Protein AF-A0A1W9L5A9-F1 (afdb_monomer_lite)

Radius of gyration: 25.04 Å; chains: 1; bounding box: 98×47×82 Å

Structure (mmCIF, N/CA/C/O backbone):
data_AF-A0A1W9L5A9-F1
#
_entry.id   AF-A0A1W9L5A9-F1
#
loop_
_atom_site.group_PDB
_atom_site.id
_atom_site.type_symbol
_atom_site.label_atom_id
_atom_site.label_alt_id
_atom_site.label_comp_id
_atom_site.label_asym_id
_atom_site.label_entity_id
_atom_site.label_seq_id
_atom_site.pdbx_PDB_ins_code
_atom_site.Cartn_x
_atom_site.Cartn_y
_atom_site.Cartn_z
_atom_site.occupancy
_atom_site.B_iso_or_equiv
_atom_site.auth_seq_id
_atom_site.auth_comp_id
_atom_site.auth_asym_id
_atom_site.auth_atom_id
_atom_site.pdbx_PDB_model_num
ATOM 1 N N . MET A 1 1 ? 63.340 -9.077 42.206 1.00 27.20 1 MET A N 1
ATOM 2 C CA . MET A 1 1 ? 63.387 -7.601 42.257 1.00 27.20 1 MET A CA 1
ATOM 3 C C . MET A 1 1 ? 64.208 -7.111 41.073 1.00 27.20 1 MET A C 1
ATOM 5 O O . MET A 1 1 ? 65.270 -7.690 40.884 1.00 27.20 1 MET A O 1
ATOM 9 N N . PRO A 1 2 ? 63.825 -6.034 40.372 1.00 35.25 2 PRO A N 1
ATOM 10 C CA . PRO A 1 2 ? 62.463 -5.524 40.163 1.00 35.25 2 PRO A CA 1
ATOM 11 C C . PRO A 1 2 ? 62.191 -5.080 38.691 1.00 35.25 2 PRO A C 1
ATOM 13 O O . PRO A 1 2 ? 63.135 -4.868 37.944 1.00 35.25 2 PRO A O 1
ATOM 16 N N . THR A 1 3 ? 60.892 -4.969 38.345 1.00 29.94 3 THR A N 1
ATOM 17 C CA . THR A 1 3 ? 60.216 -3.897 37.551 1.00 29.94 3 THR A CA 1
ATOM 18 C C . THR A 1 3 ? 60.710 -3.580 36.113 1.00 29.94 3 THR A C 1
ATOM 20 O O . THR A 1 3 ? 61.890 -3.607 35.831 1.00 29.94 3 THR A O 1
ATOM 23 N N . GLU A 1 4 ? 59.895 -3.276 35.098 1.00 28.97 4 GLU A N 1
ATOM 24 C CA . GLU A 1 4 ? 58.746 -2.366 35.048 1.00 28.97 4 GLU A CA 1
ATOM 25 C C . GLU A 1 4 ? 57.774 -2.736 33.915 1.00 28.97 4 GLU A C 1
ATOM 27 O O . GLU A 1 4 ? 58.151 -3.009 32.776 1.00 28.97 4 GLU A O 1
ATOM 32 N N . SER A 1 5 ? 56.491 -2.680 34.257 1.00 31.92 5 SER A N 1
ATOM 33 C CA . SER A 1 5 ? 55.354 -2.549 33.358 1.00 31.92 5 SER A CA 1
ATOM 34 C C . SER A 1 5 ? 55.294 -1.132 32.784 1.00 31.92 5 SER A C 1
ATOM 36 O O . SER A 1 5 ? 55.198 -0.175 33.552 1.00 31.92 5 SER A O 1
ATOM 38 N N . HIS A 1 6 ? 55.234 -0.988 31.460 1.00 31.78 6 HIS A N 1
ATOM 39 C CA . HIS A 1 6 ? 54.774 0.251 30.833 1.00 31.78 6 HIS A CA 1
ATOM 40 C C . HIS A 1 6 ? 53.366 0.066 30.261 1.00 31.78 6 HIS A C 1
ATOM 42 O O . HIS A 1 6 ? 53.167 -0.314 29.111 1.00 31.78 6 HIS A O 1
ATOM 48 N N . GLU A 1 7 ? 52.379 0.364 31.106 1.00 32.78 7 GLU A N 1
ATOM 49 C CA . GLU A 1 7 ? 51.054 0.800 30.680 1.00 32.78 7 GLU A CA 1
ATOM 50 C C . GLU A 1 7 ? 51.185 2.144 29.944 1.00 32.78 7 GLU A C 1
ATOM 52 O O . GLU A 1 7 ? 51.616 3.140 30.529 1.00 32.78 7 GLU A O 1
ATOM 57 N N . SER A 1 8 ? 50.761 2.215 28.679 1.00 30.31 8 SER A N 1
ATOM 58 C CA . SER A 1 8 ? 50.466 3.494 28.025 1.00 30.31 8 SER A CA 1
ATOM 59 C C . SER A 1 8 ? 48.972 3.589 27.718 1.00 30.31 8 SER A C 1
ATOM 61 O O . SER A 1 8 ? 48.497 3.200 26.655 1.00 30.31 8 SER A O 1
ATOM 63 N N . LYS A 1 9 ? 48.246 4.085 28.724 1.00 31.50 9 LYS A N 1
ATOM 64 C CA . LYS A 1 9 ? 47.009 4.882 28.675 1.00 31.50 9 LYS A CA 1
ATOM 65 C C . LYS A 1 9 ? 46.286 4.910 27.317 1.00 31.50 9 LYS A C 1
ATOM 67 O O . LYS A 1 9 ? 46.413 5.870 26.560 1.00 31.50 9 LYS A O 1
ATOM 72 N N . LEU A 1 10 ? 45.429 3.919 27.075 1.00 27.50 10 LEU A N 1
ATOM 73 C CA . LEU A 1 10 ? 44.271 4.115 26.206 1.00 27.50 10 LEU A CA 1
ATOM 74 C C . LEU A 1 10 ? 43.258 4.940 26.996 1.00 27.50 10 LEU A C 1
ATOM 76 O O . LEU A 1 10 ? 42.659 4.476 27.965 1.00 27.50 10 LEU A O 1
ATOM 80 N N . THR A 1 11 ? 43.123 6.198 26.601 1.00 29.02 11 THR A N 1
ATOM 81 C CA . THR A 1 11 ? 42.057 7.099 27.019 1.00 29.02 11 THR A CA 1
ATOM 82 C C . THR A 1 11 ? 40.711 6.430 26.761 1.00 29.02 11 THR A C 1
ATOM 84 O O . THR A 1 11 ? 40.218 6.374 25.636 1.00 29.02 11 THR A O 1
ATOM 87 N N . THR A 1 12 ? 40.099 5.914 27.824 1.00 28.58 12 THR A N 1
ATOM 88 C CA . THR A 1 12 ? 38.690 5.534 27.843 1.00 28.58 12 THR A CA 1
ATOM 89 C C . THR A 1 12 ? 37.859 6.760 27.488 1.00 28.58 12 THR A C 1
ATOM 91 O O . THR A 1 12 ? 37.602 7.614 28.338 1.00 28.58 12 THR A O 1
ATOM 94 N N . TRP A 1 13 ? 37.411 6.837 26.236 1.00 24.89 13 TRP A N 1
ATOM 95 C CA . TRP A 1 13 ? 36.222 7.600 25.879 1.00 24.89 13 TRP A CA 1
ATOM 96 C C . TRP A 1 13 ? 35.030 6.914 26.548 1.00 24.89 13 TRP A C 1
ATOM 98 O O . TRP A 1 13 ? 34.340 6.084 25.958 1.00 24.89 13 TRP A O 1
ATOM 108 N N . GLN A 1 14 ? 34.803 7.230 27.823 1.00 26.27 14 GLN A N 1
ATOM 109 C CA . GLN A 1 14 ? 33.515 6.980 28.447 1.00 26.27 14 GLN A CA 1
ATOM 110 C C . GLN A 1 14 ? 32.510 7.896 27.751 1.00 26.27 14 GLN A C 1
ATOM 112 O O . GLN A 1 14 ? 32.386 9.075 28.081 1.00 26.27 14 GLN A O 1
ATOM 117 N N . ARG A 1 15 ? 31.808 7.356 26.746 1.00 30.72 15 ARG A N 1
ATOM 118 C CA . ARG A 1 15 ? 30.588 7.987 26.245 1.00 30.72 15 ARG A CA 1
ATOM 119 C C . ARG A 1 15 ? 29.656 8.181 27.444 1.00 30.72 15 ARG A C 1
ATOM 121 O O . ARG A 1 15 ? 29.515 7.253 28.247 1.00 30.72 15 ARG A O 1
ATOM 128 N N . PRO A 1 16 ? 29.041 9.362 27.597 1.00 28.75 16 PRO A N 1
ATOM 129 C CA . PRO A 1 16 ? 28.116 9.594 28.690 1.00 28.75 16 PRO A CA 1
ATOM 130 C C . PRO A 1 16 ? 27.033 8.514 28.634 1.00 28.75 16 PRO A C 1
ATOM 132 O O . PRO A 1 16 ? 26.413 8.317 27.588 1.00 28.75 16 PRO A O 1
ATOM 135 N N . LYS A 1 17 ? 26.832 7.794 29.748 1.00 34.62 17 LYS A N 1
ATOM 136 C CA . LYS A 1 17 ? 25.675 6.912 29.944 1.00 34.62 17 LYS A CA 1
ATOM 137 C C . LYS A 1 17 ? 24.424 7.784 29.850 1.00 34.62 17 LYS A C 1
ATOM 139 O O . LYS A 1 17 ? 23.972 8.362 30.836 1.00 34.62 17 LYS A O 1
ATOM 144 N N . LEU A 1 18 ? 23.912 7.941 28.634 1.00 32.97 18 LEU A N 1
ATOM 145 C CA . LEU A 1 18 ? 22.637 8.579 28.369 1.00 32.97 18 LEU A CA 1
ATOM 146 C C . LEU A 1 18 ? 21.560 7.750 29.062 1.00 32.97 18 LEU A C 1
ATOM 148 O O . LEU A 1 18 ? 21.493 6.536 28.867 1.00 32.97 18 LEU A O 1
ATOM 152 N N . LYS A 1 19 ? 20.713 8.442 29.829 1.00 33.56 19 LYS A N 1
ATOM 153 C CA . LYS A 1 19 ? 19.447 8.019 30.459 1.00 33.56 19 LYS A CA 1
ATOM 154 C C . LYS A 1 19 ? 18.397 7.507 29.442 1.00 33.56 19 LYS A C 1
ATOM 156 O O . LYS A 1 19 ? 17.219 7.821 29.541 1.00 33.56 19 LYS A O 1
ATOM 161 N N . SER A 1 20 ? 18.838 6.800 28.407 1.00 39.12 20 SER A N 1
ATOM 162 C CA . SER A 1 20 ? 18.072 6.369 27.234 1.00 39.12 20 SER A CA 1
ATOM 163 C C . SER A 1 20 ? 17.478 4.973 27.404 1.00 39.12 20 SER A C 1
ATOM 165 O O . SER A 1 20 ? 16.448 4.679 26.815 1.00 39.12 20 SER A O 1
ATOM 167 N N . THR A 1 21 ? 18.048 4.138 28.272 1.00 31.83 21 THR A N 1
ATOM 168 C CA . THR A 1 21 ? 17.633 2.739 28.430 1.00 31.83 21 THR A CA 1
ATOM 169 C C . THR A 1 21 ? 16.225 2.555 29.002 1.00 31.83 21 THR A C 1
ATOM 171 O O . THR A 1 21 ? 15.569 1.581 28.648 1.00 31.83 21 THR A O 1
ATOM 174 N N . GLU A 1 22 ? 15.715 3.486 29.814 1.00 34.06 22 GLU A N 1
ATOM 175 C CA . GLU A 1 22 ? 14.324 3.442 30.308 1.00 34.06 22 GLU A CA 1
ATOM 176 C C . GLU A 1 22 ? 13.313 4.023 29.310 1.00 34.06 22 GLU A C 1
ATOM 178 O O . GLU A 1 22 ? 12.140 3.669 29.345 1.00 34.06 22 GLU A O 1
ATOM 183 N N . ARG A 1 23 ? 13.758 4.859 28.362 1.00 35.44 23 ARG A N 1
ATOM 184 C CA . ARG A 1 23 ? 12.886 5.437 27.326 1.00 35.44 23 ARG A CA 1
ATOM 185 C C . ARG A 1 23 ? 12.639 4.491 26.145 1.00 35.44 23 ARG A C 1
ATOM 187 O O . ARG A 1 23 ? 11.791 4.782 25.319 1.00 35.44 23 ARG A O 1
ATOM 194 N N . MET A 1 24 ? 13.378 3.383 26.074 1.00 34.50 24 MET A N 1
ATOM 195 C CA . MET A 1 24 ? 13.412 2.465 24.925 1.00 34.50 24 MET A CA 1
ATOM 196 C C . MET A 1 24 ? 12.698 1.129 25.174 1.00 34.50 24 MET A C 1
ATOM 198 O O . MET A 1 24 ? 12.631 0.285 24.283 1.00 34.50 24 MET A O 1
ATOM 202 N N . GLN A 1 25 ? 12.155 0.900 26.375 1.00 34.59 25 GLN A N 1
ATOM 203 C CA . GLN A 1 25 ? 11.313 -0.276 26.635 1.00 34.59 25 GLN A CA 1
ATOM 204 C C . GLN A 1 25 ? 9.882 -0.112 26.093 1.00 34.59 25 GLN A C 1
ATOM 206 O O . GLN A 1 25 ? 9.230 -1.117 25.826 1.00 34.59 25 GLN A O 1
ATOM 211 N N . SER A 1 26 ? 9.423 1.122 25.845 1.00 36.34 26 SER A N 1
ATOM 212 C CA . SER A 1 26 ? 8.090 1.439 25.302 1.00 36.34 26 SER A CA 1
ATOM 213 C C . SER A 1 26 ? 7.943 1.226 23.790 1.00 36.34 26 SER A C 1
ATOM 215 O O . SER A 1 26 ? 6.908 1.548 23.228 1.00 36.34 26 SER A O 1
ATOM 217 N N . GLU A 1 27 ? 8.965 0.710 23.108 1.00 46.31 27 GLU A N 1
ATOM 218 C CA . GLU A 1 27 ? 9.041 0.723 21.639 1.00 46.31 27 GLU A CA 1
ATOM 219 C C . GLU A 1 27 ? 8.991 -0.679 20.998 1.00 46.31 27 GLU A C 1
ATOM 221 O O . GLU A 1 27 ? 9.118 -0.835 19.786 1.00 46.31 27 GLU A O 1
ATOM 226 N N . ARG A 1 28 ? 8.727 -1.721 21.799 1.00 55.38 28 ARG A N 1
ATOM 227 C CA . ARG A 1 28 ? 8.529 -3.116 21.349 1.00 55.38 28 ARG A CA 1
ATOM 228 C C . ARG A 1 28 ? 7.054 -3.505 21.271 1.00 55.38 28 ARG A C 1
ATOM 230 O O . ARG A 1 28 ? 6.659 -4.575 21.727 1.00 55.38 28 ARG A O 1
ATOM 237 N N . VAL A 1 29 ? 6.233 -2.612 20.744 1.00 73.94 29 VAL A N 1
ATOM 238 C CA . VAL A 1 29 ? 4.787 -2.813 20.694 1.00 73.94 29 VAL A CA 1
ATOM 239 C C . VAL A 1 29 ? 4.437 -3.776 19.558 1.00 73.94 29 VAL A C 1
ATOM 241 O O . VAL A 1 29 ? 4.835 -3.557 18.414 1.00 73.94 29 VAL A O 1
ATOM 244 N N . GLY A 1 30 ? 3.705 -4.849 19.858 1.00 84.94 30 GLY A N 1
ATOM 245 C CA . GLY A 1 30 ? 2.993 -5.603 18.827 1.00 84.94 30 GLY A CA 1
ATOM 246 C C . GLY A 1 30 ? 1.804 -4.778 18.338 1.00 84.94 30 GLY A C 1
ATOM 247 O O . GLY A 1 30 ? 1.084 -4.213 19.162 1.00 84.94 30 GLY A O 1
ATOM 248 N N . LEU A 1 31 ? 1.616 -4.681 17.024 1.00 92.75 31 LEU A N 1
ATOM 249 C CA . LEU A 1 31 ? 0.432 -4.057 16.434 1.00 92.75 31 LEU A CA 1
ATOM 250 C C . LEU A 1 31 ? -0.469 -5.125 15.832 1.00 92.75 31 LEU A C 1
ATOM 252 O O . LEU A 1 31 ? 0.006 -5.962 15.064 1.00 92.75 31 LEU A O 1
ATOM 256 N N . LEU A 1 32 ? -1.751 -5.062 16.171 1.00 94.31 32 LEU A N 1
ATOM 257 C CA . LEU A 1 32 ? -2.809 -5.844 15.554 1.00 94.31 32 LEU A CA 1
ATOM 258 C C . LEU A 1 32 ? -3.298 -5.112 14.305 1.00 94.31 32 LEU A C 1
ATOM 260 O O . LEU A 1 32 ? -3.866 -4.031 14.388 1.00 94.31 32 LEU A O 1
ATOM 264 N N . ASP A 1 33 ? -3.083 -5.694 13.140 1.00 94.56 33 ASP A N 1
ATOM 265 C CA . ASP A 1 33 ? -3.561 -5.151 11.882 1.00 94.56 33 ASP A CA 1
ATOM 266 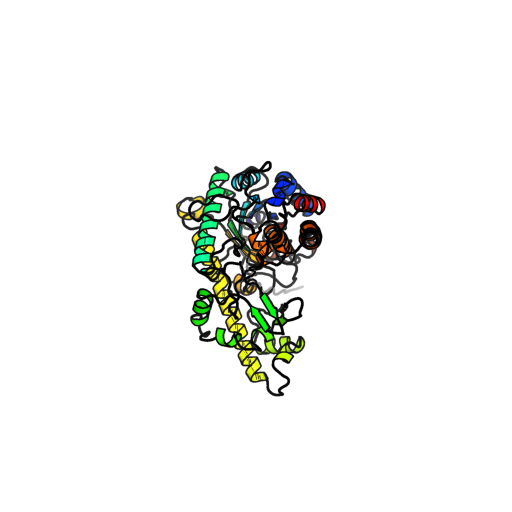C C . ASP A 1 33 ? -4.879 -5.802 11.467 1.00 94.56 33 ASP A C 1
ATOM 268 O O . ASP A 1 33 ? -4.950 -7.025 11.324 1.00 94.56 33 ASP A O 1
ATOM 272 N N . ILE A 1 34 ? -5.908 -4.978 11.267 1.00 93.75 34 ILE A N 1
ATOM 273 C CA . ILE A 1 34 ? -7.193 -5.378 10.705 1.00 93.75 34 ILE A CA 1
ATOM 274 C C . ILE A 1 34 ? -7.189 -4.962 9.228 1.00 93.75 34 ILE A C 1
ATOM 276 O O . ILE A 1 34 ? -7.449 -3.804 8.912 1.00 93.75 34 ILE A O 1
ATOM 280 N N . PRO A 1 35 ? -6.918 -5.875 8.284 1.00 88.88 35 PRO A N 1
ATOM 281 C CA . PRO A 1 35 ? -6.801 -5.509 6.876 1.00 88.88 35 PRO A CA 1
ATOM 282 C C . PRO A 1 35 ? -8.170 -5.214 6.246 1.00 88.88 35 PRO A C 1
ATOM 284 O O . PRO A 1 35 ? -8.256 -4.524 5.234 1.00 88.88 35 PRO A O 1
ATOM 287 N N . HIS A 1 36 ? -9.253 -5.743 6.826 1.00 89.56 36 HIS A N 1
ATOM 288 C CA . HIS A 1 36 ? -10.609 -5.569 6.321 1.00 89.56 36 HIS A CA 1
ATOM 289 C C . HIS A 1 36 ? -11.644 -5.708 7.456 1.00 89.56 36 HIS A C 1
ATOM 291 O O . HIS A 1 36 ? -11.561 -6.659 8.238 1.00 89.56 36 HIS A O 1
ATOM 297 N N . PRO A 1 37 ? -12.672 -4.839 7.532 1.00 87.31 37 PRO A N 1
ATOM 298 C CA . PRO A 1 37 ? -13.646 -4.826 8.629 1.00 87.31 37 PRO A CA 1
ATOM 299 C C . PRO A 1 37 ? -14.555 -6.060 8.661 1.00 87.31 37 PRO A C 1
ATOM 301 O O . PRO A 1 37 ? -15.179 -6.331 9.678 1.00 87.31 37 PRO A O 1
ATOM 304 N N . ALA A 1 38 ? -14.611 -6.855 7.587 1.00 85.81 38 ALA A N 1
ATOM 305 C CA . ALA A 1 38 ? -15.350 -8.123 7.583 1.00 85.81 38 ALA A CA 1
ATOM 306 C C . ALA A 1 38 ? -14.924 -9.078 8.714 1.00 85.81 38 ALA A C 1
ATOM 308 O O . ALA A 1 38 ? -15.742 -9.875 9.159 1.00 85.81 38 ALA A O 1
ATOM 309 N N . VAL A 1 39 ? -13.679 -8.985 9.198 1.00 87.81 39 VAL A N 1
ATOM 310 C CA . VAL A 1 39 ? -13.200 -9.764 10.352 1.00 87.81 39 VAL A CA 1
ATOM 311 C C . VAL A 1 39 ? -14.028 -9.461 11.609 1.00 87.81 39 VAL A C 1
ATOM 313 O O . VAL A 1 39 ? -14.406 -10.377 12.334 1.00 87.81 39 VAL A O 1
ATOM 316 N N . LEU A 1 40 ? -14.405 -8.195 11.805 1.00 86.81 40 LEU A N 1
ATOM 317 C CA . LEU A 1 40 ? -15.168 -7.718 12.963 1.00 86.81 40 LEU A CA 1
ATOM 318 C C . LEU A 1 40 ? -16.651 -8.124 12.935 1.00 86.81 40 LEU A C 1
ATOM 320 O O . LEU A 1 40 ? -17.387 -7.847 13.875 1.00 86.81 40 LEU A O 1
ATOM 324 N N . ARG A 1 41 ? -17.112 -8.792 11.866 1.00 83.31 41 ARG A N 1
ATOM 325 C CA . ARG A 1 41 ? -18.447 -9.415 11.829 1.00 83.31 41 ARG A CA 1
ATOM 326 C C . ARG A 1 41 ? -18.506 -10.734 12.592 1.00 83.31 41 ARG A C 1
ATOM 328 O O . ARG A 1 41 ? -19.597 -11.175 12.938 1.00 83.31 41 ARG A O 1
ATOM 335 N N . TYR A 1 42 ? -17.356 -11.374 12.783 1.00 85.50 42 TYR A N 1
ATOM 336 C CA . TYR A 1 42 ? -17.253 -12.704 13.381 1.00 85.50 42 TYR A CA 1
ATOM 337 C C . TYR A 1 42 ? -16.503 -12.698 14.705 1.00 85.50 42 TYR A C 1
ATOM 339 O O . TYR A 1 42 ? -16.715 -13.608 15.497 1.00 85.50 42 TYR A O 1
ATOM 347 N N . ARG A 1 43 ? -15.640 -11.700 14.926 1.00 88.19 43 ARG A N 1
ATOM 348 C CA . ARG A 1 43 ? -14.828 -11.582 16.136 1.00 88.19 43 ARG A CA 1
ATOM 349 C C . ARG A 1 43 ? -14.889 -10.185 16.732 1.00 88.19 43 ARG A C 1
ATOM 351 O O . ARG A 1 43 ? -14.769 -9.201 15.999 1.00 88.19 43 ARG A O 1
ATOM 358 N N . SER A 1 44 ? -15.013 -10.105 18.053 1.00 89.44 44 SER A N 1
ATOM 359 C CA . SER A 1 44 ? -14.907 -8.840 18.783 1.00 89.44 44 SER A CA 1
ATOM 360 C C . SER A 1 44 ? -13.445 -8.360 18.866 1.00 89.44 44 SER A C 1
ATOM 362 O O . SER A 1 44 ? -12.510 -9.158 18.728 1.00 89.44 44 SER A O 1
ATOM 364 N N . PRO A 1 45 ? -13.195 -7.063 19.120 1.00 91.31 45 PRO A N 1
ATOM 365 C CA . PRO A 1 45 ? -11.873 -6.537 19.443 1.00 91.31 45 PRO A CA 1
ATOM 366 C C . PRO A 1 45 ? -11.161 -7.326 20.547 1.00 91.31 45 PRO A C 1
ATOM 368 O O . PRO A 1 45 ? -9.979 -7.630 20.403 1.00 91.31 45 PRO A O 1
ATOM 371 N N . GLU A 1 46 ? -11.860 -7.704 21.620 1.00 91.81 46 GLU A N 1
ATOM 372 C CA . GLU A 1 46 ? -11.293 -8.487 22.723 1.00 91.81 46 GLU A CA 1
ATOM 373 C C . GLU A 1 46 ? -10.855 -9.881 22.266 1.00 91.81 46 GLU A C 1
ATOM 375 O O . GLU A 1 46 ? -9.768 -10.334 22.632 1.00 91.81 46 GLU A O 1
ATOM 380 N N . GLU A 1 47 ? -11.664 -10.560 21.450 1.00 93.19 47 GLU A N 1
ATOM 381 C CA . GLU A 1 47 ? -11.309 -11.864 20.879 1.00 93.19 47 GLU A CA 1
ATOM 382 C C . GLU A 1 47 ? -10.059 -11.756 20.000 1.00 93.19 47 GLU A C 1
ATOM 384 O O . GLU A 1 47 ? -9.135 -12.556 20.143 1.00 93.19 47 GLU A O 1
ATOM 389 N N . LEU A 1 48 ? -9.972 -10.718 19.163 1.00 93.50 48 LEU A N 1
ATOM 390 C CA . LEU A 1 48 ? -8.816 -10.475 18.295 1.00 93.50 48 LEU A CA 1
ATOM 391 C C . LEU A 1 48 ? -7.541 -10.141 19.083 1.00 93.50 48 LEU A C 1
ATOM 393 O O . LEU A 1 48 ? -6.455 -10.609 18.738 1.00 93.50 48 LEU A O 1
ATOM 397 N N . ILE A 1 49 ? -7.655 -9.353 20.154 1.00 93.06 49 ILE A N 1
ATOM 398 C CA . ILE A 1 49 ? -6.541 -9.028 21.058 1.00 93.06 49 ILE A CA 1
ATOM 399 C C . ILE A 1 49 ? -6.042 -10.292 21.769 1.00 93.06 49 ILE A C 1
ATOM 401 O O . ILE A 1 49 ? -4.829 -10.522 21.851 1.00 93.06 49 ILE A O 1
ATOM 405 N N . ASN A 1 50 ? -6.961 -11.129 22.254 1.00 91.62 50 ASN A N 1
ATOM 406 C CA . ASN A 1 50 ? -6.624 -12.388 22.913 1.00 91.62 50 ASN A CA 1
ATOM 407 C C . ASN A 1 50 ? -5.980 -13.380 21.940 1.00 91.62 50 ASN A C 1
ATOM 409 O O . ASN A 1 50 ? -4.924 -13.923 22.256 1.00 91.62 50 ASN A O 1
ATOM 413 N N . GLU A 1 51 ? -6.525 -13.550 20.735 1.00 90.38 51 GLU A N 1
ATOM 414 C CA . GLU A 1 51 ? -5.942 -14.411 19.700 1.00 90.38 51 GLU A CA 1
ATOM 415 C C . GLU A 1 51 ? -4.541 -13.937 19.290 1.00 90.38 51 GLU A C 1
ATOM 417 O O . GLU A 1 51 ? -3.624 -14.749 19.116 1.00 90.38 51 GLU A O 1
ATOM 422 N N . PHE A 1 52 ? -4.340 -12.620 19.171 1.00 88.31 52 PHE A N 1
ATOM 423 C CA . PHE A 1 52 ? -3.023 -12.048 18.915 1.00 88.31 52 PHE A CA 1
ATOM 424 C C . PHE A 1 52 ? -2.046 -12.428 20.030 1.00 88.31 52 PHE A C 1
ATOM 426 O O . PHE A 1 52 ? -0.937 -12.893 19.757 1.00 88.31 52 PHE A O 1
ATOM 433 N N . LYS A 1 53 ? -2.457 -12.288 21.293 1.00 85.38 53 LYS A N 1
ATOM 434 C CA . LYS A 1 53 ? -1.635 -12.682 22.439 1.00 85.38 53 LYS A CA 1
ATOM 435 C C . LYS A 1 53 ? -1.344 -14.176 22.463 1.00 85.38 53 LYS A C 1
ATOM 437 O O . LYS A 1 53 ? -0.208 -14.552 22.737 1.00 85.38 53 LYS A O 1
ATOM 442 N N . GLU A 1 54 ? -2.325 -15.023 22.191 1.00 85.44 54 GLU A N 1
ATOM 443 C CA . GLU A 1 54 ? -2.137 -16.474 22.130 1.00 85.44 54 GLU A CA 1
ATOM 444 C C . GLU A 1 54 ? -1.172 -16.864 21.010 1.00 85.44 54 GLU A C 1
ATOM 446 O O . GLU A 1 54 ? -0.288 -17.698 21.204 1.00 85.44 54 GLU A O 1
ATOM 451 N N . THR A 1 55 ? -1.298 -16.216 19.852 1.00 80.00 55 THR A N 1
ATOM 452 C CA . THR A 1 55 ? -0.473 -16.496 18.677 1.00 80.00 55 THR A CA 1
ATOM 453 C C . THR A 1 55 ? 0.964 -16.008 18.849 1.00 80.00 55 THR A C 1
ATOM 455 O O . THR A 1 55 ? 1.901 -16.708 18.465 1.00 80.00 55 THR A O 1
ATOM 458 N N . TRP A 1 56 ? 1.156 -14.815 19.412 1.00 77.12 56 TRP A N 1
ATOM 459 C CA . TRP A 1 56 ? 2.457 -14.139 19.433 1.00 77.12 56 TRP A CA 1
ATOM 460 C C . TRP A 1 56 ? 3.108 -14.067 20.819 1.00 77.12 56 TRP A C 1
ATOM 462 O O . TRP A 1 56 ? 4.243 -13.607 20.946 1.00 77.12 56 TRP A O 1
ATOM 472 N N . GLY A 1 57 ? 2.412 -14.502 21.869 1.00 76.06 57 GLY A N 1
ATOM 473 C CA . GLY A 1 57 ? 2.881 -14.473 23.257 1.00 76.06 57 GLY A CA 1
ATOM 474 C C . GLY A 1 57 ? 2.945 -13.076 23.884 1.00 76.06 57 GLY A C 1
ATOM 475 O O . GLY A 1 57 ? 3.443 -12.934 25.001 1.00 76.06 57 GLY A O 1
ATOM 476 N N . VAL A 1 58 ? 2.465 -12.038 23.192 1.00 79.75 58 VAL A N 1
ATOM 477 C CA . VAL A 1 58 ? 2.483 -10.640 23.649 1.00 79.75 58 VAL A CA 1
ATOM 478 C C . VAL A 1 58 ? 1.161 -9.955 23.335 1.00 79.75 58 VAL A C 1
ATOM 480 O O . VAL A 1 58 ? 0.566 -10.208 22.293 1.00 79.75 58 VAL A O 1
ATOM 483 N N . PHE A 1 59 ? 0.712 -9.059 24.212 1.00 84.25 59 PHE A N 1
ATOM 484 C CA . PHE A 1 59 ? -0.454 -8.230 23.919 1.00 84.25 59 PHE A CA 1
ATOM 485 C C . PHE A 1 59 ? -0.130 -7.206 22.822 1.00 84.25 59 PHE A C 1
ATOM 487 O O . PHE A 1 59 ? 0.949 -6.596 22.866 1.00 84.25 59 PHE A O 1
ATOM 494 N N . PRO A 1 60 ? -1.047 -6.977 21.869 1.00 90.56 60 PRO A N 1
ATOM 495 C CA . PRO A 1 60 ? -0.930 -5.833 20.988 1.00 90.56 60 PRO A CA 1
ATOM 496 C C . PRO A 1 60 ? -1.181 -4.561 21.810 1.00 90.56 60 PRO A C 1
ATOM 498 O O . PRO A 1 60 ? -2.188 -4.480 22.504 1.00 90.56 60 PRO A O 1
ATOM 501 N N . GLN A 1 61 ? -0.284 -3.571 21.753 1.00 90.94 61 GLN A N 1
ATOM 502 C CA . GLN A 1 61 ? -0.552 -2.252 22.371 1.00 90.94 61 GLN A CA 1
ATOM 503 C C . GLN A 1 61 ? -1.068 -1.241 21.349 1.00 90.94 61 GLN A C 1
ATOM 505 O O . GLN A 1 61 ? -1.293 -0.077 21.676 1.00 90.94 61 GLN A O 1
ATOM 510 N N . GLY A 1 62 ? -1.265 -1.673 20.106 1.00 94.75 62 GLY A N 1
ATOM 511 C CA . GLY A 1 62 ? -1.900 -0.854 19.099 1.00 94.75 62 GLY A CA 1
ATOM 512 C C . GLY A 1 62 ? -2.639 -1.651 18.047 1.00 94.75 62 GLY A C 1
ATOM 513 O O . GLY A 1 62 ? -2.403 -2.848 17.877 1.00 94.75 62 GLY A O 1
ATOM 514 N N . VAL A 1 63 ? -3.519 -0.955 17.340 1.00 97.00 63 VAL A N 1
ATOM 515 C CA . VAL A 1 63 ? -4.326 -1.486 16.247 1.00 97.00 63 VAL A CA 1
ATOM 516 C C . VAL A 1 63 ? -4.126 -0.653 14.983 1.00 97.00 63 VAL A C 1
ATOM 518 O O . VAL A 1 63 ? -3.916 0.561 15.045 1.00 97.00 63 VAL A O 1
ATOM 521 N N . VAL A 1 64 ? -4.185 -1.308 13.829 1.00 97.31 64 VAL A N 1
ATOM 522 C CA . VAL A 1 64 ? -4.188 -0.681 12.507 1.00 97.31 64 VAL A CA 1
ATOM 523 C C . VAL A 1 64 ? -5.540 -0.958 11.869 1.00 97.31 64 VAL A C 1
ATOM 525 O O . VAL A 1 64 ? -5.937 -2.115 11.750 1.00 97.31 64 VAL A O 1
ATOM 528 N N . LEU A 1 65 ? -6.256 0.097 11.490 1.00 96.25 65 LEU A N 1
ATOM 529 C CA . LEU A 1 65 ? -7.621 0.008 10.975 1.00 96.25 65 LEU A CA 1
ATOM 530 C C . LEU A 1 65 ? -7.682 0.532 9.538 1.00 96.25 65 LEU A C 1
ATOM 532 O O . LEU A 1 65 ? -7.055 1.550 9.242 1.00 96.25 65 LEU A O 1
ATOM 536 N N . PRO A 1 66 ? -8.394 -0.136 8.620 1.00 94.44 66 PRO A N 1
ATOM 537 C CA . PRO A 1 66 ? -8.473 0.296 7.237 1.00 94.44 66 PRO A CA 1
ATOM 538 C C . PRO A 1 66 ? -9.438 1.478 7.134 1.00 94.44 66 PRO A C 1
ATOM 540 O O . PRO A 1 66 ? -10.480 1.498 7.779 1.00 94.44 66 PRO A O 1
ATOM 543 N N . VAL A 1 67 ? -9.090 2.470 6.324 1.00 94.12 67 VAL A N 1
ATOM 544 C CA . VAL A 1 67 ? -9.924 3.653 6.047 1.00 94.12 67 VAL A CA 1
ATOM 545 C C . VAL A 1 67 ? -10.869 3.387 4.876 1.00 94.12 67 VAL A C 1
ATOM 547 O O . VAL A 1 67 ? -12.012 3.844 4.835 1.00 94.12 67 VAL A O 1
ATOM 550 N N . VAL A 1 68 ? -10.372 2.623 3.909 1.00 91.12 68 VAL A N 1
ATOM 551 C CA . VAL A 1 68 ? -11.068 2.250 2.683 1.00 91.12 68 VAL A CA 1
ATOM 552 C C . VAL A 1 68 ? -10.881 0.766 2.443 1.00 91.12 68 VAL A C 1
ATOM 554 O O . VAL A 1 68 ? -9.909 0.165 2.902 1.00 91.12 68 VAL A O 1
ATOM 557 N N . VAL A 1 69 ? -11.795 0.191 1.678 1.00 88.44 69 VAL A N 1
ATOM 558 C CA . VAL A 1 69 ? -11.691 -1.176 1.177 1.00 88.44 69 VAL A CA 1
ATOM 559 C C . VAL A 1 69 ? -11.985 -1.194 -0.319 1.00 88.44 69 VAL A C 1
ATOM 561 O O . VAL A 1 69 ? -12.403 -0.202 -0.912 1.00 88.44 69 VAL A O 1
ATOM 564 N N . THR A 1 70 ? -11.753 -2.338 -0.952 1.00 82.69 70 THR A N 1
ATOM 565 C CA . THR A 1 70 ? -11.760 -2.493 -2.419 1.00 82.69 70 THR A CA 1
ATOM 566 C C . THR A 1 70 ? -13.079 -2.111 -3.114 1.00 82.69 70 THR A C 1
ATOM 568 O O . THR A 1 70 ? -13.097 -1.888 -4.331 1.00 82.69 70 THR A O 1
ATOM 571 N N . ASP A 1 71 ? -14.190 -2.038 -2.377 1.00 81.62 71 ASP A N 1
ATOM 572 C CA . ASP A 1 71 ? -15.517 -1.673 -2.875 1.00 81.62 71 ASP A CA 1
ATOM 573 C C . ASP A 1 71 ? -16.022 -0.290 -2.421 1.00 81.62 71 ASP A C 1
ATOM 575 O O . ASP A 1 71 ? -17.044 0.153 -2.945 1.00 81.62 71 ASP A O 1
ATOM 579 N N . GLY A 1 72 ? -15.320 0.420 -1.529 1.00 89.75 72 GLY A N 1
ATOM 580 C CA . GLY A 1 72 ? -15.701 1.781 -1.141 1.00 89.75 72 GLY A CA 1
ATOM 581 C C . GLY A 1 72 ? -15.124 2.286 0.183 1.00 89.75 72 GLY A C 1
ATOM 582 O O . GLY A 1 72 ? -14.278 1.651 0.815 1.00 89.75 72 GLY A O 1
ATOM 583 N N . LEU A 1 73 ? -15.626 3.448 0.609 1.00 91.19 73 LEU A N 1
ATOM 584 C CA . LEU A 1 73 ? -15.333 4.048 1.915 1.00 91.19 73 LEU A CA 1
ATOM 585 C C . LEU A 1 73 ? -16.066 3.326 3.053 1.00 91.19 73 LEU A C 1
ATOM 587 O O . LEU A 1 73 ? -17.169 2.804 2.860 1.00 91.19 73 LEU A O 1
ATOM 591 N N . LEU A 1 74 ? -15.484 3.360 4.256 1.00 89.75 74 LEU A N 1
ATOM 592 C CA . LEU A 1 74 ? -16.109 2.826 5.475 1.00 89.75 74 LEU A CA 1
ATOM 593 C C . LEU A 1 74 ? -16.974 3.846 6.235 1.00 89.75 74 LEU A C 1
ATOM 595 O O . LEU A 1 74 ? -17.722 3.471 7.135 1.00 89.75 74 LEU A O 1
ATOM 599 N N . PHE A 1 75 ? -16.946 5.109 5.827 1.00 90.56 75 PHE A N 1
ATOM 600 C CA . PHE A 1 75 ? -17.685 6.225 6.420 1.00 90.56 75 PHE A CA 1
ATOM 601 C C . PHE A 1 75 ? -18.370 7.058 5.328 1.00 90.56 75 PHE A C 1
ATOM 603 O O . PHE A 1 75 ? -18.143 6.845 4.132 1.00 90.56 75 PHE A O 1
ATOM 610 N N . ASP A 1 76 ? -19.257 7.961 5.743 1.00 87.12 76 ASP A N 1
ATOM 611 C CA . ASP A 1 76 ? -19.874 8.940 4.849 1.00 87.12 76 ASP A CA 1
ATOM 612 C C . ASP A 1 76 ? -18.896 10.081 4.565 1.00 87.12 76 ASP A C 1
ATOM 614 O O . ASP A 1 76 ? -18.287 10.611 5.485 1.00 87.12 76 ASP A O 1
ATOM 618 N N . PHE A 1 77 ? -18.774 10.475 3.296 1.00 86.94 77 PHE A N 1
ATOM 619 C CA . PHE A 1 77 ? -17.996 11.649 2.904 1.00 86.94 77 PHE A CA 1
ATOM 620 C C . PHE A 1 77 ? -18.818 12.504 1.935 1.00 86.94 77 PHE A C 1
ATOM 622 O O . PHE A 1 77 ? -18.889 12.220 0.730 1.00 86.94 77 PHE A O 1
ATOM 629 N N . GLU A 1 78 ? -19.514 13.503 2.481 1.00 81.88 78 GLU A N 1
ATOM 630 C CA . GLU A 1 78 ? -20.543 14.270 1.767 1.00 81.88 78 GLU A CA 1
ATOM 631 C C . GLU A 1 78 ? -19.977 15.031 0.559 1.00 81.88 78 GLU A C 1
ATOM 633 O O . GLU A 1 78 ? -20.630 15.121 -0.487 1.00 81.88 78 GLU A O 1
ATOM 638 N N . GLU A 1 79 ? -18.744 15.523 0.670 1.00 83.25 79 GLU A N 1
ATOM 639 C CA . GLU A 1 79 ? -18.081 16.359 -0.326 1.00 83.25 79 GLU A CA 1
ATOM 640 C C . GLU A 1 79 ? -17.731 15.596 -1.609 1.00 83.25 79 GLU A C 1
ATOM 642 O O . GLU A 1 79 ? -17.852 16.147 -2.707 1.00 83.25 79 GLU A O 1
ATOM 647 N N . LEU A 1 80 ? -17.308 14.331 -1.494 1.00 80.50 80 LEU A N 1
ATOM 648 C CA . LEU A 1 80 ? -16.761 13.562 -2.621 1.00 80.50 80 LEU A CA 1
ATOM 649 C C . LEU A 1 80 ? -17.732 12.528 -3.207 1.00 80.50 80 LEU A C 1
ATOM 651 O O . LEU A 1 80 ? -17.442 11.976 -4.270 1.00 80.50 80 LEU A O 1
ATOM 655 N N . LYS A 1 81 ? -18.897 12.295 -2.575 1.00 81.44 81 LYS A N 1
ATOM 656 C CA . LYS A 1 81 ? -19.956 11.365 -3.041 1.00 81.44 81 LYS A CA 1
ATOM 657 C C . LYS A 1 81 ? -19.412 10.014 -3.532 1.00 81.44 81 LYS A C 1
ATOM 659 O O . LYS A 1 81 ? -19.888 9.461 -4.528 1.00 81.44 81 LYS A O 1
ATOM 664 N N . LEU A 1 82 ? -18.386 9.499 -2.860 1.00 86.00 82 LEU A N 1
ATOM 665 C CA . LEU A 1 82 ? -17.761 8.233 -3.222 1.00 86.00 82 LEU A CA 1
ATOM 666 C C . LEU A 1 82 ? -18.654 7.049 -2.818 1.00 86.00 82 LEU A C 1
ATOM 668 O O . LEU A 1 82 ? -19.451 7.169 -1.884 1.00 86.00 82 LEU A O 1
ATOM 672 N N . PRO A 1 83 ? -18.534 5.894 -3.498 1.00 86.38 83 PRO A N 1
ATOM 673 C CA . PRO A 1 83 ? -19.235 4.683 -3.099 1.00 86.38 83 PRO A CA 1
ATOM 674 C C . PRO A 1 83 ? -18.920 4.305 -1.651 1.00 86.38 83 PRO A C 1
ATOM 676 O O . PRO A 1 83 ? -17.756 4.253 -1.247 1.00 86.38 83 PRO A O 1
ATOM 679 N N . ARG A 1 84 ? -19.965 3.983 -0.889 1.00 85.62 84 ARG A N 1
ATOM 680 C CA . ARG A 1 84 ? -19.813 3.304 0.396 1.00 85.62 84 ARG A CA 1
ATOM 681 C C . ARG A 1 84 ? -19.610 1.817 0.179 1.00 85.62 84 ARG A C 1
ATOM 683 O O . ARG A 1 84 ? -20.298 1.210 -0.645 1.00 85.62 84 ARG A O 1
ATOM 690 N N . SER A 1 85 ? -18.701 1.243 0.955 1.00 84.88 85 SER A N 1
ATOM 691 C CA . SER A 1 85 ? -18.496 -0.197 0.986 1.00 84.88 85 SER A CA 1
ATOM 692 C C . SER A 1 85 ? -19.771 -0.916 1.432 1.00 84.88 85 SER A C 1
ATOM 694 O O . SER A 1 85 ? -20.510 -0.448 2.299 1.00 84.88 85 SER A O 1
ATOM 696 N N . LEU A 1 86 ? -20.017 -2.114 0.908 1.00 76.12 86 LEU A N 1
ATOM 697 C CA . LEU A 1 86 ? -21.064 -2.994 1.434 1.00 76.12 86 LEU A CA 1
ATOM 698 C C . LEU A 1 86 ? -20.768 -3.437 2.875 1.00 76.12 86 LEU A C 1
ATOM 700 O O . LEU A 1 86 ? -21.679 -3.829 3.605 1.00 76.12 86 LEU A O 1
ATOM 704 N N . PHE A 1 87 ? -19.509 -3.317 3.294 1.00 74.56 87 PHE A N 1
ATOM 705 C CA . PHE A 1 87 ? -19.044 -3.574 4.650 1.00 74.56 87 PHE A CA 1
ATOM 706 C C . PHE A 1 87 ? -19.114 -2.345 5.559 1.00 74.56 87 PHE A C 1
ATOM 708 O O . PHE A 1 87 ? -18.827 -2.473 6.742 1.00 74.56 87 PHE A O 1
ATOM 715 N N . SER A 1 88 ? -19.558 -1.191 5.048 1.00 69.31 88 SER A N 1
ATOM 716 C CA . SER A 1 88 ? -19.876 -0.017 5.870 1.00 69.31 88 SER A CA 1
ATOM 717 C C . SER A 1 88 ? -21.324 -0.015 6.381 1.00 69.31 88 SER A C 1
ATOM 719 O O . SER A 1 88 ? -21.751 0.960 6.997 1.00 69.31 88 SER A O 1
ATOM 721 N N . LYS A 1 89 ? -22.138 -1.017 6.014 1.00 60.53 89 LYS A N 1
ATOM 722 C CA . LYS A 1 89 ? -23.561 -1.081 6.377 1.00 60.53 89 LYS A CA 1
ATOM 723 C C . LYS A 1 89 ? -23.753 -1.610 7.799 1.00 60.53 89 LYS A C 1
ATOM 725 O O . LYS A 1 89 ? -23.033 -2.501 8.235 1.00 60.53 89 LYS A O 1
ATOM 730 N N . LYS A 1 90 ? -24.791 -1.082 8.458 1.00 53.69 90 LYS A N 1
ATOM 731 C CA . LYS A 1 90 ? -25.197 -1.333 9.849 1.00 53.69 90 LYS A CA 1
ATOM 732 C C . LYS A 1 90 ? -25.751 -2.747 10.075 1.00 53.69 90 LYS A C 1
ATOM 734 O O . LYS A 1 90 ? -26.946 -2.914 10.304 1.00 53.69 90 LYS A O 1
ATOM 739 N N . GLU A 1 91 ? -24.905 -3.763 9.992 1.00 53.25 91 GLU A N 1
ATOM 740 C CA . GLU A 1 91 ? -25.259 -5.136 10.362 1.00 53.25 91 GLU A CA 1
ATOM 741 C C . GLU A 1 91 ? -24.192 -5.691 11.312 1.00 53.25 91 GLU A C 1
ATOM 743 O O . GLU A 1 91 ? -23.024 -5.785 10.939 1.00 53.25 91 GLU A O 1
ATOM 748 N N . GLY A 1 92 ? -24.597 -6.042 12.537 1.00 58.38 92 GLY A N 1
ATOM 749 C CA . GLY A 1 92 ? -23.702 -6.500 13.607 1.00 58.38 92 GLY A CA 1
ATOM 750 C C . GLY A 1 92 ? -23.590 -5.517 14.779 1.00 58.38 92 GLY A C 1
ATOM 751 O O . GLY A 1 92 ? -24.376 -4.576 14.890 1.00 58.38 92 GLY A O 1
ATOM 752 N N . GLU A 1 93 ? -22.630 -5.774 15.673 1.00 60.81 93 GLU A N 1
ATOM 753 C CA . GLU A 1 93 ? -22.372 -4.966 16.878 1.00 60.81 93 GLU A CA 1
ATOM 754 C C . GLU A 1 93 ? -21.727 -3.609 16.551 1.00 60.81 93 GLU A C 1
ATOM 756 O O . GLU A 1 93 ? -22.076 -2.598 17.158 1.00 60.81 93 GLU A O 1
ATOM 761 N N . TYR A 1 94 ? -20.864 -3.565 15.532 1.00 66.56 94 TYR A N 1
ATOM 762 C CA . TYR A 1 94 ? -20.192 -2.350 15.066 1.00 66.56 94 TYR A CA 1
ATOM 763 C C . TYR A 1 94 ? -20.887 -1.829 13.803 1.00 66.56 94 TYR A C 1
ATOM 765 O O . TYR A 1 94 ? -20.831 -2.455 12.744 1.00 66.56 94 TYR A O 1
ATOM 773 N N . GLN A 1 95 ? -21.588 -0.698 13.916 1.00 64.19 95 GLN A N 1
ATOM 774 C CA . GLN A 1 95 ? -22.461 -0.145 12.874 1.00 64.19 95 GLN A CA 1
ATOM 775 C C . GLN A 1 95 ? -21.734 0.809 11.913 1.00 64.19 95 GLN A C 1
ATOM 777 O O . GLN A 1 95 ? -22.316 1.197 10.896 1.00 64.19 95 GLN A O 1
ATOM 782 N N . GLY A 1 96 ? -20.484 1.176 12.208 1.00 75.44 96 GLY A N 1
ATOM 783 C CA . GLY A 1 96 ? -19.680 2.095 11.406 1.00 75.44 96 GLY A CA 1
ATOM 784 C C . GLY A 1 96 ? -18.187 2.064 11.732 1.00 75.44 96 GLY A C 1
ATOM 785 O O . GLY A 1 96 ? -17.723 1.369 12.642 1.00 75.44 96 GLY A O 1
ATOM 786 N N . PHE A 1 97 ? -17.424 2.838 10.958 1.00 88.44 97 PHE A N 1
ATOM 787 C CA . PHE A 1 97 ? -15.993 3.043 11.182 1.00 88.44 97 PHE A CA 1
ATOM 788 C C . PHE A 1 97 ? -15.735 3.660 12.567 1.00 88.44 97 PHE A C 1
ATOM 790 O O . PHE A 1 97 ? -14.823 3.230 13.272 1.00 88.44 97 PHE A O 1
ATOM 797 N N . GLU A 1 98 ? -16.598 4.583 12.997 1.00 91.56 98 GLU A N 1
ATOM 798 C CA . GLU A 1 98 ? -16.573 5.229 14.312 1.00 91.56 98 GLU A CA 1
ATOM 799 C C . GLU A 1 98 ? -16.656 4.214 15.452 1.00 91.56 98 GLU A C 1
ATOM 801 O O . GLU A 1 98 ? -15.838 4.249 16.368 1.00 91.56 98 GLU A O 1
ATOM 806 N N . ASP A 1 99 ? -17.600 3.273 15.371 1.00 89.19 99 ASP A N 1
ATOM 807 C CA . ASP A 1 99 ? -17.832 2.281 16.426 1.00 89.19 99 ASP A CA 1
ATOM 808 C C . ASP A 1 99 ? -16.617 1.372 16.607 1.00 89.19 99 ASP A C 1
ATOM 810 O O . ASP A 1 99 ? -16.245 1.034 17.729 1.00 89.19 99 ASP A O 1
ATOM 814 N N . THR A 1 100 ? -15.957 1.022 15.499 1.00 90.00 100 THR A N 1
ATOM 815 C CA . THR A 1 100 ? -14.712 0.246 15.527 1.00 90.00 100 THR A CA 1
ATOM 816 C C . THR A 1 100 ? -13.602 1.031 16.227 1.00 90.00 100 THR A C 1
ATOM 818 O O . THR A 1 100 ? -12.900 0.488 17.083 1.00 90.00 100 THR A O 1
ATOM 821 N N . ILE A 1 101 ? -13.456 2.323 15.906 1.00 95.25 101 ILE A N 1
ATOM 822 C CA . ILE A 1 101 ? -12.482 3.205 16.559 1.00 95.25 101 ILE A CA 1
ATOM 823 C C . ILE A 1 101 ? -12.773 3.315 18.056 1.00 95.25 101 ILE A C 1
ATOM 825 O O . ILE A 1 101 ? -11.852 3.189 18.860 1.00 95.25 101 ILE A O 1
ATOM 829 N N . THR A 1 102 ? -14.031 3.522 18.446 1.00 94.69 102 THR A N 1
ATOM 830 C CA . THR A 1 102 ? -14.434 3.630 19.851 1.00 94.69 102 THR A CA 1
ATOM 831 C C . THR A 1 102 ? -14.204 2.322 20.606 1.00 94.69 102 THR A C 1
ATOM 833 O O . THR A 1 102 ? -13.691 2.359 21.723 1.00 94.69 102 THR A O 1
ATOM 836 N N . ALA A 1 103 ? -14.509 1.168 20.008 1.00 92.62 103 ALA A N 1
ATOM 837 C CA . ALA A 1 103 ? -14.324 -0.130 20.651 1.00 92.62 103 ALA A CA 1
ATOM 838 C C . ALA A 1 103 ? -12.846 -0.402 20.977 1.00 92.62 103 ALA A C 1
ATOM 840 O O . ALA A 1 103 ? -12.501 -0.662 22.130 1.00 92.62 103 ALA A O 1
ATOM 841 N N . PHE A 1 104 ? -11.944 -0.226 20.004 1.00 95.19 104 PHE A N 1
ATOM 842 C CA . PHE A 1 104 ? -10.504 -0.326 20.264 1.00 95.19 104 PHE A CA 1
ATOM 843 C C . PHE A 1 104 ? -9.981 0.826 21.137 1.00 95.19 104 PHE A C 1
ATOM 845 O O . PHE A 1 104 ? -9.087 0.632 21.956 1.00 95.19 104 PHE A O 1
ATOM 852 N N . GLY A 1 105 ? -10.534 2.029 20.994 1.00 95.38 105 GLY A N 1
ATOM 853 C CA . GLY A 1 105 ? -10.146 3.215 21.754 1.00 95.38 105 GLY A CA 1
ATOM 854 C C . GLY A 1 105 ? -10.478 3.133 23.244 1.00 95.38 105 GLY A C 1
ATOM 855 O O . GLY A 1 105 ? -9.732 3.684 24.056 1.00 95.38 105 GLY A O 1
ATOM 856 N N . ASN A 1 106 ? -11.544 2.423 23.611 1.00 94.25 106 ASN A N 1
ATOM 857 C CA . ASN A 1 106 ? -11.956 2.203 24.999 1.00 94.25 106 ASN A CA 1
ATOM 858 C C . ASN A 1 106 ? -11.235 1.027 25.665 1.00 94.25 106 ASN A C 1
ATOM 860 O O . ASN A 1 106 ? -11.228 0.940 26.890 1.00 94.25 106 ASN A O 1
ATOM 864 N N . ASN A 1 107 ? -10.602 0.152 24.885 1.00 93.25 107 ASN A N 1
ATOM 865 C CA . ASN A 1 107 ? -9.792 -0.927 25.426 1.00 93.25 107 ASN A CA 1
ATOM 866 C C . ASN A 1 107 ? -8.526 -0.366 26.120 1.00 93.25 107 ASN A C 1
ATOM 868 O O . ASN A 1 107 ? -7.836 0.517 25.595 1.00 93.25 107 ASN A O 1
ATOM 872 N N . GLU A 1 108 ? -8.233 -0.856 27.329 1.00 90.88 108 GLU A N 1
ATOM 873 C CA . GLU A 1 108 ? -7.110 -0.381 28.150 1.00 90.88 108 GLU A CA 1
ATOM 874 C C . GLU A 1 108 ? -5.749 -0.901 27.666 1.00 90.88 108 GLU A C 1
ATOM 876 O O . GLU A 1 108 ? -4.735 -0.229 27.865 1.00 90.88 108 GLU A O 1
ATOM 881 N N . GLU A 1 109 ? -5.689 -2.057 27.002 1.00 90.06 109 GLU A N 1
ATOM 882 C CA . GLU A 1 109 ? -4.445 -2.578 26.430 1.00 90.06 109 GLU A CA 1
ATOM 883 C C . GLU A 1 109 ? -4.017 -1.809 25.170 1.00 90.06 109 GLU A C 1
ATOM 885 O O . GLU A 1 109 ? -2.820 -1.633 24.924 1.00 90.06 109 GLU A O 1
ATOM 890 N N . ILE A 1 110 ? -4.978 -1.298 24.397 1.00 94.81 110 ILE A N 1
ATOM 891 C CA . ILE A 1 110 ? -4.729 -0.553 23.160 1.00 94.81 110 ILE A CA 1
ATOM 892 C C . ILE A 1 110 ? -4.426 0.917 23.458 1.00 94.81 110 ILE A C 1
ATOM 894 O O . ILE A 1 110 ? -5.279 1.700 23.877 1.00 94.81 110 ILE A O 1
ATOM 898 N N . GLN A 1 111 ? -3.187 1.315 23.187 1.00 94.12 111 GLN A N 1
ATOM 899 C CA . GLN A 1 111 ? -2.651 2.661 23.409 1.00 94.12 111 GLN A CA 1
ATOM 900 C C . GLN A 1 111 ? -2.316 3.394 22.102 1.00 94.12 111 GLN A C 1
ATOM 902 O O . GLN A 1 111 ? -2.115 4.614 22.104 1.00 94.12 111 GLN A O 1
ATOM 907 N N . GLU A 1 112 ? -2.259 2.669 20.983 1.00 95.50 112 GLU A N 1
ATOM 908 C CA . GLU A 1 112 ? -1.931 3.206 19.664 1.00 95.50 112 GLU A CA 1
ATOM 909 C C . GLU A 1 112 ? -2.990 2.819 18.622 1.00 95.50 112 GLU A C 1
ATOM 911 O O . GLU A 1 112 ? -3.270 1.645 18.414 1.00 95.50 112 GLU A O 1
ATOM 916 N N . ILE A 1 113 ? -3.560 3.800 17.928 1.00 97.62 113 ILE A N 1
ATOM 917 C CA . ILE A 1 113 ? -4.433 3.585 16.772 1.00 97.62 113 ILE A CA 1
ATOM 918 C C . ILE A 1 113 ? -3.765 4.186 15.544 1.00 97.62 113 ILE A C 1
ATOM 920 O O . ILE A 1 113 ? -3.430 5.375 15.511 1.00 97.62 113 ILE A O 1
ATOM 924 N N . TYR A 1 114 ? -3.592 3.349 14.531 1.00 98.19 114 TYR A N 1
ATOM 925 C CA . TYR A 1 114 ? -3.115 3.720 13.212 1.00 98.19 114 TYR A CA 1
ATOM 926 C C . TYR A 1 114 ? -4.226 3.522 12.191 1.00 98.19 114 TYR A C 1
ATOM 928 O O . TYR A 1 114 ? -5.004 2.573 12.274 1.00 98.19 114 TYR A O 1
ATOM 936 N N . LEU A 1 115 ? -4.268 4.397 11.196 1.00 98.31 115 LEU A N 1
ATOM 937 C CA . LEU A 1 115 ? -5.168 4.261 10.058 1.00 98.31 115 LEU A CA 1
ATOM 938 C C . LEU A 1 115 ? -4.381 3.766 8.849 1.00 98.31 115 LEU A C 1
ATOM 940 O O . LEU A 1 115 ? -3.292 4.270 8.601 1.00 98.31 115 LEU A O 1
ATOM 944 N N . SER A 1 116 ? -4.900 2.803 8.094 1.00 96.50 116 SER A N 1
ATOM 945 C CA . SER A 1 116 ? -4.268 2.305 6.870 1.00 96.50 116 SER A CA 1
ATOM 946 C C . SER A 1 116 ? -5.118 2.558 5.634 1.00 96.50 116 SER A C 1
ATOM 948 O O . SER A 1 116 ? -6.346 2.516 5.692 1.00 96.50 116 SER A O 1
ATOM 950 N N . VAL A 1 117 ? -4.467 2.825 4.506 1.00 95.06 117 VAL A N 1
ATOM 951 C CA . VAL A 1 117 ? -5.134 3.042 3.221 1.00 95.06 117 VAL A CA 1
ATOM 952 C C . VAL A 1 117 ? -4.420 2.271 2.116 1.00 95.06 117 VAL A C 1
ATOM 954 O O . VAL A 1 117 ? -3.198 2.358 1.983 1.00 95.06 117 VAL A O 1
ATOM 957 N N . ASP A 1 118 ? -5.198 1.539 1.320 1.00 91.81 118 ASP A N 1
ATOM 958 C CA . ASP A 1 118 ? -4.787 1.073 -0.004 1.00 91.81 118 ASP A CA 1
ATOM 959 C C . ASP A 1 118 ? -5.037 2.219 -1.003 1.00 91.81 118 ASP A C 1
ATOM 961 O O . ASP A 1 118 ? -6.191 2.617 -1.220 1.00 91.81 118 ASP A O 1
ATOM 965 N N . PRO A 1 119 ? -3.983 2.794 -1.603 1.00 92.38 119 PRO A N 1
ATOM 966 C CA . PRO A 1 119 ? -4.107 3.956 -2.463 1.00 92.38 119 PRO A CA 1
ATOM 967 C C . PRO A 1 119 ? -4.626 3.626 -3.872 1.00 92.38 119 PRO A C 1
ATOM 969 O O . PRO A 1 119 ? -4.803 4.548 -4.668 1.00 92.38 119 PRO A O 1
ATOM 972 N N . THR A 1 120 ? -4.881 2.356 -4.208 1.00 88.88 120 THR A N 1
ATOM 973 C CA . THR A 1 120 ? -5.353 1.956 -5.545 1.00 88.88 120 THR A CA 1
ATOM 974 C C . THR A 1 120 ? -6.804 2.346 -5.828 1.00 88.88 120 THR A C 1
ATOM 976 O O . THR A 1 120 ? -7.186 2.401 -6.997 1.00 88.88 120 THR A O 1
ATOM 979 N N . LEU A 1 121 ? -7.612 2.627 -4.793 1.00 89.62 121 LEU A N 1
ATOM 980 C CA . LEU A 1 121 ? -9.004 3.117 -4.856 1.00 89.62 121 LEU A CA 1
ATOM 981 C C . LEU A 1 121 ? -9.836 2.550 -6.026 1.00 89.62 121 LEU A C 1
ATOM 983 O O . LEU A 1 121 ? -10.493 3.293 -6.754 1.00 89.62 121 LEU A O 1
ATOM 987 N N . GLN A 1 122 ? -9.841 1.225 -6.201 1.00 84.00 122 GLN A N 1
ATOM 988 C CA . GLN A 1 122 ? -10.444 0.536 -7.361 1.00 84.00 122 GLN A CA 1
ATOM 989 C C . GLN A 1 122 ? -11.953 0.772 -7.566 1.00 84.00 122 GLN A C 1
ATOM 991 O O . GLN A 1 122 ? -12.537 0.324 -8.552 1.00 84.00 122 GLN A O 1
ATOM 996 N N . PHE A 1 123 ? -12.624 1.407 -6.609 1.00 85.31 123 PHE A N 1
ATOM 997 C CA . PHE A 1 123 ? -14.032 1.786 -6.692 1.00 85.31 123 PHE A CA 1
ATOM 998 C C . PHE A 1 123 ? -14.254 3.170 -7.331 1.00 85.31 123 PHE A C 1
ATOM 1000 O O . PHE A 1 123 ? -15.397 3.532 -7.609 1.00 85.31 123 PHE A O 1
ATOM 1007 N N . VAL A 1 124 ? -13.197 3.952 -7.575 1.00 86.56 124 VAL A N 1
ATOM 1008 C CA . VAL A 1 124 ? -13.274 5.255 -8.251 1.00 86.56 124 VAL A CA 1
ATOM 1009 C C . VAL A 1 124 ? -13.362 5.034 -9.762 1.00 86.56 124 VAL A C 1
ATOM 1011 O O . VAL A 1 124 ? -12.458 4.467 -10.362 1.00 86.56 124 VAL A O 1
ATOM 1014 N N . ILE A 1 125 ? -14.436 5.506 -10.401 1.00 78.19 125 ILE A N 1
ATOM 1015 C CA . ILE A 1 125 ? -14.756 5.240 -11.825 1.00 78.19 125 ILE A CA 1
ATOM 1016 C C . ILE A 1 125 ? -14.347 6.421 -12.730 1.00 78.19 125 ILE A C 1
ATOM 1018 O O . ILE A 1 125 ? -14.973 6.707 -13.744 1.00 78.19 125 ILE A O 1
ATOM 1022 N N . THR A 1 126 ? -13.323 7.178 -12.343 1.00 78.19 126 THR A N 1
ATOM 1023 C CA . THR A 1 126 ? -12.896 8.359 -13.104 1.00 78.19 126 THR A CA 1
ATOM 1024 C C . THR A 1 126 ? -11.698 8.010 -13.980 1.00 78.19 126 THR A C 1
ATOM 1026 O O . THR A 1 126 ? -10.567 8.049 -13.499 1.00 78.19 126 THR A O 1
ATOM 1029 N N . ASP A 1 127 ? -11.934 7.763 -15.273 1.00 70.06 127 ASP A N 1
ATOM 1030 C CA . ASP A 1 127 ? -10.907 7.362 -16.259 1.00 70.06 127 ASP A CA 1
ATOM 1031 C C . ASP A 1 127 ? -9.664 8.272 -16.265 1.00 70.06 127 ASP A C 1
ATOM 1033 O O . ASP A 1 127 ? -8.538 7.829 -16.476 1.00 70.06 127 ASP A O 1
ATOM 1037 N N . GLY A 1 128 ? -9.840 9.569 -15.983 1.00 82.75 128 GLY A N 1
ATOM 1038 C CA . GLY A 1 128 ? -8.739 10.537 -15.919 1.00 82.75 128 GLY A CA 1
ATOM 1039 C C . GLY A 1 128 ? -7.762 10.338 -14.751 1.00 82.75 128 GLY A C 1
ATOM 1040 O O . GLY A 1 128 ? -6.690 10.947 -14.748 1.00 82.75 128 GLY A O 1
ATOM 1041 N N . LEU A 1 129 ? -8.118 9.520 -13.757 1.00 89.44 129 LEU A N 1
ATOM 1042 C CA . LEU A 1 129 ? -7.285 9.204 -12.592 1.00 89.44 129 LEU A CA 1
ATOM 1043 C C . LEU A 1 129 ? -6.609 7.842 -12.703 1.00 89.44 129 LEU A C 1
ATOM 1045 O O . LEU A 1 129 ? -5.660 7.580 -11.966 1.00 89.44 129 LEU A O 1
ATOM 1049 N N . HIS A 1 130 ? -7.087 6.987 -13.600 1.00 90.12 130 HIS A N 1
ATOM 1050 C CA . HIS A 1 130 ? -6.674 5.598 -13.687 1.00 90.12 130 HIS A CA 1
ATOM 1051 C C . HIS A 1 130 ? -5.237 5.414 -14.158 1.00 90.12 130 HIS A C 1
ATOM 1053 O O . HIS A 1 130 ? -4.635 6.245 -14.848 1.00 90.12 130 HIS A O 1
ATOM 1059 N N . VAL A 1 131 ? -4.678 4.278 -13.763 1.00 89.38 131 VAL A N 1
ATOM 1060 C CA . VAL A 1 131 ? -3.462 3.743 -14.352 1.00 89.38 131 VAL A CA 1
ATOM 1061 C C . VAL A 1 131 ? -3.745 3.425 -15.815 1.00 89.38 131 VAL A C 1
ATOM 1063 O O . VAL A 1 131 ? -4.699 2.723 -16.140 1.00 89.38 131 VAL A O 1
ATOM 1066 N N . VAL A 1 132 ? -2.887 3.942 -16.689 1.00 88.81 132 VAL A N 1
ATOM 1067 C CA . VAL A 1 132 ? -2.887 3.640 -18.121 1.00 88.81 132 VAL A CA 1
ATOM 1068 C C . VAL A 1 132 ? -1.543 3.027 -18.452 1.00 88.81 132 VAL A C 1
ATOM 1070 O O . VAL A 1 132 ? -0.510 3.573 -18.058 1.00 88.81 132 VAL A O 1
ATOM 1073 N N . ASP A 1 133 ? -1.528 1.889 -19.123 1.00 86.06 133 ASP A N 1
ATOM 1074 C CA . ASP A 1 133 ? -0.292 1.225 -19.493 1.00 86.06 133 ASP A CA 1
ATOM 1075 C C . ASP A 1 133 ? 0.388 1.880 -20.710 1.00 86.06 133 ASP A C 1
ATOM 1077 O O . ASP A 1 133 ? 0.052 2.982 -21.152 1.00 86.06 133 ASP A O 1
ATOM 1081 N N . ILE A 1 134 ? 1.429 1.226 -21.221 1.00 81.12 134 ILE A N 1
ATOM 1082 C CA . ILE A 1 134 ? 2.248 1.764 -22.303 1.00 81.12 134 ILE A CA 1
ATOM 1083 C C . ILE A 1 134 ? 1.578 1.690 -23.685 1.00 81.12 134 ILE A C 1
ATOM 1085 O O . ILE A 1 134 ? 1.964 2.457 -24.576 1.00 81.12 134 ILE A O 1
ATOM 1089 N N . VAL A 1 135 ? 0.604 0.790 -23.862 1.00 79.00 135 VAL A N 1
ATOM 1090 C CA . VAL A 1 135 ? -0.162 0.611 -25.105 1.00 79.00 135 VAL A CA 1
ATOM 1091 C C . VAL A 1 135 ? -1.489 1.375 -25.093 1.00 79.00 135 VAL A C 1
ATOM 1093 O O . VAL A 1 135 ? -2.068 1.584 -26.156 1.00 79.00 135 VAL A O 1
ATOM 1096 N N . GLY A 1 136 ? -1.898 1.892 -23.933 1.00 80.44 136 GLY A N 1
ATOM 1097 C CA . GLY A 1 136 ? -3.089 2.720 -23.754 1.00 80.44 136 GLY A CA 1
ATOM 1098 C C . GLY A 1 136 ? -4.230 2.018 -23.022 1.00 80.44 136 GLY A C 1
ATOM 1099 O O . GLY A 1 136 ? -5.294 2.622 -22.885 1.00 80.44 136 GLY A O 1
ATOM 1100 N N . ASP A 1 137 ? -4.020 0.795 -22.531 1.00 82.62 137 ASP A N 1
ATOM 1101 C CA . ASP A 1 137 ? -5.025 0.059 -21.771 1.00 82.62 137 ASP A CA 1
ATOM 1102 C C . ASP A 1 137 ? -5.125 0.617 -20.349 1.00 82.62 137 ASP A C 1
ATOM 1104 O O . ASP A 1 137 ? -4.128 0.976 -19.715 1.00 82.62 137 ASP A O 1
ATOM 1108 N N . SER A 1 138 ? -6.352 0.718 -19.845 1.00 82.38 138 SER A N 1
ATOM 1109 C CA . SER A 1 138 ? -6.648 1.271 -18.524 1.00 82.38 138 SER A CA 1
ATOM 1110 C C . SER A 1 138 ? -6.899 0.163 -17.502 1.00 82.38 138 SER A C 1
ATOM 1112 O O . SER A 1 138 ? -7.562 -0.835 -17.787 1.00 82.38 138 SER A O 1
ATOM 1114 N N . SER A 1 139 ? -6.382 0.361 -16.290 1.00 83.12 139 SER A N 1
ATOM 1115 C CA . SER A 1 139 ? -6.735 -0.409 -15.096 1.00 83.12 139 S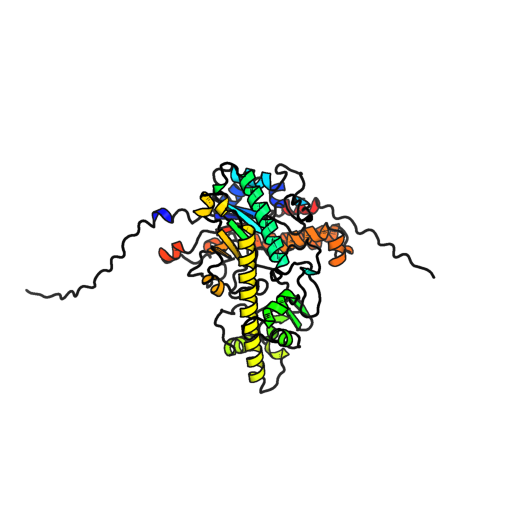ER A CA 1
ATOM 1116 C C . SER A 1 139 ? -7.748 0.367 -14.253 1.00 83.12 139 SER A C 1
ATOM 1118 O O . SER A 1 139 ? -7.727 1.591 -14.230 1.00 83.12 139 SER A O 1
ATOM 1120 N N . GLN A 1 140 ? -8.588 -0.337 -13.490 1.00 81.19 140 GLN A N 1
ATOM 1121 C CA . GLN A 1 140 ? -9.508 0.290 -12.528 1.00 81.19 140 GLN A CA 1
ATOM 1122 C C . GLN A 1 140 ? -8.788 0.930 -11.328 1.00 81.19 140 GLN A C 1
ATOM 1124 O O . GLN A 1 140 ? -9.416 1.634 -10.542 1.00 81.19 140 GLN A O 1
ATOM 1129 N N . GLN A 1 141 ? -7.487 0.681 -11.162 1.00 88.25 141 GLN A N 1
ATOM 1130 C CA . GLN A 1 141 ? -6.685 1.303 -10.113 1.00 88.25 141 GLN A CA 1
ATOM 1131 C C . GLN A 1 141 ? -6.374 2.762 -10.459 1.00 88.25 141 GLN A C 1
ATOM 1133 O O . GLN A 1 141 ? -6.011 3.078 -11.595 1.00 88.25 141 GLN A O 1
ATOM 1138 N N . VAL A 1 142 ? -6.463 3.662 -9.480 1.00 92.00 142 VAL A N 1
ATOM 1139 C CA . VAL A 1 142 ? -6.021 5.051 -9.648 1.00 92.00 142 VAL A CA 1
ATOM 1140 C C . VAL A 1 142 ? -4.496 5.149 -9.606 1.00 92.00 142 VAL A C 1
ATOM 1142 O O . VAL A 1 142 ? -3.812 4.460 -8.858 1.00 92.00 142 VAL A O 1
ATOM 1145 N N . CYS A 1 143 ? -3.938 6.038 -10.420 1.00 93.81 143 CYS A N 1
ATOM 1146 C CA . CYS A 1 143 ? -2.504 6.269 -10.507 1.00 93.81 143 CYS A CA 1
ATOM 1147 C C . CYS A 1 143 ? -2.085 7.248 -9.401 1.00 93.81 143 CYS A C 1
ATOM 1149 O O . CYS A 1 143 ? -2.420 8.433 -9.460 1.00 93.81 143 CYS A O 1
ATOM 1151 N N . VAL A 1 144 ? -1.314 6.788 -8.408 1.00 94.94 144 VAL A N 1
ATOM 1152 C CA . VAL A 1 144 ? -0.851 7.626 -7.275 1.00 94.94 144 VAL A CA 1
ATOM 1153 C C . VAL A 1 144 ? 0.056 8.784 -7.705 1.00 94.94 144 VAL A C 1
ATOM 1155 O O . VAL A 1 144 ? 0.171 9.798 -7.024 1.00 94.94 144 VAL A O 1
ATOM 1158 N N . GLY A 1 145 ? 0.675 8.672 -8.881 1.00 94.00 145 GLY A N 1
ATOM 1159 C CA . GLY A 1 145 ? 1.453 9.742 -9.507 1.00 94.00 145 GLY A CA 1
ATOM 1160 C C . GLY A 1 145 ? 0.604 10.891 -10.067 1.00 94.00 145 GLY A C 1
ATOM 1161 O O . GLY A 1 145 ? 1.167 11.903 -10.476 1.00 94.00 145 GLY A O 1
ATOM 1162 N N . ASN A 1 146 ? -0.726 10.753 -10.111 1.00 95.25 146 ASN A N 1
ATOM 1163 C CA . ASN A 1 146 ? -1.635 11.816 -10.527 1.00 95.25 146 ASN A CA 1
ATOM 1164 C C . ASN A 1 146 ? -1.908 12.773 -9.345 1.00 95.25 146 ASN A C 1
ATOM 1166 O O . ASN A 1 146 ? -2.404 12.321 -8.311 1.00 95.25 146 ASN A O 1
ATOM 1170 N N . PRO A 1 147 ? -1.657 14.091 -9.478 1.00 95.56 147 PRO A N 1
ATOM 1171 C CA . PRO A 1 147 ? -1.903 15.061 -8.407 1.00 95.56 147 PRO A CA 1
ATOM 1172 C C . PRO A 1 147 ? -3.339 15.060 -7.871 1.00 95.56 147 PRO A C 1
ATOM 1174 O O . PRO A 1 147 ? -3.547 15.222 -6.674 1.00 95.56 147 PRO A O 1
ATOM 1177 N N . ARG A 1 148 ? -4.339 14.810 -8.725 1.00 94.69 148 ARG A N 1
ATOM 1178 C CA . ARG A 1 148 ? -5.743 14.728 -8.291 1.00 94.69 148 ARG A CA 1
ATOM 1179 C C . ARG A 1 148 ? -6.016 13.501 -7.433 1.00 94.69 148 ARG A C 1
ATOM 1181 O O . ARG A 1 148 ? -6.796 13.581 -6.493 1.00 94.69 148 ARG A O 1
ATOM 1188 N N . THR A 1 149 ? -5.347 12.389 -7.720 1.00 95.38 149 THR A N 1
ATOM 1189 C CA . THR A 1 149 ? -5.386 11.198 -6.864 1.00 95.38 149 THR A CA 1
ATOM 1190 C C . THR A 1 149 ? -4.743 11.485 -5.507 1.00 95.38 149 THR A C 1
ATOM 1192 O O . THR A 1 149 ? -5.249 11.038 -4.484 1.00 95.38 149 THR A O 1
ATOM 1195 N N . GLN A 1 150 ? -3.655 12.261 -5.478 1.00 97.06 150 GLN A N 1
ATOM 1196 C CA . GLN A 1 150 ? -2.977 12.648 -4.235 1.00 97.06 150 GLN A CA 1
ATOM 1197 C C . GLN A 1 150 ? -3.825 13.592 -3.371 1.00 97.06 150 GLN A C 1
ATOM 1199 O O . GLN A 1 150 ? -3.802 13.488 -2.145 1.00 97.06 150 GLN A O 1
ATOM 1204 N N . GLU A 1 151 ? -4.560 14.516 -3.996 1.00 95.62 151 GLU A N 1
ATOM 1205 C CA . GLU A 1 151 ? -5.575 15.348 -3.333 1.00 95.62 151 GLU A CA 1
ATOM 1206 C C . GLU A 1 151 ? -6.689 14.468 -2.759 1.00 95.62 151 GLU A C 1
ATOM 1208 O O . GLU A 1 151 ? -6.884 14.465 -1.551 1.00 95.62 151 GLU A O 1
ATOM 1213 N N . LEU A 1 152 ? -7.310 13.628 -3.595 1.00 95.19 152 LEU A N 1
ATOM 1214 C CA . LEU A 1 152 ? -8.385 12.712 -3.204 1.00 95.19 152 LEU A CA 1
ATOM 1215 C C . LEU A 1 152 ? -8.009 11.810 -2.019 1.00 95.19 152 LEU A C 1
ATOM 1217 O O . LEU A 1 152 ? -8.753 11.724 -1.047 1.00 95.19 152 LEU A O 1
ATOM 1221 N N . LEU A 1 153 ? -6.855 11.139 -2.082 1.00 96.44 153 LEU A N 1
ATOM 1222 C CA . LEU A 1 153 ? -6.365 10.290 -0.991 1.00 96.44 153 LEU A CA 1
ATOM 1223 C C . LEU A 1 153 ? -6.075 11.097 0.275 1.00 96.44 153 LEU A C 1
ATOM 1225 O O . LEU A 1 153 ? -6.352 10.630 1.376 1.00 96.44 153 LEU A O 1
ATOM 1229 N N . GLY A 1 154 ? -5.522 12.299 0.115 1.00 97.06 154 GLY A N 1
ATOM 1230 C CA . GLY A 1 154 ? -5.294 13.222 1.217 1.00 97.06 154 GLY A CA 1
ATOM 1231 C C . GLY A 1 154 ? -6.589 13.625 1.915 1.00 97.06 154 GLY A C 1
ATOM 1232 O O . GLY A 1 154 ? -6.649 13.570 3.138 1.00 97.06 154 GLY A O 1
ATOM 1233 N N . ASP A 1 155 ? -7.622 13.962 1.147 1.00 96.00 155 ASP A N 1
ATOM 1234 C CA . ASP A 1 155 ? -8.930 14.372 1.660 1.00 96.00 155 ASP A CA 1
ATOM 1235 C C . ASP A 1 155 ? -9.650 13.205 2.358 1.00 96.00 155 ASP A C 1
ATOM 1237 O O . ASP A 1 155 ? -10.145 13.368 3.470 1.00 96.00 155 ASP A O 1
ATOM 1241 N N . ILE A 1 156 ? -9.629 12.000 1.768 1.00 96.44 156 ILE A N 1
ATOM 1242 C CA . ILE A 1 156 ? -10.178 10.778 2.391 1.00 96.44 156 ILE A CA 1
ATOM 1243 C C . ILE A 1 156 ? -9.501 10.503 3.739 1.00 96.44 156 ILE A C 1
ATOM 1245 O O . ILE A 1 156 ? -10.169 10.199 4.727 1.00 96.44 156 ILE A O 1
ATOM 1249 N N . LEU A 1 157 ? -8.170 10.590 3.790 1.00 97.44 157 LEU A N 1
ATOM 1250 C CA . LEU A 1 157 ? -7.423 10.383 5.026 1.00 97.44 157 LEU A CA 1
ATOM 1251 C C . LEU A 1 157 ? -7.697 11.486 6.051 1.00 97.44 157 LEU A C 1
ATOM 1253 O O . LEU A 1 157 ? -7.829 11.174 7.229 1.00 97.44 157 LEU A O 1
ATOM 1257 N N . ALA A 1 158 ? -7.777 12.749 5.630 1.00 96.31 158 ALA A N 1
ATOM 1258 C CA . ALA A 1 158 ? -8.085 13.866 6.520 1.00 96.31 158 ALA A CA 1
ATOM 1259 C C . ALA A 1 158 ? -9.447 13.672 7.202 1.00 96.31 158 ALA A C 1
ATOM 1261 O O . ALA A 1 158 ? -9.543 13.824 8.421 1.00 96.31 158 ALA A O 1
ATOM 1262 N N . GLU A 1 159 ? -10.459 13.256 6.438 1.00 95.94 159 GLU A N 1
ATOM 1263 C CA . GLU A 1 159 ? -11.792 12.964 6.968 1.00 95.94 159 GLU A CA 1
ATOM 1264 C C . GLU A 1 159 ? -11.764 11.781 7.944 1.00 95.94 159 GLU A C 1
ATOM 1266 O O . GLU A 1 159 ? -12.252 11.871 9.068 1.00 95.94 159 GLU A O 1
ATOM 1271 N N . ALA A 1 160 ? -11.080 10.694 7.586 1.00 96.69 160 ALA A N 1
ATOM 1272 C CA . ALA A 1 160 ? -10.940 9.539 8.469 1.00 96.69 160 ALA A CA 1
ATOM 1273 C C . ALA A 1 160 ? -10.217 9.870 9.784 1.00 96.69 160 ALA A C 1
ATOM 1275 O O . ALA A 1 160 ? -10.568 9.346 10.845 1.00 96.69 160 ALA A O 1
ATOM 1276 N N . ILE A 1 161 ? -9.209 10.747 9.730 1.00 97.19 161 ILE A N 1
ATOM 1277 C CA . ILE A 1 161 ? -8.522 11.253 10.919 1.00 97.19 161 ILE A CA 1
ATOM 1278 C C . ILE A 1 161 ? -9.489 12.078 11.760 1.00 97.19 161 ILE A C 1
ATOM 1280 O O . ILE A 1 161 ? -9.559 11.857 12.965 1.00 97.19 161 ILE A O 1
ATOM 1284 N N . TYR A 1 162 ? -10.245 12.996 11.155 1.00 95.44 162 TYR A N 1
ATOM 1285 C CA . TYR A 1 162 ? -11.240 13.791 11.870 1.00 95.44 162 TYR A CA 1
ATOM 1286 C C . TYR A 1 162 ? -12.238 12.896 12.614 1.00 95.44 162 TYR A C 1
ATOM 1288 O O . TYR A 1 162 ? -12.370 13.008 13.835 1.00 95.44 162 TYR A O 1
ATOM 1296 N N . ILE A 1 163 ? -12.841 11.939 11.907 1.00 95.50 163 ILE A N 1
ATOM 1297 C CA . ILE A 1 163 ? -13.769 10.957 12.470 1.00 95.50 163 ILE A CA 1
ATOM 1298 C C . ILE A 1 163 ? -13.120 10.185 13.625 1.00 95.50 163 ILE A C 1
ATOM 1300 O O . ILE A 1 163 ? -13.707 10.051 14.698 1.00 95.50 163 ILE A O 1
ATOM 1304 N N . THR A 1 164 ? -11.875 9.737 13.445 1.00 96.94 164 THR A N 1
ATOM 1305 C CA . THR A 1 164 ? -11.118 9.016 14.478 1.00 96.94 164 THR A CA 1
ATOM 1306 C C . THR A 1 164 ? -10.924 9.856 15.737 1.00 96.94 164 THR A C 1
ATOM 1308 O O . THR A 1 164 ? -11.115 9.367 16.849 1.00 96.94 164 THR A O 1
ATOM 1311 N N . LEU A 1 165 ? -10.554 11.129 15.588 1.00 95.94 165 LEU A N 1
ATOM 1312 C CA . LEU A 1 165 ? -10.349 12.032 16.720 1.00 95.94 165 LEU A CA 1
ATOM 1313 C C . LEU A 1 165 ? -11.658 12.310 17.466 1.00 95.94 165 LEU A C 1
ATOM 1315 O O . LEU A 1 165 ? -11.653 12.343 18.695 1.00 95.94 165 LEU A O 1
ATOM 1319 N N . VAL A 1 166 ? -12.771 12.466 16.742 1.00 95.75 166 VAL A N 1
ATOM 1320 C CA . VAL A 1 166 ? -14.106 12.633 17.333 1.00 95.75 166 VAL A CA 1
ATOM 1321 C C . VAL A 1 166 ? -14.529 11.372 18.089 1.00 95.75 166 VAL A C 1
ATOM 1323 O O . VAL A 1 166 ? -14.915 11.469 19.252 1.00 95.75 166 VAL A O 1
ATOM 1326 N N . ALA A 1 167 ? -14.399 10.196 17.469 1.00 96.25 167 ALA A N 1
ATOM 1327 C CA . ALA A 1 167 ? -14.772 8.909 18.061 1.00 96.25 167 ALA A CA 1
ATOM 1328 C C . ALA A 1 167 ? -13.942 8.556 19.308 1.00 96.25 167 ALA A C 1
ATOM 1330 O O . ALA A 1 167 ? -14.433 7.883 20.216 1.00 96.25 167 ALA A O 1
ATOM 1331 N N . LEU A 1 168 ? -12.691 9.023 19.370 1.00 96.44 168 LEU A N 1
ATOM 1332 C CA . LEU A 1 168 ? -11.821 8.844 20.530 1.00 96.44 168 LEU A CA 1
ATOM 1333 C C . LEU A 1 168 ? -12.108 9.817 21.679 1.00 96.44 168 LEU A C 1
ATOM 1335 O O . LEU A 1 168 ? -11.759 9.502 22.817 1.00 96.44 168 LEU A O 1
ATOM 1339 N N . GLY A 1 169 ? -12.702 10.985 21.418 1.00 94.38 169 GLY A N 1
ATOM 1340 C CA . GLY A 1 169 ? -12.978 11.995 22.443 1.00 94.38 169 GLY A CA 1
ATOM 1341 C C . GLY A 1 169 ? -11.738 12.323 23.285 1.00 94.38 169 GLY A C 1
ATOM 1342 O O . GLY A 1 169 ? -10.692 12.701 22.757 1.00 94.38 169 GLY A O 1
ATOM 1343 N N . ASP A 1 170 ? -11.818 12.121 24.601 1.00 93.12 170 ASP A N 1
ATOM 1344 C CA . ASP A 1 170 ? -10.702 12.367 25.531 1.00 93.12 170 ASP A CA 1
ATOM 1345 C C . ASP A 1 170 ? -9.471 11.477 25.261 1.00 93.12 170 ASP A C 1
ATOM 1347 O O . ASP A 1 170 ? -8.338 11.846 25.584 1.00 93.12 170 ASP A O 1
ATOM 1351 N N . ASN A 1 171 ? -9.663 10.338 24.591 1.00 94.62 171 ASN A N 1
ATOM 1352 C CA . ASN A 1 171 ? -8.600 9.419 24.196 1.00 94.62 171 ASN A CA 1
ATOM 1353 C C . ASN A 1 171 ? -7.946 9.785 22.851 1.00 94.62 171 ASN A C 1
ATOM 1355 O O . ASN A 1 171 ? -7.186 8.980 22.315 1.00 94.62 171 ASN A O 1
ATOM 1359 N N . TYR A 1 172 ? -8.175 10.984 22.294 1.00 94.06 172 TYR A N 1
ATOM 1360 C CA . TYR A 1 172 ? -7.651 11.393 20.975 1.00 94.06 172 TYR A CA 1
ATOM 1361 C C . TYR A 1 172 ? -6.128 11.221 20.815 1.00 94.06 172 TYR A C 1
ATOM 1363 O O . TYR A 1 172 ? -5.622 11.042 19.709 1.00 94.06 172 TYR A O 1
ATOM 1371 N N . THR A 1 173 ? -5.375 11.243 21.920 1.00 94.56 173 THR A N 1
ATOM 1372 C CA . THR A 1 173 ? -3.920 11.015 21.922 1.00 94.56 173 THR A CA 1
ATOM 1373 C C . THR A 1 173 ? -3.513 9.575 21.583 1.00 94.56 173 THR A C 1
ATOM 1375 O O . THR A 1 173 ? -2.329 9.331 21.320 1.00 94.56 173 THR A O 1
ATOM 1378 N N . LYS A 1 174 ? -4.460 8.625 21.566 1.00 96.06 174 LYS A N 1
ATOM 1379 C CA . LYS A 1 174 ? -4.247 7.255 21.080 1.00 96.06 174 LYS A CA 1
ATOM 1380 C C . LYS A 1 174 ? -4.047 7.210 19.565 1.00 96.06 174 LYS A C 1
ATOM 1382 O O . LYS A 1 174 ? -3.359 6.312 19.099 1.00 96.06 174 LYS A O 1
ATOM 1387 N N . PHE A 1 175 ? -4.545 8.179 18.792 1.00 97.25 175 PHE A N 1
ATOM 1388 C CA . PHE A 1 175 ? -4.233 8.262 17.362 1.00 97.25 175 PHE A CA 1
ATOM 1389 C C . PHE A 1 175 ? -2.740 8.565 17.146 1.00 97.25 175 PHE A C 1
ATOM 1391 O O . PHE A 1 175 ? -2.229 9.584 17.619 1.00 97.25 175 PHE A O 1
ATOM 1398 N N . LYS A 1 176 ? -2.027 7.674 16.442 1.00 96.12 176 LYS A N 1
ATOM 1399 C CA . LYS A 1 176 ? -0.563 7.742 16.279 1.00 96.12 176 LYS A CA 1
ATOM 1400 C C . LYS A 1 176 ? -0.079 7.998 14.863 1.00 96.12 176 LYS A C 1
ATOM 1402 O O . LYS A 1 176 ? 1.068 8.421 14.720 1.00 96.12 176 LYS A O 1
ATOM 1407 N N . GLY A 1 177 ? -0.875 7.755 13.827 1.00 97.25 177 GLY A N 1
ATOM 1408 C CA . GLY A 1 177 ? -0.400 7.952 12.460 1.00 97.25 177 GLY A CA 1
ATOM 1409 C C . GLY A 1 177 ? -1.207 7.254 11.382 1.00 97.25 177 GLY A C 1
ATOM 1410 O O . GLY A 1 177 ? -2.237 6.633 11.642 1.00 97.25 177 GLY A O 1
ATOM 1411 N N . VAL A 1 178 ? -0.690 7.365 10.162 1.00 98.44 178 VAL A N 1
ATOM 1412 C CA . VAL A 1 178 ? -1.279 6.792 8.952 1.00 98.44 178 VAL A CA 1
ATOM 1413 C C . VAL A 1 178 ? -0.258 5.907 8.246 1.00 98.44 178 VAL A C 1
ATOM 1415 O O . VAL A 1 178 ? 0.917 6.261 8.138 1.00 98.44 178 VAL A O 1
ATOM 1418 N N . VAL A 1 179 ? -0.739 4.778 7.740 1.00 97.75 179 VAL A N 1
ATOM 1419 C CA . VAL A 1 179 ? -0.011 3.772 6.975 1.00 97.75 179 VAL A CA 1
ATOM 1420 C C . VAL A 1 179 ? -0.537 3.787 5.545 1.00 97.75 179 VAL A C 1
ATOM 1422 O O . VAL A 1 179 ? -1.725 3.570 5.318 1.00 97.75 179 VAL A O 1
ATOM 1425 N N . ILE A 1 180 ? 0.332 4.028 4.570 1.00 97.12 180 ILE A N 1
ATOM 1426 C CA . ILE A 1 180 ? -0.013 3.846 3.158 1.00 97.12 180 I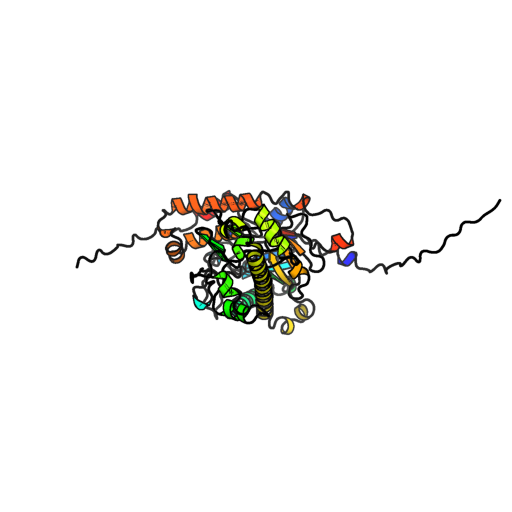LE A CA 1
ATOM 1427 C C . ILE A 1 180 ? 0.532 2.498 2.704 1.00 97.12 180 ILE A C 1
ATOM 1429 O O . ILE A 1 180 ? 1.730 2.231 2.844 1.00 97.12 180 ILE A O 1
ATOM 1433 N N . ASP A 1 181 ? -0.348 1.663 2.158 1.00 93.75 181 ASP A N 1
ATOM 1434 C CA . ASP A 1 181 ? 0.041 0.421 1.507 1.00 93.75 181 ASP A CA 1
ATOM 1435 C C . ASP A 1 181 ? 0.662 0.715 0.139 1.00 93.75 181 ASP A C 1
ATOM 1437 O O . ASP A 1 181 ? 0.007 1.206 -0.776 1.00 93.75 181 ASP A O 1
ATOM 1441 N N . ALA A 1 182 ? 1.962 0.470 0.014 1.00 92.38 182 ALA A N 1
ATOM 1442 C CA . ALA A 1 182 ? 2.728 0.724 -1.197 1.00 92.38 182 ALA A CA 1
ATOM 1443 C C . ALA A 1 182 ? 3.187 -0.573 -1.880 1.00 92.38 182 ALA A C 1
ATOM 1445 O O . ALA A 1 182 ? 4.165 -0.573 -2.635 1.00 92.38 182 ALA A O 1
ATOM 1446 N N . VAL A 1 183 ? 2.509 -1.686 -1.598 1.00 88.38 183 VAL A N 1
ATOM 1447 C CA . VAL A 1 183 ? 2.891 -3.011 -2.089 1.00 88.38 183 VAL A CA 1
ATOM 1448 C C . VAL A 1 183 ? 2.475 -3.205 -3.543 1.00 88.38 183 VAL A C 1
ATOM 1450 O O . VAL A 1 183 ? 3.295 -3.668 -4.333 1.00 88.38 183 VAL A O 1
ATOM 1453 N N . ASP A 1 184 ? 1.262 -2.804 -3.928 1.00 86.94 184 ASP A N 1
ATOM 1454 C CA . ASP A 1 184 ? 0.705 -3.061 -5.265 1.00 86.94 184 ASP A CA 1
ATOM 1455 C C . ASP A 1 184 ? 0.104 -1.804 -5.919 1.00 86.94 184 ASP A C 1
ATOM 1457 O O . ASP A 1 184 ? -1.103 -1.678 -6.089 1.00 86.94 184 ASP A O 1
ATOM 1461 N N . LEU A 1 185 ? 0.958 -0.832 -6.257 1.00 89.38 185 LEU A N 1
ATOM 1462 C CA . LEU A 1 185 ? 0.529 0.456 -6.833 1.00 89.38 185 LEU A CA 1
ATOM 1463 C C . LEU A 1 185 ? 0.365 0.418 -8.352 1.00 89.38 185 LEU A C 1
ATOM 1465 O O . LEU A 1 185 ? -0.430 1.159 -8.930 1.00 89.38 185 LEU A O 1
ATOM 1469 N N . TRP A 1 186 ? 1.215 -0.373 -8.997 1.00 86.44 186 TRP A N 1
ATOM 1470 C CA . TRP A 1 186 ? 1.382 -0.424 -10.435 1.00 86.44 186 TRP A CA 1
ATOM 1471 C C . TRP A 1 186 ? 1.223 -1.874 -10.878 1.00 86.44 186 TRP A C 1
ATOM 1473 O O . TRP A 1 186 ? 2.154 -2.665 -10.677 1.00 86.44 186 TRP A O 1
ATOM 1483 N N . PRO A 1 187 ? 0.086 -2.238 -11.497 1.00 78.69 187 PRO A N 1
ATOM 1484 C CA . PRO A 1 187 ? -0.082 -3.576 -12.019 1.00 78.69 187 PRO A CA 1
ATOM 1485 C C . PRO A 1 187 ? 1.010 -3.879 -13.048 1.00 78.69 187 PRO A C 1
ATOM 1487 O O . PRO A 1 187 ? 1.631 -2.999 -13.651 1.00 78.69 187 PRO A O 1
ATOM 1490 N N . GLN A 1 188 ? 1.286 -5.160 -13.238 1.00 79.69 188 GLN A N 1
ATOM 1491 C CA . GLN A 1 188 ? 2.252 -5.589 -14.235 1.00 79.69 188 GLN A CA 1
ATOM 1492 C C . GLN A 1 188 ? 1.589 -6.569 -15.181 1.00 79.69 188 GLN A C 1
ATOM 1494 O O . GLN A 1 188 ? 0.993 -7.557 -14.754 1.00 79.69 188 GLN A O 1
ATOM 1499 N N . GLY A 1 189 ? 1.689 -6.272 -16.470 1.00 77.44 189 GLY A N 1
ATOM 1500 C CA . GLY A 1 189 ? 1.217 -7.136 -17.538 1.00 77.44 189 GLY A CA 1
ATOM 1501 C C . GLY A 1 189 ? 2.390 -7.661 -18.345 1.00 77.44 189 GLY A C 1
ATOM 1502 O O . GLY A 1 189 ? 3.383 -6.957 -18.549 1.00 77.44 189 GLY A O 1
ATOM 1503 N N . ALA A 1 190 ? 2.277 -8.893 -18.824 1.00 81.81 190 ALA A N 1
ATOM 1504 C CA . ALA A 1 190 ? 3.152 -9.386 -19.869 1.00 81.81 190 ALA A CA 1
ATOM 1505 C C . ALA A 1 190 ? 2.388 -10.258 -20.859 1.00 81.81 190 ALA A C 1
ATOM 1507 O O . ALA A 1 190 ? 1.424 -10.929 -20.493 1.00 81.81 190 ALA A O 1
ATOM 1508 N N . SER A 1 191 ? 2.801 -10.188 -22.120 1.00 81.19 191 SER A N 1
ATOM 1509 C CA . SER A 1 191 ? 2.284 -11.034 -23.191 1.00 81.19 191 SER A CA 1
ATOM 1510 C C . SER A 1 191 ? 3.318 -11.140 -24.303 1.00 81.19 191 SER A C 1
ATOM 1512 O O . SER A 1 191 ? 3.896 -10.129 -24.715 1.00 81.19 191 SER A O 1
ATOM 1514 N N . GLU A 1 192 ? 3.555 -12.355 -24.794 1.00 80.94 192 GLU A N 1
ATOM 1515 C CA . GLU A 1 192 ? 4.485 -12.641 -25.895 1.00 80.94 192 GLU A CA 1
ATOM 1516 C C . GLU A 1 192 ? 5.890 -12.046 -25.658 1.00 80.94 192 GLU A C 1
ATOM 1518 O O . GLU A 1 192 ? 6.530 -11.510 -26.565 1.00 80.94 192 GLU A O 1
ATOM 1523 N N . GLY A 1 193 ? 6.372 -12.082 -24.410 1.00 78.44 193 GLY A N 1
ATOM 1524 C CA . GLY A 1 193 ? 7.675 -11.521 -24.036 1.00 78.44 193 GLY A CA 1
ATOM 1525 C C . GLY A 1 193 ? 7.690 -10.003 -23.831 1.00 78.44 193 GLY A C 1
ATOM 1526 O O . GLY A 1 193 ? 8.700 -9.455 -23.379 1.00 78.44 193 GLY A O 1
ATOM 1527 N N . ARG A 1 194 ? 6.595 -9.297 -24.129 1.00 82.31 194 ARG A N 1
ATOM 1528 C CA . ARG A 1 194 ? 6.467 -7.853 -23.901 1.00 82.31 194 ARG A CA 1
ATOM 1529 C C . ARG A 1 194 ? 6.114 -7.608 -22.447 1.00 82.31 194 ARG A C 1
ATOM 1531 O O . ARG A 1 194 ? 5.128 -8.140 -21.959 1.00 82.31 194 ARG A O 1
ATOM 1538 N N . ILE A 1 195 ? 6.897 -6.765 -21.785 1.00 84.50 195 ILE A N 1
ATOM 1539 C CA . ILE A 1 195 ? 6.632 -6.330 -20.414 1.00 84.50 195 ILE A CA 1
ATOM 1540 C C . ILE A 1 195 ? 5.924 -4.975 -20.448 1.00 84.50 195 ILE A C 1
ATOM 1542 O O . ILE A 1 195 ? 6.394 -4.057 -21.124 1.00 84.50 195 ILE A O 1
ATOM 1546 N N . ALA A 1 196 ? 4.831 -4.851 -19.698 1.00 75.69 196 ALA A N 1
ATOM 1547 C CA . ALA A 1 196 ? 4.078 -3.624 -19.472 1.00 75.69 196 ALA A CA 1
ATOM 1548 C C . ALA A 1 196 ? 4.082 -3.293 -17.969 1.00 75.69 196 ALA A C 1
ATOM 1550 O O . ALA A 1 196 ? 3.323 -3.856 -17.184 1.00 75.69 196 ALA A O 1
ATOM 1551 N N . LEU A 1 197 ? 4.968 -2.379 -17.563 1.00 72.56 197 LEU A N 1
ATOM 1552 C CA . LEU A 1 197 ? 5.070 -1.874 -16.189 1.00 72.56 197 LEU A CA 1
ATOM 1553 C C . LEU A 1 197 ? 4.252 -0.579 -16.087 1.00 72.56 197 LEU A C 1
ATOM 1555 O O . LEU A 1 197 ? 4.574 0.396 -16.767 1.00 72.56 197 LEU A O 1
ATOM 1559 N N . THR A 1 198 ? 3.161 -0.549 -15.322 1.00 74.38 198 THR A N 1
ATOM 1560 C CA . THR A 1 198 ? 2.086 0.413 -15.621 1.00 74.38 198 THR A CA 1
ATOM 1561 C C . THR A 1 198 ? 2.116 1.696 -14.778 1.00 74.38 198 THR A C 1
ATOM 1563 O O . THR A 1 198 ? 1.848 1.679 -13.589 1.00 74.38 198 THR A O 1
ATOM 1566 N N . CYS A 1 199 ? 2.385 2.842 -15.400 1.00 88.12 199 CYS A N 1
ATOM 1567 C CA . CYS A 1 199 ? 1.471 3.998 -15.453 1.00 88.12 199 CYS A CA 1
ATOM 1568 C C . CYS A 1 199 ? 2.153 5.039 -16.346 1.00 88.12 199 CYS A C 1
ATOM 1570 O O . CYS A 1 199 ? 3.165 5.634 -15.965 1.00 88.12 199 CYS A O 1
ATOM 1572 N N . PHE A 1 200 ? 1.595 5.237 -17.534 1.00 87.25 200 PHE A N 1
ATOM 1573 C CA . PHE A 1 200 ? 1.957 6.227 -18.545 1.00 87.25 200 PHE A CA 1
ATOM 1574 C C . PHE A 1 200 ? 0.777 7.159 -18.817 1.00 87.25 200 PHE A C 1
ATOM 1576 O O . PHE A 1 200 ? 0.613 7.666 -19.928 1.00 87.25 200 PHE A O 1
ATOM 1583 N N . CYS A 1 201 ? -0.047 7.410 -17.795 1.00 89.56 201 CYS A N 1
ATOM 1584 C CA . CYS A 1 201 ? -1.024 8.486 -17.851 1.00 89.56 201 CYS A CA 1
ATOM 1585 C C . CYS A 1 201 ? -0.311 9.830 -18.095 1.00 89.56 201 CYS A C 1
ATOM 1587 O O . CYS A 1 201 ? 0.912 9.951 -17.943 1.00 89.56 201 CYS A O 1
ATOM 1589 N N . LYS A 1 202 ? -1.078 10.864 -18.451 1.00 90.44 202 LYS A N 1
ATOM 1590 C CA . LYS A 1 202 ? -0.543 12.200 -18.751 1.00 90.44 202 LYS A CA 1
ATOM 1591 C C . LYS A 1 202 ? 0.415 12.708 -17.664 1.00 90.44 202 LYS A C 1
ATOM 1593 O O . LYS A 1 202 ? 1.537 13.082 -17.989 1.00 90.44 202 LYS A O 1
ATOM 1598 N N . SER A 1 203 ? 0.023 12.615 -16.392 1.00 92.56 203 SER A N 1
ATOM 1599 C CA . SER A 1 203 ? 0.843 13.065 -15.259 1.00 92.56 203 SER A CA 1
ATOM 1600 C C . SER A 1 203 ? 2.155 12.289 -15.120 1.00 92.56 203 SER A C 1
ATOM 1602 O O . SER A 1 203 ? 3.189 12.878 -14.821 1.00 92.56 203 SER A O 1
ATOM 1604 N N . CYS A 1 204 ? 2.148 10.975 -15.371 1.00 91.75 204 CYS A N 1
ATOM 1605 C CA . CYS A 1 204 ? 3.380 10.187 -15.342 1.00 91.75 204 CYS A CA 1
ATOM 1606 C C . CYS A 1 204 ? 4.314 10.547 -16.496 1.00 91.75 204 CYS A C 1
ATOM 1608 O O . CYS A 1 204 ? 5.505 10.726 -16.265 1.00 91.75 204 CYS A O 1
ATOM 1610 N N . ASN A 1 205 ? 3.797 10.705 -17.719 1.00 90.56 205 ASN A N 1
ATOM 1611 C CA . ASN A 1 205 ? 4.628 11.133 -18.848 1.00 90.56 205 ASN A CA 1
ATOM 1612 C C . ASN A 1 205 ? 5.245 12.515 -18.602 1.00 90.56 205 ASN A C 1
ATOM 1614 O O . ASN A 1 205 ? 6.434 12.689 -18.832 1.00 90.56 205 ASN A O 1
ATOM 1618 N N . GLU A 1 206 ? 4.468 13.477 -18.100 1.00 91.75 206 GLU A N 1
ATOM 1619 C CA . GLU A 1 206 ? 4.971 14.817 -17.766 1.00 91.75 206 GLU A CA 1
ATOM 1620 C C . GLU A 1 206 ? 6.080 14.763 -16.705 1.00 91.75 206 GLU A C 1
ATOM 1622 O O . GLU A 1 206 ? 7.117 15.413 -16.858 1.00 91.75 206 GLU A O 1
ATOM 1627 N N . TYR A 1 207 ? 5.909 13.934 -15.670 1.00 92.50 207 TYR A N 1
ATOM 1628 C CA . TYR A 1 207 ? 6.950 13.706 -14.671 1.00 92.50 207 TYR A CA 1
ATOM 1629 C C . TYR A 1 207 ? 8.222 13.129 -15.306 1.00 92.50 207 TYR A C 1
ATOM 1631 O O . TYR A 1 207 ? 9.311 13.672 -15.130 1.00 92.50 207 TYR A O 1
ATOM 1639 N N . PHE A 1 208 ? 8.099 12.060 -16.097 1.00 90.81 208 PHE A N 1
ATOM 1640 C CA . PHE A 1 208 ? 9.257 11.424 -16.724 1.00 90.81 208 PHE A CA 1
ATOM 1641 C C . PHE A 1 208 ? 9.942 12.287 -17.779 1.00 90.81 208 PHE A C 1
ATOM 1643 O O . PHE A 1 208 ? 11.141 12.145 -17.961 1.00 90.81 208 PHE A O 1
ATOM 1650 N N . GLU A 1 209 ? 9.246 13.178 -18.477 1.00 89.06 209 GLU A N 1
ATOM 1651 C CA . GLU A 1 209 ? 9.890 14.073 -19.449 1.00 89.06 209 GLU A CA 1
ATOM 1652 C C . GLU A 1 209 ? 10.657 15.221 -18.770 1.00 89.06 209 GLU A C 1
ATOM 1654 O O . GLU A 1 209 ? 11.561 15.797 -19.373 1.00 89.06 209 GLU A O 1
ATOM 1659 N N . THR A 1 210 ? 10.333 15.543 -17.513 1.00 87.75 210 THR A N 1
ATOM 1660 C CA . THR A 1 210 ? 10.947 16.652 -16.759 1.00 87.75 210 THR A CA 1
ATOM 1661 C C . THR A 1 210 ? 11.964 16.203 -15.703 1.00 87.75 210 THR A C 1
ATOM 1663 O O . THR A 1 210 ? 12.694 17.034 -15.156 1.00 87.75 210 THR A O 1
ATOM 1666 N N . PHE A 1 211 ? 12.062 14.901 -15.420 1.00 86.31 211 PHE A N 1
ATOM 1667 C CA . PHE A 1 211 ? 12.934 14.357 -14.378 1.00 86.31 211 PHE A CA 1
ATOM 1668 C C . PHE A 1 211 ? 14.421 14.289 -14.795 1.00 86.31 211 PHE A C 1
ATOM 1670 O O . PHE A 1 211 ? 14.960 13.268 -15.207 1.00 86.31 211 PHE A O 1
ATOM 1677 N N . GLY A 1 212 ? 15.165 15.384 -14.646 1.00 81.38 212 GLY A N 1
ATOM 1678 C CA . GLY A 1 212 ? 16.612 15.369 -14.898 1.00 81.38 212 GLY A CA 1
ATOM 1679 C C . GLY A 1 212 ? 16.958 15.049 -16.363 1.00 81.38 212 GLY A C 1
ATOM 1680 O O . GLY A 1 212 ? 16.580 15.796 -17.258 1.00 81.38 212 GLY A O 1
ATOM 1681 N N . LYS A 1 213 ? 17.716 13.970 -16.622 1.00 76.44 213 LYS A N 1
ATOM 1682 C CA . LYS A 1 213 ? 18.189 13.580 -17.974 1.00 76.44 213 LYS A CA 1
ATOM 1683 C C . LYS A 1 213 ? 17.267 12.588 -18.703 1.00 76.44 213 LYS A C 1
ATOM 1685 O O . LYS A 1 213 ? 17.709 11.903 -19.621 1.00 76.44 213 LYS A O 1
ATOM 1690 N N . THR A 1 214 ? 16.004 12.479 -18.306 1.00 78.12 214 THR A N 1
ATOM 1691 C CA . THR A 1 214 ? 15.073 11.456 -18.814 1.00 78.12 214 THR A CA 1
ATOM 1692 C C . THR A 1 214 ? 14.229 11.905 -20.010 1.00 78.12 214 THR A C 1
ATOM 1694 O O . THR A 1 214 ? 13.239 11.253 -20.338 1.00 78.12 214 THR A O 1
ATOM 1697 N N . GLN A 1 215 ? 14.603 12.981 -20.706 1.00 81.19 215 GLN A N 1
ATOM 1698 C CA . GLN A 1 215 ? 13.876 13.434 -21.894 1.00 81.19 215 GLN A CA 1
ATOM 1699 C C . GLN A 1 215 ? 13.794 12.317 -22.949 1.00 81.19 215 GLN A C 1
ATOM 1701 O O . GLN A 1 215 ? 14.807 11.754 -23.370 1.00 81.19 215 GLN A O 1
ATOM 1706 N N . GLY A 1 216 ? 12.578 11.975 -23.379 1.00 82.75 216 GLY A N 1
ATOM 1707 C CA . GLY A 1 216 ? 12.325 10.872 -24.305 1.00 82.75 216 GLY A CA 1
ATOM 1708 C C . GLY A 1 216 ? 12.574 9.467 -23.739 1.00 82.75 216 GLY A C 1
ATOM 1709 O O . GLY A 1 216 ? 12.491 8.505 -24.507 1.00 82.75 216 GLY A O 1
ATOM 1710 N N . LEU A 1 217 ? 12.832 9.317 -22.431 1.00 86.56 217 LEU A N 1
ATOM 1711 C CA . LEU A 1 217 ? 13.066 8.027 -21.768 1.00 86.56 217 LEU A CA 1
ATOM 1712 C C . LEU A 1 217 ? 11.933 7.046 -22.064 1.00 86.56 217 LEU A C 1
ATOM 1714 O O . LEU A 1 217 ? 12.173 5.925 -22.498 1.00 86.56 217 LEU A O 1
ATOM 1718 N N . ILE A 1 218 ? 10.687 7.494 -21.917 1.00 87.25 218 ILE A N 1
ATOM 1719 C CA . ILE A 1 218 ? 9.499 6.657 -22.105 1.00 87.25 218 ILE A CA 1
ATOM 1720 C C . ILE A 1 218 ? 9.402 6.095 -23.524 1.00 87.25 218 ILE A C 1
ATOM 1722 O O . ILE A 1 218 ? 8.965 4.960 -23.714 1.00 87.25 218 ILE A O 1
ATOM 1726 N N . LYS A 1 219 ? 9.873 6.834 -24.536 1.00 87.75 219 LYS A N 1
ATOM 1727 C CA . LYS A 1 219 ? 9.875 6.350 -25.925 1.00 87.75 219 LYS A CA 1
ATOM 1728 C C . LYS A 1 219 ? 10.731 5.092 -26.087 1.00 87.75 219 LYS A C 1
ATOM 1730 O O . LYS A 1 219 ? 10.391 4.246 -26.906 1.00 87.75 219 LYS A O 1
ATOM 1735 N N . LYS A 1 220 ? 11.790 4.939 -25.284 1.00 88.62 220 LYS A N 1
ATOM 1736 C CA . LYS A 1 220 ? 12.668 3.757 -25.287 1.00 88.62 220 LYS A CA 1
ATOM 1737 C C . LYS A 1 220 ? 11.986 2.512 -24.713 1.00 88.62 220 LYS A C 1
ATOM 1739 O O . LYS A 1 220 ? 12.373 1.403 -25.055 1.00 88.62 220 LYS A O 1
ATOM 1744 N N . PHE A 1 221 ? 10.952 2.683 -23.888 1.00 89.31 221 PHE A N 1
ATOM 1745 C CA . PHE A 1 221 ? 10.173 1.572 -23.334 1.00 89.31 221 PHE A CA 1
ATOM 1746 C C . PHE A 1 221 ? 9.033 1.114 -24.253 1.00 89.31 221 PHE A C 1
ATOM 1748 O O . PHE A 1 221 ? 8.546 -0.004 -24.112 1.00 89.31 221 PHE A O 1
ATOM 1755 N N . LYS A 1 222 ? 8.637 1.949 -25.227 1.00 85.38 222 LYS A N 1
ATOM 1756 C CA . LYS A 1 222 ? 7.562 1.659 -26.196 1.00 85.38 222 LYS A CA 1
ATOM 1757 C C . LYS A 1 222 ? 7.978 0.712 -27.328 1.00 85.38 222 LYS A C 1
ATOM 1759 O O . LYS A 1 222 ? 7.126 0.278 -28.099 1.00 85.38 222 LYS A O 1
ATOM 1764 N N . THR A 1 223 ? 9.267 0.410 -27.467 1.00 84.06 223 THR A N 1
ATOM 1765 C CA . THR A 1 223 ? 9.792 -0.508 -28.490 1.00 84.06 223 THR A CA 1
ATOM 1766 C C . THR A 1 223 ? 9.886 -1.935 -27.961 1.00 84.06 223 THR A C 1
ATOM 1768 O O . THR A 1 223 ? 9.940 -2.134 -26.758 1.00 84.06 223 THR A O 1
ATOM 1771 N N . PHE A 1 224 ? 9.925 -2.941 -28.835 1.00 86.31 224 PHE A N 1
ATOM 1772 C CA . PHE A 1 224 ? 10.178 -4.325 -28.429 1.00 86.31 224 PHE A CA 1
ATOM 1773 C C . PHE A 1 224 ? 11.439 -4.862 -29.122 1.00 86.31 224 PHE A C 1
ATOM 1775 O O . PHE A 1 224 ? 11.538 -4.719 -30.344 1.00 86.31 224 PHE A O 1
ATOM 1782 N N . PRO A 1 225 ? 12.383 -5.474 -28.384 1.00 88.88 225 PRO A N 1
ATOM 1783 C CA . PRO A 1 225 ? 12.449 -5.540 -26.916 1.00 88.88 225 PRO A CA 1
ATOM 1784 C C . PRO A 1 225 ? 12.657 -4.150 -26.274 1.00 88.88 225 PRO A C 1
ATOM 1786 O O . PRO A 1 225 ? 13.081 -3.207 -26.948 1.00 88.88 225 PRO A O 1
ATOM 1789 N N . ASN A 1 226 ? 12.343 -4.015 -24.982 1.00 89.12 226 ASN A N 1
ATOM 1790 C CA . ASN A 1 226 ? 12.528 -2.776 -24.211 1.00 89.12 226 ASN A CA 1
ATOM 1791 C C . ASN A 1 226 ? 13.515 -2.962 -23.044 1.00 89.12 226 ASN A C 1
ATOM 1793 O O . ASN A 1 226 ? 13.894 -4.089 -22.725 1.00 89.12 226 ASN A O 1
ATOM 1797 N N . PRO A 1 227 ? 13.936 -1.875 -22.368 1.00 93.06 227 PRO A N 1
ATOM 1798 C CA . PRO A 1 227 ? 14.852 -1.982 -21.237 1.00 93.06 227 PRO A CA 1
ATOM 1799 C C . PRO A 1 227 ? 14.363 -2.849 -20.065 1.00 93.06 227 PRO A C 1
ATOM 1801 O O . PRO A 1 227 ? 15.201 -3.410 -19.363 1.00 93.06 227 PRO A O 1
ATOM 1804 N N . TRP A 1 228 ? 13.049 -3.018 -19.842 1.00 92.12 228 TRP A N 1
ATOM 1805 C CA . TRP A 1 228 ? 12.566 -3.911 -18.775 1.00 92.12 228 TRP A CA 1
ATOM 1806 C C . TRP A 1 228 ? 12.942 -5.364 -19.025 1.00 92.12 228 TRP A C 1
ATOM 1808 O O . TRP A 1 228 ? 13.209 -6.083 -18.066 1.00 92.12 228 TRP A O 1
ATOM 1818 N N . ASN A 1 229 ? 13.040 -5.780 -20.290 1.00 92.56 229 ASN A N 1
ATOM 1819 C CA . ASN A 1 229 ? 13.431 -7.138 -20.651 1.00 92.56 229 ASN A CA 1
ATOM 1820 C C . ASN A 1 229 ? 14.842 -7.525 -20.162 1.00 92.56 229 ASN A C 1
ATOM 1822 O O . ASN A 1 229 ? 15.194 -8.698 -20.200 1.00 92.56 229 ASN A O 1
ATOM 1826 N N . LEU A 1 230 ? 15.655 -6.581 -19.667 1.00 93.88 230 LEU A N 1
ATOM 1827 C CA . LEU A 1 230 ? 16.921 -6.904 -19.003 1.00 93.88 230 LEU A CA 1
ATOM 1828 C C . LEU A 1 230 ? 16.727 -7.563 -17.633 1.00 93.88 230 LEU A C 1
ATOM 1830 O O . LEU A 1 230 ? 17.581 -8.337 -17.205 1.00 93.88 230 LEU A O 1
ATOM 1834 N N . VAL A 1 231 ? 15.633 -7.256 -16.938 1.00 93.50 231 VAL A N 1
ATOM 1835 C CA . VAL A 1 231 ? 15.423 -7.634 -15.530 1.00 93.50 231 VAL A CA 1
ATOM 1836 C C . VAL A 1 231 ? 14.051 -8.237 -15.248 1.00 93.50 231 VAL A C 1
ATOM 1838 O O . VAL A 1 231 ? 13.832 -8.732 -14.146 1.00 93.50 231 VAL A O 1
ATOM 1841 N N . LEU A 1 232 ? 13.155 -8.241 -16.234 1.00 92.50 232 LEU A N 1
ATOM 1842 C CA . LEU A 1 232 ? 11.831 -8.848 -16.192 1.00 92.50 232 LEU A CA 1
ATOM 1843 C C . LEU A 1 232 ? 11.658 -9.769 -17.406 1.00 92.50 232 LEU A C 1
ATOM 1845 O O . LEU A 1 232 ? 11.977 -9.385 -18.532 1.00 92.50 232 LEU A O 1
ATOM 1849 N N . GLN A 1 233 ? 11.115 -10.964 -17.186 1.00 90.94 233 GLN A N 1
ATOM 1850 C CA . GLN A 1 233 ? 10.797 -11.913 -18.252 1.00 90.94 233 GLN A CA 1
ATOM 1851 C C . GLN A 1 233 ? 9.361 -12.411 -18.119 1.00 90.94 233 GLN A C 1
ATOM 1853 O O . GLN A 1 233 ? 8.935 -12.799 -17.034 1.00 90.94 233 GLN A O 1
ATOM 1858 N N . ASP A 1 234 ? 8.643 -12.443 -19.236 1.00 89.56 234 ASP A N 1
ATOM 1859 C CA . ASP A 1 234 ? 7.352 -13.114 -19.344 1.00 89.56 234 ASP A CA 1
ATOM 1860 C C . ASP A 1 234 ? 7.538 -14.632 -19.203 1.00 89.56 234 ASP A C 1
ATOM 1862 O O . ASP A 1 234 ? 8.338 -15.241 -19.919 1.00 89.56 234 ASP A O 1
ATOM 1866 N N . ARG A 1 235 ? 6.828 -15.240 -18.255 1.00 84.44 235 ARG A N 1
ATOM 1867 C CA . ARG A 1 235 ? 6.833 -16.687 -18.003 1.00 84.44 235 ARG A CA 1
ATOM 1868 C C . ARG A 1 235 ? 5.577 -17.381 -18.536 1.00 84.44 235 ARG A C 1
ATOM 1870 O O . ARG A 1 235 ? 5.465 -18.595 -18.406 1.00 84.44 235 ARG A O 1
ATOM 1877 N N . GLY A 1 236 ? 4.653 -16.640 -19.150 1.00 80.38 236 GLY A N 1
ATOM 1878 C CA . GLY A 1 236 ? 3.359 -17.128 -19.630 1.00 80.38 236 GLY A CA 1
ATOM 1879 C C . GLY A 1 236 ? 2.288 -17.221 -18.539 1.00 80.38 236 GLY A C 1
ATOM 1880 O O . GLY A 1 236 ? 1.110 -17.035 -18.828 1.00 80.38 236 GLY A O 1
ATOM 1881 N N . ASP A 1 237 ? 2.677 -17.454 -17.284 1.00 74.69 237 ASP A N 1
ATOM 1882 C CA . ASP A 1 237 ? 1.807 -17.434 -16.099 1.00 74.69 237 ASP A CA 1
ATOM 1883 C C . ASP A 1 237 ? 2.043 -16.212 -15.190 1.00 74.69 237 ASP A C 1
ATOM 1885 O O . ASP A 1 237 ? 1.403 -16.065 -14.147 1.00 74.69 237 ASP A O 1
ATOM 1889 N N . GLY A 1 238 ? 2.951 -15.320 -15.589 1.00 79.88 238 GLY A N 1
ATOM 1890 C CA . GLY A 1 238 ? 3.308 -14.119 -14.851 1.00 79.88 238 GLY A CA 1
ATOM 1891 C C . GLY A 1 238 ? 4.647 -13.544 -15.295 1.00 79.88 238 GLY A C 1
ATOM 1892 O O . GLY A 1 238 ? 5.222 -13.936 -16.310 1.00 79.88 238 GLY A O 1
ATOM 1893 N N . ILE A 1 239 ? 5.160 -12.604 -14.506 1.00 86.62 239 ILE A N 1
ATOM 1894 C CA . ILE A 1 239 ? 6.449 -11.960 -14.756 1.00 86.62 239 ILE A CA 1
ATOM 1895 C C . ILE A 1 239 ? 7.464 -12.492 -13.754 1.00 86.62 239 ILE A C 1
ATOM 1897 O O . ILE A 1 239 ? 7.242 -12.461 -12.546 1.00 86.62 239 ILE A O 1
ATOM 1901 N N . GLY A 1 240 ? 8.591 -12.981 -14.264 1.00 86.81 240 GLY A N 1
ATOM 1902 C CA . GLY A 1 240 ? 9.746 -13.378 -13.474 1.00 86.81 240 GLY A CA 1
ATOM 1903 C C . GLY A 1 240 ? 10.743 -12.225 -13.343 1.00 86.81 240 GLY A C 1
ATOM 1904 O O . GLY A 1 240 ? 11.433 -11.938 -14.325 1.00 86.81 240 GLY A O 1
ATOM 1905 N N . PRO A 1 241 ? 10.863 -11.585 -12.167 1.00 89.38 241 PRO A N 1
ATOM 1906 C CA . PRO A 1 241 ? 11.841 -10.528 -11.940 1.00 89.38 241 PRO A CA 1
ATOM 1907 C C . PRO A 1 241 ? 13.226 -11.041 -11.525 1.00 89.38 241 PRO A C 1
ATOM 1909 O O . PRO A 1 241 ? 13.391 -12.137 -10.981 1.00 89.38 241 PRO A O 1
ATOM 1912 N N . ILE A 1 242 ? 14.231 -10.185 -11.711 1.00 89.00 242 ILE A N 1
ATOM 1913 C CA . ILE A 1 242 ? 15.464 -10.192 -10.920 1.00 89.00 242 ILE A CA 1
ATOM 1914 C C . ILE A 1 242 ? 15.182 -9.399 -9.636 1.00 89.00 242 ILE A C 1
ATOM 1916 O O . ILE A 1 242 ? 14.918 -8.198 -9.695 1.00 89.00 242 ILE A O 1
ATOM 1920 N N . ASN A 1 243 ? 15.199 -10.082 -8.488 1.00 76.81 243 ASN A N 1
ATOM 1921 C CA . ASN A 1 243 ? 14.829 -9.497 -7.190 1.00 76.81 243 ASN A CA 1
ATOM 1922 C C . ASN A 1 243 ? 15.966 -8.693 -6.532 1.00 76.81 243 ASN A C 1
ATOM 1924 O O . ASN A 1 243 ? 15.698 -7.730 -5.817 1.00 76.81 243 ASN A O 1
ATOM 1928 N N . ASP A 1 244 ? 17.223 -9.053 -6.805 1.00 77.12 244 ASP A N 1
ATOM 1929 C CA . ASP A 1 244 ? 18.403 -8.457 -6.166 1.00 77.12 244 ASP A CA 1
ATOM 1930 C C . ASP A 1 244 ? 18.938 -7.276 -6.989 1.00 77.12 244 ASP A C 1
ATOM 1932 O O . ASP A 1 244 ? 19.966 -7.365 -7.666 1.00 77.12 244 ASP A O 1
ATOM 1936 N N . LEU A 1 245 ? 18.206 -6.159 -6.967 1.00 86.44 245 LEU A N 1
ATOM 1937 C CA . LEU A 1 245 ? 18.591 -4.912 -7.638 1.00 86.44 245 LEU A CA 1
ATOM 1938 C C . LEU A 1 245 ? 18.802 -3.780 -6.621 1.00 86.44 245 LEU A C 1
ATOM 1940 O O . LEU A 1 245 ? 17.921 -2.928 -6.442 1.00 86.44 245 LEU A O 1
ATOM 1944 N N . PRO A 1 246 ? 19.974 -3.739 -5.957 1.00 86.44 246 PRO A N 1
ATOM 1945 C CA . PRO A 1 246 ? 20.271 -2.705 -4.979 1.00 86.44 246 PRO A CA 1
ATOM 1946 C C . PRO A 1 246 ? 20.388 -1.315 -5.638 1.00 86.44 246 PRO A C 1
ATOM 1948 O O . PRO A 1 246 ? 20.649 -1.205 -6.840 1.00 86.44 246 PRO A O 1
ATOM 1951 N N . PRO A 1 247 ? 20.264 -0.220 -4.863 1.00 85.44 247 PRO A N 1
ATOM 1952 C CA . PRO A 1 247 ? 20.278 1.152 -5.388 1.00 85.44 247 PRO A CA 1
ATOM 1953 C C . PRO A 1 247 ? 21.496 1.550 -6.223 1.00 85.44 247 PRO A C 1
ATOM 1955 O O . PRO A 1 247 ? 21.392 2.473 -7.031 1.00 85.44 247 PRO A O 1
ATOM 1958 N N . ASN A 1 248 ? 22.636 0.901 -5.982 1.00 88.38 248 ASN A N 1
ATOM 1959 C CA . ASN A 1 248 ? 23.936 1.153 -6.598 1.00 88.38 248 ASN A CA 1
ATOM 1960 C C . ASN A 1 248 ? 24.324 0.084 -7.637 1.00 88.38 248 ASN A C 1
ATOM 1962 O O . ASN A 1 248 ? 25.502 -0.039 -7.974 1.00 88.38 248 ASN A O 1
ATOM 1966 N N . VAL A 1 249 ? 23.361 -0.710 -8.120 1.00 92.06 249 VAL A N 1
ATOM 1967 C CA . VAL A 1 249 ? 23.614 -1.699 -9.172 1.00 92.06 249 VAL A CA 1
ATOM 1968 C C . VAL A 1 249 ? 24.120 -1.008 -10.444 1.00 92.06 249 VAL A C 1
ATOM 1970 O O . VAL A 1 249 ? 23.585 0.010 -10.882 1.00 92.06 249 VAL A O 1
ATOM 1973 N N . THR A 1 250 ? 25.194 -1.544 -11.024 1.00 94.62 250 THR A N 1
ATOM 1974 C CA . THR A 1 250 ? 25.818 -0.997 -12.234 1.00 94.62 250 THR A CA 1
ATOM 1975 C C . THR A 1 250 ? 25.180 -1.573 -13.496 1.00 94.62 250 THR A C 1
ATOM 1977 O O . THR A 1 250 ? 24.546 -2.630 -13.472 1.00 94.62 250 THR A O 1
ATOM 1980 N N . THR A 1 251 ? 25.394 -0.905 -14.630 1.00 95.69 251 THR A N 1
ATOM 1981 C CA . THR A 1 251 ? 24.946 -1.385 -15.947 1.00 95.69 251 THR A CA 1
ATOM 1982 C C . THR A 1 251 ? 25.537 -2.754 -16.283 1.00 95.69 251 THR A C 1
ATOM 1984 O O . THR A 1 251 ? 24.811 -3.655 -16.696 1.00 95.69 251 THR A O 1
ATOM 1987 N N . ASP A 1 252 ? 26.834 -2.946 -16.029 1.00 94.12 252 ASP A N 1
ATOM 1988 C CA . ASP A 1 252 ? 27.517 -4.226 -16.241 1.00 94.12 252 ASP A CA 1
ATOM 1989 C C . ASP A 1 252 ? 26.933 -5.344 -15.358 1.00 94.12 252 ASP A C 1
ATOM 1991 O O . ASP A 1 252 ? 26.754 -6.467 -15.835 1.00 94.12 252 ASP A O 1
ATOM 1995 N N . ASN A 1 253 ? 26.557 -5.041 -14.108 1.00 94.25 253 ASN A N 1
ATOM 1996 C CA . ASN A 1 253 ? 25.912 -6.013 -13.221 1.00 94.25 253 ASN A CA 1
ATOM 1997 C C . ASN A 1 253 ? 24.519 -6.408 -13.723 1.00 94.25 253 ASN A C 1
ATOM 1999 O O . ASN A 1 253 ? 24.213 -7.597 -13.750 1.00 94.25 253 ASN A O 1
ATOM 2003 N N . ILE A 1 254 ? 23.695 -5.447 -14.162 1.00 95.06 254 ILE A N 1
ATOM 2004 C CA . ILE A 1 254 ? 22.377 -5.735 -14.755 1.00 95.06 254 ILE A CA 1
ATOM 2005 C C . ILE A 1 254 ? 22.530 -6.690 -15.939 1.00 95.06 254 ILE A C 1
ATOM 2007 O O . ILE A 1 254 ? 21.850 -7.713 -16.001 1.00 95.06 254 ILE A O 1
ATOM 2011 N N . ILE A 1 255 ? 23.455 -6.393 -16.853 1.00 94.12 255 ILE A N 1
ATOM 2012 C CA . ILE A 1 255 ? 23.703 -7.223 -18.037 1.00 94.12 255 ILE A CA 1
ATOM 2013 C C . ILE A 1 255 ? 24.205 -8.613 -17.629 1.00 94.12 255 ILE A C 1
ATOM 2015 O O . ILE A 1 255 ? 23.759 -9.617 -18.183 1.00 94.12 255 ILE A O 1
ATOM 2019 N N . GLY A 1 256 ? 25.109 -8.691 -16.650 1.00 92.38 256 GLY A N 1
ATOM 2020 C CA . GLY A 1 256 ? 25.619 -9.953 -16.115 1.00 92.38 256 GLY A CA 1
ATOM 2021 C C . GLY A 1 256 ? 24.519 -10.832 -15.517 1.00 92.38 256 GLY A C 1
ATOM 2022 O O . GLY A 1 256 ? 24.416 -12.006 -15.871 1.00 92.38 256 GLY A O 1
ATOM 2023 N N . LEU A 1 257 ? 23.658 -10.263 -14.669 1.00 93.31 257 LEU A N 1
ATOM 2024 C CA . LEU A 1 257 ? 22.519 -10.969 -14.072 1.00 93.31 257 LEU A CA 1
ATOM 2025 C C . LEU A 1 257 ? 21.502 -11.396 -15.139 1.00 93.31 257 LEU A C 1
ATOM 2027 O O . LEU A 1 257 ? 21.037 -12.536 -15.134 1.00 93.31 257 LEU A O 1
ATOM 2031 N N . SER A 1 258 ? 21.215 -10.513 -16.099 1.00 93.06 258 SER A N 1
ATOM 2032 C CA . SER A 1 258 ? 20.347 -10.793 -17.246 1.00 93.06 258 SER A CA 1
ATOM 2033 C C . SER A 1 258 ? 20.856 -11.985 -18.066 1.00 93.06 258 SER A C 1
ATOM 2035 O O . SER A 1 258 ? 20.090 -12.891 -18.397 1.00 93.06 258 SER A O 1
ATOM 2037 N N . ARG A 1 259 ? 22.173 -12.044 -18.320 1.00 91.88 259 ARG A N 1
ATOM 2038 C CA . ARG A 1 259 ? 22.849 -13.169 -18.990 1.00 91.88 259 ARG A CA 1
ATOM 2039 C C . ARG A 1 259 ? 22.721 -14.470 -18.216 1.00 91.88 259 ARG A C 1
ATOM 2041 O O . ARG A 1 259 ? 22.362 -15.485 -18.799 1.00 91.88 259 ARG A O 1
ATOM 2048 N N . GLN A 1 260 ? 22.968 -14.439 -16.909 1.00 91.00 260 GLN A N 1
ATOM 2049 C CA . GLN A 1 260 ? 22.841 -15.625 -16.056 1.00 91.00 260 GLN A CA 1
ATOM 2050 C C . GLN A 1 260 ? 21.410 -16.173 -16.017 1.00 91.00 260 GLN A C 1
ATOM 2052 O O . GLN A 1 260 ? 21.216 -17.380 -15.903 1.00 91.00 260 GLN A O 1
ATOM 2057 N N . LYS A 1 261 ? 20.407 -15.294 -16.117 1.00 90.81 261 LYS A N 1
ATOM 2058 C CA . LYS A 1 261 ? 18.987 -15.668 -16.144 1.00 90.81 261 LYS A CA 1
ATOM 2059 C C . LYS A 1 261 ? 18.456 -16.014 -17.540 1.00 90.81 261 LYS A C 1
ATOM 2061 O O . LYS A 1 261 ? 17.307 -16.438 -17.634 1.00 90.81 261 LYS A O 1
ATOM 2066 N N . GLY A 1 262 ? 19.253 -15.832 -18.597 1.00 89.94 262 GLY A N 1
ATOM 2067 C CA . GLY A 1 262 ? 18.833 -16.041 -19.988 1.00 89.94 262 GLY A CA 1
ATOM 2068 C C . GLY A 1 262 ? 17.886 -14.962 -20.528 1.00 89.94 262 GLY A C 1
ATOM 2069 O O . GLY A 1 262 ? 17.275 -15.141 -21.574 1.00 89.94 262 GLY A O 1
ATOM 2070 N N . PHE A 1 263 ? 17.742 -13.823 -19.845 1.00 91.31 263 PHE A N 1
ATOM 2071 C CA . PHE A 1 263 ? 16.807 -12.765 -20.258 1.00 91.31 263 PHE A CA 1
ATOM 2072 C C . PHE A 1 263 ? 17.285 -12.046 -21.524 1.00 91.31 263 PHE A C 1
ATOM 2074 O O . PHE A 1 263 ? 16.475 -11.517 -22.282 1.00 91.31 263 PHE A O 1
ATOM 2081 N N . ILE A 1 264 ? 18.595 -12.076 -21.796 1.00 89.44 264 ILE A N 1
ATOM 2082 C CA . ILE A 1 264 ? 19.174 -11.402 -22.960 1.00 89.44 264 ILE A CA 1
ATOM 2083 C C . ILE A 1 264 ? 18.799 -12.034 -24.310 1.00 89.44 264 ILE A C 1
ATOM 2085 O O . ILE A 1 264 ? 18.972 -11.394 -25.343 1.00 89.44 264 ILE A O 1
ATOM 2089 N N . GLU A 1 265 ? 18.286 -13.269 -24.329 1.00 88.12 265 GLU A N 1
ATOM 2090 C CA . GLU A 1 265 ? 17.995 -14.006 -25.569 1.00 88.12 265 GLU A CA 1
ATOM 2091 C C . GLU A 1 265 ? 17.002 -13.255 -26.472 1.00 88.12 265 GLU A C 1
ATOM 2093 O O . GLU A 1 265 ? 17.116 -13.286 -27.697 1.00 88.12 265 GLU A O 1
ATOM 2098 N N . ILE A 1 266 ? 16.089 -12.488 -25.866 1.00 87.44 266 ILE A N 1
ATOM 2099 C CA . ILE A 1 266 ? 15.089 -11.666 -26.560 1.00 87.44 266 ILE A CA 1
ATOM 2100 C C . ILE A 1 266 ? 15.695 -10.495 -27.351 1.00 87.44 266 ILE A C 1
ATOM 2102 O O . ILE A 1 266 ? 15.053 -9.958 -28.253 1.00 87.44 266 ILE A O 1
ATOM 2106 N N . PHE A 1 267 ? 16.931 -10.093 -27.040 1.00 87.38 267 PHE A N 1
ATOM 2107 C CA . PHE A 1 267 ? 17.644 -9.033 -27.758 1.00 87.38 267 PHE A CA 1
ATOM 2108 C C . PHE A 1 267 ? 18.413 -9.550 -28.985 1.00 87.38 267 PHE A C 1
ATOM 2110 O O . PHE A 1 267 ? 18.903 -8.731 -29.764 1.00 87.38 267 PHE A O 1
ATOM 2117 N N . GLY A 1 268 ? 18.443 -10.872 -29.200 1.00 79.06 268 GLY A N 1
ATOM 2118 C CA . GLY A 1 268 ? 19.067 -11.538 -30.345 1.00 79.06 268 GLY A CA 1
ATOM 2119 C C . GLY A 1 268 ? 20.493 -12.037 -30.077 1.00 79.06 268 GLY A C 1
ATOM 2120 O O . GLY A 1 268 ? 21.220 -11.501 -29.250 1.00 79.06 268 GLY A O 1
ATOM 2121 N N . ALA A 1 269 ? 20.913 -13.071 -30.815 1.00 55.97 269 ALA A N 1
ATOM 2122 C CA . ALA A 1 269 ? 22.226 -13.721 -30.698 1.00 55.97 269 ALA A CA 1
ATOM 2123 C C . ALA A 1 269 ? 23.349 -13.004 -31.483 1.00 55.97 269 ALA A C 1
ATOM 2125 O O . ALA A 1 269 ? 24.246 -13.647 -32.038 1.00 55.97 269 ALA A O 1
ATOM 2126 N N . GLU A 1 270 ? 23.298 -11.676 -31.598 1.00 57.84 270 GLU A N 1
ATOM 2127 C CA . GLU A 1 270 ? 24.353 -10.941 -32.294 1.00 57.84 270 GLU A CA 1
ATOM 2128 C C . GLU A 1 270 ? 25.611 -10.868 -31.422 1.00 57.84 270 GLU A C 1
ATOM 2130 O O . GLU A 1 270 ? 25.578 -10.425 -30.277 1.00 57.84 270 GLU A O 1
ATOM 2135 N N . LYS A 1 271 ? 26.761 -11.265 -31.983 1.00 54.47 271 LYS A N 1
ATOM 2136 C CA . LYS A 1 271 ? 28.068 -11.338 -31.295 1.00 54.47 271 LYS A CA 1
ATOM 2137 C C . LYS A 1 271 ? 28.578 -10.008 -30.693 1.00 54.47 271 LYS A C 1
ATOM 2139 O O . LYS A 1 271 ? 29.654 -10.013 -30.107 1.00 54.47 271 LYS A O 1
ATOM 2144 N N . ASN A 1 272 ? 27.852 -8.893 -30.839 1.00 64.44 272 ASN A N 1
ATOM 2145 C CA . ASN A 1 272 ? 28.251 -7.542 -30.423 1.00 64.44 272 ASN A CA 1
ATOM 2146 C C . ASN A 1 272 ? 27.093 -6.708 -29.821 1.00 64.44 272 ASN A C 1
ATOM 2148 O O . ASN A 1 272 ? 27.053 -5.488 -29.967 1.00 64.44 272 ASN A O 1
ATOM 2152 N N . ASP A 1 273 ? 26.160 -7.346 -29.114 1.00 80.69 273 ASP A N 1
ATOM 2153 C CA . ASP A 1 273 ? 25.014 -6.693 -28.453 1.00 80.69 273 ASP A CA 1
ATOM 2154 C C . ASP A 1 273 ? 25.378 -5.729 -27.299 1.00 80.69 273 ASP A C 1
ATOM 2156 O O . ASP A 1 273 ? 24.560 -4.902 -26.886 1.00 80.69 273 ASP A O 1
ATOM 2160 N N . LEU A 1 274 ? 26.612 -5.798 -26.789 1.00 86.56 274 LEU A N 1
ATOM 2161 C CA . LEU A 1 274 ? 27.019 -5.141 -25.546 1.00 86.56 274 LEU A CA 1
ATOM 2162 C C . LEU A 1 274 ? 26.771 -3.618 -25.506 1.00 86.56 274 LEU A C 1
ATOM 2164 O O . LEU A 1 274 ? 26.252 -3.161 -24.487 1.00 86.56 274 LEU A O 1
ATOM 2168 N N . PRO A 1 275 ? 27.080 -2.810 -26.543 1.00 91.00 275 PRO A N 1
ATOM 2169 C CA . PRO A 1 275 ? 26.797 -1.373 -26.507 1.00 91.00 275 PRO A CA 1
ATOM 2170 C C . PRO A 1 275 ? 25.302 -1.067 -26.355 1.00 91.00 275 PRO A C 1
ATOM 2172 O O . PRO A 1 275 ? 24.928 -0.201 -25.568 1.00 91.00 275 PRO A O 1
ATOM 2175 N N . LYS A 1 276 ? 24.442 -1.823 -27.048 1.00 90.19 276 LYS A N 1
ATOM 2176 C CA . LYS A 1 276 ? 22.983 -1.668 -26.979 1.00 90.19 276 LYS A CA 1
ATOM 2177 C C . LYS A 1 276 ? 22.440 -2.103 -25.618 1.00 90.19 276 LYS A C 1
ATOM 2179 O O . LYS A 1 276 ? 21.601 -1.417 -25.042 1.00 90.19 276 LYS A O 1
ATOM 2184 N N . LEU A 1 277 ? 22.942 -3.215 -25.078 1.00 93.19 277 LEU A N 1
ATOM 2185 C CA . LEU A 1 277 ? 22.570 -3.673 -23.738 1.00 93.19 277 LEU A CA 1
ATOM 2186 C C . LEU A 1 277 ? 22.983 -2.664 -22.657 1.00 93.19 277 LEU A C 1
ATOM 2188 O O . LEU A 1 277 ? 22.224 -2.451 -21.714 1.00 93.19 277 LEU A O 1
ATOM 2192 N N . LYS A 1 278 ? 24.143 -2.009 -22.807 1.00 94.75 278 LYS A N 1
ATOM 2193 C CA . LYS A 1 278 ? 24.572 -0.917 -21.917 1.00 94.75 278 LYS A CA 1
ATOM 2194 C C . LYS A 1 278 ? 23.628 0.275 -21.992 1.00 94.75 278 LYS A C 1
ATOM 2196 O O . LYS A 1 278 ? 23.165 0.716 -20.946 1.00 94.75 278 LYS A O 1
ATOM 2201 N N . GLU A 1 279 ? 23.271 0.723 -23.196 1.00 93.00 279 GLU A N 1
ATOM 2202 C CA . GLU A 1 279 ? 22.292 1.804 -23.388 1.00 93.00 279 GLU A CA 1
ATOM 2203 C C . GLU A 1 279 ? 20.945 1.465 -22.715 1.00 93.00 279 GLU A C 1
ATOM 2205 O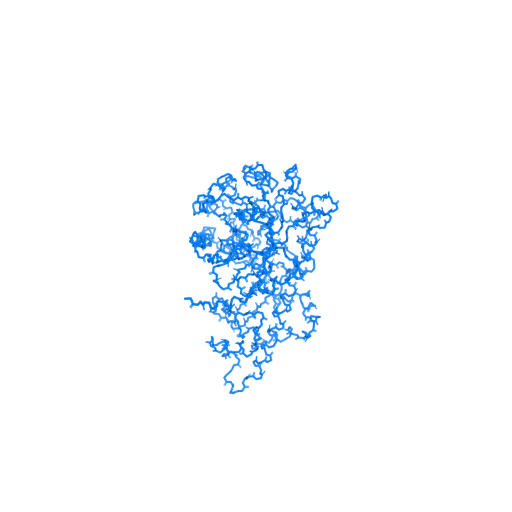 O . GLU A 1 279 ? 20.366 2.281 -22.000 1.00 93.00 279 GLU A O 1
ATOM 2210 N N . TYR A 1 280 ? 20.453 0.233 -22.875 1.00 94.00 280 TYR A N 1
ATOM 2211 C CA . TYR A 1 280 ? 19.208 -0.199 -22.233 1.00 94.00 280 TYR A CA 1
ATOM 2212 C C . TYR A 1 280 ? 19.331 -0.273 -20.710 1.00 94.00 280 TYR A C 1
ATOM 2214 O O . TYR A 1 280 ? 18.414 0.151 -20.009 1.00 94.00 280 TYR A O 1
ATOM 2222 N N . ALA A 1 281 ? 20.456 -0.755 -20.181 1.00 95.62 281 ALA A N 1
ATOM 2223 C CA . ALA A 1 281 ? 20.687 -0.793 -18.741 1.00 95.62 281 ALA A CA 1
ATOM 2224 C C . ALA A 1 281 ? 20.725 0.622 -18.136 1.00 95.62 281 ALA A C 1
ATOM 2226 O O . ALA A 1 281 ? 20.178 0.838 -17.056 1.00 95.62 281 ALA A O 1
ATOM 2227 N N . GLU A 1 282 ? 21.299 1.601 -18.842 1.00 94.50 282 GLU A N 1
ATOM 2228 C CA . GLU A 1 282 ? 21.279 3.011 -18.433 1.00 94.50 282 GLU A CA 1
ATOM 2229 C C . GLU A 1 282 ? 19.849 3.563 -18.377 1.00 94.50 282 GLU A C 1
ATOM 2231 O O . GLU A 1 282 ? 19.456 4.160 -17.372 1.00 94.50 282 GLU A O 1
ATOM 2236 N N . TYR A 1 283 ? 19.033 3.316 -19.409 1.00 93.62 283 TYR A N 1
ATOM 2237 C CA . TYR A 1 283 ? 17.626 3.733 -19.404 1.00 93.62 283 TYR A CA 1
ATOM 2238 C C . TYR A 1 283 ? 16.810 3.061 -18.304 1.00 93.62 283 TYR A C 1
ATOM 2240 O O . TYR A 1 283 ? 15.976 3.710 -17.674 1.00 93.62 283 TYR A O 1
ATOM 2248 N N . LEU A 1 284 ? 17.051 1.778 -18.046 1.00 93.94 284 LEU A N 1
ATOM 2249 C CA . LEU A 1 284 ? 16.396 1.054 -16.966 1.00 93.94 284 LEU A CA 1
ATOM 2250 C C . LEU A 1 284 ? 16.714 1.674 -15.598 1.00 93.94 284 LEU A C 1
ATOM 2252 O O . LEU A 1 284 ? 15.797 1.922 -14.818 1.00 93.94 284 LEU A O 1
ATOM 2256 N N . LEU A 1 285 ? 17.987 1.967 -15.322 1.00 93.75 285 LEU A N 1
ATOM 2257 C CA . LEU A 1 285 ? 18.411 2.597 -14.069 1.00 93.75 285 LEU A CA 1
ATOM 2258 C C . LEU A 1 285 ? 17.797 3.988 -13.886 1.00 93.75 285 LEU A C 1
ATOM 2260 O O . LEU A 1 285 ? 17.279 4.293 -12.811 1.00 93.75 285 LEU A O 1
ATOM 2264 N N . LEU A 1 286 ? 17.793 4.799 -14.948 1.00 92.94 286 LEU A N 1
ATOM 2265 C CA . LEU A 1 286 ? 17.146 6.112 -14.947 1.00 92.94 286 LEU A CA 1
ATOM 2266 C C . LEU A 1 286 ? 15.637 6.006 -14.690 1.00 92.94 286 LEU A C 1
ATOM 2268 O O . LEU A 1 286 ? 15.089 6.801 -13.929 1.00 92.94 286 LEU A O 1
ATOM 2272 N N . TYR A 1 287 ? 14.963 5.017 -15.285 1.00 92.62 287 TYR A N 1
ATOM 2273 C CA . TYR A 1 287 ? 13.539 4.771 -15.048 1.00 92.62 287 TYR A CA 1
ATOM 2274 C C . TYR A 1 287 ? 13.257 4.373 -13.597 1.00 92.62 287 TYR A C 1
ATOM 2276 O O . TYR A 1 287 ? 12.340 4.924 -12.990 1.00 92.62 287 TYR A O 1
ATOM 2284 N N . ILE A 1 288 ? 14.041 3.449 -13.032 1.00 93.00 288 ILE A N 1
ATOM 2285 C CA . ILE A 1 288 ? 13.894 3.006 -11.637 1.00 93.00 288 ILE A CA 1
ATOM 2286 C C . ILE A 1 288 ? 14.059 4.194 -10.685 1.00 93.00 288 ILE A C 1
ATOM 2288 O O . ILE A 1 288 ? 13.243 4.382 -9.782 1.00 93.00 288 ILE A O 1
ATOM 2292 N N . GLU A 1 289 ? 15.071 5.034 -10.910 1.00 93.19 289 GLU A N 1
ATOM 2293 C CA . GLU A 1 289 ? 15.292 6.237 -10.110 1.00 93.19 289 GLU A CA 1
ATOM 2294 C C . GLU A 1 289 ? 14.131 7.231 -10.215 1.00 93.19 289 GLU A C 1
ATOM 2296 O O . GLU A 1 289 ? 13.627 7.694 -9.188 1.00 93.19 289 GLU A O 1
ATOM 2301 N N . ALA A 1 290 ? 13.686 7.527 -11.438 1.00 93.50 290 ALA A N 1
ATOM 2302 C CA . ALA A 1 290 ? 12.579 8.442 -11.676 1.00 93.50 290 ALA A CA 1
ATOM 2303 C C . ALA A 1 290 ? 11.281 7.928 -11.036 1.00 93.50 290 ALA A C 1
ATOM 2305 O O . ALA A 1 290 ? 10.610 8.668 -10.318 1.00 93.50 290 ALA A O 1
ATOM 2306 N N . ARG A 1 291 ? 10.942 6.646 -11.222 1.00 93.62 291 ARG A N 1
ATOM 2307 C CA . ARG A 1 291 ? 9.733 6.043 -10.642 1.00 93.62 291 ARG A CA 1
ATOM 2308 C C . ARG A 1 291 ? 9.775 6.037 -9.113 1.00 93.62 291 ARG A C 1
ATOM 2310 O O . ARG A 1 291 ? 8.766 6.360 -8.483 1.00 93.62 291 ARG A O 1
ATOM 2317 N N . HIS A 1 292 ? 10.932 5.736 -8.525 1.00 94.56 292 HIS A N 1
ATOM 2318 C CA . HIS A 1 292 ? 11.128 5.811 -7.079 1.00 94.56 292 HIS A CA 1
ATOM 2319 C C . HIS A 1 292 ? 10.857 7.217 -6.551 1.00 94.56 292 HIS A C 1
ATOM 2321 O O . HIS A 1 292 ? 10.060 7.378 -5.627 1.00 94.56 292 HIS A O 1
ATOM 2327 N N . LYS A 1 293 ? 11.460 8.240 -7.167 1.00 95.19 293 LYS A N 1
ATOM 2328 C CA . LYS A 1 293 ? 11.263 9.629 -6.742 1.00 95.19 293 LYS A CA 1
ATOM 2329 C C . LYS A 1 293 ? 9.839 10.115 -6.959 1.00 95.19 293 LYS A C 1
ATOM 2331 O O . LYS A 1 293 ? 9.319 10.833 -6.110 1.00 95.19 293 LYS A O 1
ATOM 2336 N N . GLN A 1 294 ? 9.185 9.698 -8.038 1.00 95.12 294 GLN A N 1
ATOM 2337 C CA . GLN A 1 294 ? 7.785 10.031 -8.272 1.00 95.12 294 GLN A CA 1
ATOM 2338 C C . GLN A 1 294 ? 6.892 9.489 -7.156 1.00 95.12 294 GLN A C 1
ATOM 2340 O O . GLN A 1 294 ? 6.071 10.222 -6.611 1.00 95.12 294 GLN A O 1
ATOM 2345 N N . THR A 1 295 ? 7.068 8.211 -6.822 1.00 95.62 295 THR A N 1
ATOM 2346 C CA . THR A 1 295 ? 6.243 7.517 -5.830 1.00 95.62 295 THR A CA 1
ATOM 2347 C C . THR A 1 295 ? 6.491 8.076 -4.429 1.00 95.62 295 THR A C 1
ATOM 2349 O O . THR A 1 295 ? 5.549 8.387 -3.706 1.00 95.62 295 THR A O 1
ATOM 2352 N N . GLU A 1 296 ? 7.758 8.301 -4.073 1.00 96.38 296 GLU A N 1
ATOM 2353 C CA . GLU A 1 296 ? 8.147 8.945 -2.815 1.00 96.38 296 GLU A CA 1
ATOM 2354 C C . GLU A 1 296 ? 7.499 10.334 -2.655 1.00 96.38 296 GLU A C 1
ATOM 2356 O O . GLU A 1 296 ? 6.916 10.635 -1.610 1.00 96.38 296 GLU A O 1
ATOM 2361 N N . LEU A 1 297 ? 7.561 11.178 -3.692 1.00 96.19 297 LEU A N 1
ATOM 2362 C CA . LEU A 1 297 ? 6.968 12.518 -3.666 1.00 96.19 297 LEU A CA 1
ATOM 2363 C C . LEU A 1 297 ? 5.436 12.483 -3.634 1.00 96.19 297 LEU A C 1
ATOM 2365 O O . LEU A 1 297 ? 4.832 13.305 -2.947 1.00 96.19 297 LEU A O 1
ATOM 2369 N N . ALA A 1 298 ? 4.812 11.530 -4.330 1.00 97.25 298 ALA A N 1
ATOM 2370 C CA . ALA A 1 298 ? 3.366 11.342 -4.292 1.00 97.25 298 ALA A CA 1
ATOM 2371 C C . ALA A 1 298 ? 2.880 11.038 -2.869 1.00 97.25 298 ALA A C 1
ATOM 2373 O O . ALA A 1 298 ? 1.956 11.687 -2.380 1.00 97.25 298 ALA A O 1
ATOM 2374 N N . PHE A 1 299 ? 3.539 10.115 -2.162 1.00 97.81 299 PHE A N 1
ATOM 2375 C CA . PHE A 1 299 ? 3.175 9.796 -0.780 1.00 97.81 299 PHE A CA 1
ATOM 2376 C C . PHE A 1 299 ? 3.464 10.930 0.189 1.00 97.81 299 PHE A C 1
ATOM 2378 O O . PHE A 1 299 ? 2.641 11.207 1.060 1.00 97.81 299 PHE A O 1
ATOM 2385 N N . LYS A 1 300 ? 4.579 11.647 0.007 1.00 97.38 300 LYS A N 1
ATOM 2386 C CA . LYS A 1 300 ? 4.833 12.881 0.753 1.00 97.38 300 LYS A CA 1
ATOM 2387 C C . LYS A 1 300 ? 3.649 13.850 0.620 1.00 97.38 300 LYS A C 1
ATOM 2389 O O . LYS A 1 300 ? 3.173 14.347 1.638 1.00 97.38 300 LYS A O 1
ATOM 2394 N N . GLN A 1 301 ? 3.162 14.081 -0.601 1.00 97.94 301 GLN A N 1
ATOM 2395 C CA . GLN A 1 301 ? 2.040 14.984 -0.857 1.00 97.94 301 GLN A CA 1
ATOM 2396 C C . GLN A 1 301 ? 0.735 14.486 -0.223 1.00 97.94 301 GLN A C 1
ATOM 2398 O O . GLN A 1 301 ? 0.010 15.280 0.372 1.00 97.94 301 GLN A O 1
ATOM 2403 N N . ILE A 1 302 ? 0.453 13.181 -0.297 1.00 98.31 302 ILE A N 1
ATOM 2404 C CA . ILE A 1 302 ? -0.725 12.574 0.342 1.00 98.31 302 ILE A CA 1
ATOM 2405 C C . ILE A 1 302 ? -0.693 12.801 1.858 1.00 98.31 302 ILE A C 1
ATOM 2407 O O . ILE A 1 302 ? -1.678 13.276 2.417 1.00 98.31 302 ILE A O 1
ATOM 2411 N N . PHE A 1 303 ? 0.443 12.556 2.524 1.00 97.94 303 PHE A N 1
ATOM 2412 C CA . PHE A 1 303 ? 0.584 12.831 3.959 1.00 97.94 303 PHE A CA 1
ATOM 2413 C C . PHE A 1 303 ? 0.457 14.322 4.297 1.00 97.94 303 PHE A C 1
ATOM 2415 O O . PHE A 1 303 ? -0.138 14.678 5.312 1.00 97.94 303 PHE A O 1
ATOM 2422 N N . GLU A 1 304 ? 1.021 15.210 3.475 1.00 96.19 304 GLU A N 1
ATOM 2423 C CA . GLU A 1 304 ? 0.895 16.661 3.667 1.00 96.19 304 GLU A CA 1
ATOM 2424 C C . GLU A 1 304 ? -0.552 17.142 3.519 1.00 96.19 304 GLU A C 1
ATOM 2426 O O . GLU A 1 304 ? -0.979 18.029 4.259 1.00 96.19 304 GLU A O 1
ATOM 2431 N N . ASN A 1 305 ? -1.316 16.540 2.607 1.00 96.62 305 ASN A N 1
ATOM 2432 C CA . ASN A 1 305 ? -2.742 16.802 2.451 1.00 96.62 305 ASN A CA 1
ATOM 2433 C C . ASN A 1 305 ? -3.536 16.264 3.649 1.00 96.62 305 ASN A C 1
ATOM 2435 O O . ASN A 1 305 ? -4.266 17.031 4.269 1.00 96.62 305 ASN A O 1
ATOM 2439 N N . ALA A 1 306 ? -3.316 15.001 4.026 1.00 96.75 306 ALA A N 1
ATOM 2440 C CA . ALA A 1 306 ? -4.018 14.333 5.122 1.00 96.75 306 ALA A CA 1
ATOM 2441 C C . ALA A 1 306 ? -3.823 15.017 6.483 1.00 96.75 306 ALA A C 1
ATOM 2443 O O . ALA A 1 306 ? -4.738 15.071 7.298 1.00 96.75 306 ALA A O 1
ATOM 2444 N N . PHE A 1 307 ? -2.624 15.544 6.752 1.00 95.88 307 PHE A N 1
ATOM 2445 C CA . PHE A 1 307 ? -2.286 16.149 8.046 1.00 95.88 307 PHE A CA 1
ATOM 2446 C C . PHE A 1 307 ? -2.434 17.670 8.089 1.00 95.88 307 PHE A C 1
ATOM 2448 O O . PHE A 1 307 ? -2.032 18.313 9.068 1.00 95.88 307 PHE A O 1
ATOM 2455 N N . ARG A 1 308 ? -2.984 18.267 7.032 1.00 92.56 308 ARG A N 1
ATOM 2456 C CA . ARG A 1 308 ? -3.173 19.711 6.935 1.00 92.56 308 ARG A CA 1
ATOM 2457 C C . ARG A 1 308 ? -4.102 20.195 8.051 1.00 92.56 308 ARG A C 1
ATOM 2459 O O . ARG A 1 308 ? -5.191 19.668 8.229 1.00 92.56 308 ARG A O 1
ATOM 2466 N N . GLY A 1 309 ? -3.681 21.204 8.812 1.00 85.88 309 GLY A N 1
ATOM 2467 C CA . GLY A 1 309 ? -4.491 21.770 9.896 1.00 85.88 309 GLY A CA 1
ATOM 2468 C C . GLY A 1 309 ? -4.380 21.044 11.244 1.00 85.88 309 GLY A C 1
ATOM 2469 O O . GLY A 1 309 ? -4.733 21.630 12.266 1.00 85.88 309 GLY A O 1
ATOM 2470 N N . LEU A 1 310 ? -3.852 19.812 11.305 1.00 88.38 310 LEU A N 1
ATOM 2471 C CA . LEU A 1 310 ? -3.796 19.042 12.562 1.00 88.38 310 LEU A CA 1
ATOM 2472 C C . LEU A 1 310 ? -2.906 19.694 13.627 1.00 88.38 310 LEU A C 1
ATOM 2474 O O . LEU A 1 310 ? -3.203 19.637 14.823 1.00 88.38 310 LEU A O 1
ATOM 2478 N N . LYS A 1 311 ? -1.801 20.322 13.209 1.00 82.12 311 LYS A N 1
ATOM 2479 C CA . LYS A 1 311 ? -0.868 20.992 14.132 1.00 82.12 311 LYS A CA 1
ATOM 2480 C C . LYS A 1 311 ? -1.459 22.276 14.702 1.00 82.12 311 LYS A C 1
ATOM 2482 O O . LYS A 1 311 ? -1.134 22.650 15.828 1.00 82.12 311 LYS A O 1
ATOM 2487 N N . GLU A 1 312 ? -2.286 22.954 13.918 1.00 84.25 312 GLU A N 1
ATOM 2488 C CA . GLU A 1 312 ? -2.988 24.173 14.294 1.00 84.25 312 GLU A CA 1
ATOM 2489 C C . GLU A 1 312 ? -4.164 23.868 15.232 1.00 84.25 312 GLU A C 1
ATOM 2491 O O . GLU A 1 312 ? -4.414 24.630 16.162 1.00 84.25 312 GLU A O 1
ATOM 2496 N N . GLN A 1 313 ? -4.839 22.735 15.023 1.00 78.19 313 GLN A N 1
ATOM 2497 C CA . GLN A 1 313 ? -6.016 22.316 15.789 1.00 78.19 313 GLN A CA 1
ATOM 2498 C C . GLN A 1 313 ? -5.685 21.730 17.170 1.00 78.19 313 GLN A C 1
ATOM 2500 O O . GLN A 1 313 ? -6.519 21.799 18.070 1.00 78.19 313 GLN A O 1
ATOM 2505 N N . SER A 1 314 ? -4.486 21.163 17.376 1.00 82.00 314 SER A N 1
ATOM 2506 C CA . SER A 1 314 ? -4.130 20.514 18.646 1.00 82.00 314 SER A CA 1
ATOM 2507 C C . SER A 1 314 ? -2.680 20.767 19.085 1.00 82.00 314 SER A C 1
ATOM 2509 O O . SER A 1 314 ? -1.736 20.354 18.399 1.00 82.00 314 SER A O 1
ATOM 2511 N N . PRO A 1 315 ? -2.452 21.330 20.293 1.00 86.56 315 PRO A N 1
ATOM 2512 C CA . PRO A 1 315 ? -1.115 21.436 20.883 1.00 86.56 315 PRO A CA 1
ATOM 2513 C C . PRO A 1 315 ? -0.400 20.085 21.015 1.00 86.56 315 PRO A C 1
ATOM 2515 O O . PRO A 1 315 ? 0.831 20.032 20.960 1.00 86.56 315 PRO A O 1
ATOM 2518 N N . HIS A 1 316 ? -1.160 18.992 21.168 1.00 89.31 316 HIS A N 1
ATOM 2519 C CA . HIS A 1 316 ? -0.605 17.644 21.216 1.00 89.31 316 HIS A CA 1
ATOM 2520 C C . HIS A 1 316 ? 0.071 17.286 19.892 1.00 89.31 316 HIS A C 1
ATOM 2522 O O . HIS A 1 316 ? 1.252 16.954 19.908 1.00 89.31 316 HIS A O 1
ATOM 2528 N N . PHE A 1 317 ? -0.621 17.428 18.756 1.00 91.75 317 PHE A N 1
ATOM 2529 C CA . PHE A 1 317 ? -0.075 17.079 17.438 1.00 91.75 317 PHE A CA 1
ATOM 2530 C C . PHE A 1 317 ? 1.004 18.047 16.949 1.00 91.75 317 PHE A C 1
ATOM 2532 O O . PHE A 1 317 ? 1.845 17.689 16.125 1.00 91.75 317 PHE A O 1
ATOM 2539 N N . LYS A 1 318 ? 1.065 19.258 17.511 1.00 90.38 318 LYS A N 1
ATOM 2540 C CA . LYS A 1 318 ? 2.222 20.141 17.327 1.00 90.38 318 LYS A CA 1
ATOM 2541 C C . LYS A 1 318 ? 3.497 19.572 17.963 1.00 90.38 318 LYS A C 1
ATOM 2543 O O . LYS A 1 318 ? 4.574 19.722 17.389 1.00 90.38 318 LYS A O 1
ATOM 2548 N N . LYS A 1 319 ? 3.387 18.948 19.143 1.00 90.62 319 LYS A N 1
ATOM 2549 C CA . LYS A 1 319 ? 4.520 18.361 19.883 1.00 90.62 319 LYS A CA 1
ATOM 2550 C C . LYS A 1 319 ? 4.830 16.927 19.446 1.00 90.62 319 LYS A C 1
ATOM 2552 O O . LYS A 1 319 ? 5.996 16.561 19.368 1.00 90.62 319 LYS A O 1
ATOM 2557 N N . ASN A 1 320 ? 3.791 16.146 19.176 1.00 90.31 320 ASN A N 1
ATOM 2558 C CA . ASN A 1 320 ? 3.837 14.742 18.790 1.00 90.31 320 ASN A CA 1
ATOM 2559 C C . ASN A 1 320 ? 3.066 14.588 17.469 1.00 90.31 320 ASN A C 1
ATOM 2561 O O . ASN A 1 320 ? 1.892 14.218 17.493 1.00 90.31 320 ASN A O 1
ATOM 2565 N N . PRO A 1 321 ? 3.665 14.961 16.326 1.00 93.12 321 PRO A N 1
ATOM 2566 C CA . PRO A 1 321 ? 2.990 14.827 15.042 1.00 93.12 321 PRO A CA 1
ATOM 2567 C C . PRO A 1 321 ? 2.642 13.356 14.762 1.00 93.12 321 PRO A C 1
ATOM 2569 O O . PRO A 1 321 ? 3.430 12.478 15.130 1.00 93.12 321 PRO A O 1
ATOM 2572 N N . PRO A 1 322 ? 1.501 13.076 14.105 1.00 95.31 322 PRO A N 1
ATOM 2573 C CA . PRO A 1 322 ? 1.181 11.726 13.662 1.00 95.31 322 PRO A CA 1
ATOM 2574 C C . PRO A 1 322 ? 2.272 11.184 12.731 1.00 95.31 322 PRO A C 1
ATOM 2576 O O . PRO A 1 322 ? 2.788 11.916 11.881 1.00 95.31 322 PRO A O 1
ATOM 2579 N N . LYS A 1 323 ? 2.609 9.903 12.890 1.00 95.81 323 LYS A N 1
ATOM 2580 C CA . LYS A 1 323 ? 3.616 9.209 12.085 1.00 95.81 323 LYS A CA 1
ATOM 2581 C C . LYS A 1 323 ? 3.140 9.003 10.646 1.00 95.81 323 LYS A C 1
ATOM 2583 O O . LYS A 1 323 ? 1.979 8.656 10.410 1.00 95.81 323 LYS A O 1
ATOM 2588 N N . LYS A 1 324 ? 4.068 9.150 9.703 1.00 97.56 324 LYS A N 1
ATOM 2589 C CA . LYS A 1 324 ? 3.930 8.819 8.278 1.00 97.56 324 LYS A CA 1
ATOM 2590 C C . LYS A 1 324 ? 4.585 7.473 8.009 1.00 97.56 324 LYS A C 1
ATOM 2592 O O . LYS A 1 324 ? 5.810 7.369 8.090 1.00 97.56 324 LYS A O 1
ATOM 2597 N N . ILE A 1 325 ? 3.786 6.460 7.704 1.00 97.06 325 ILE A N 1
ATOM 2598 C CA . ILE A 1 325 ? 4.249 5.074 7.640 1.00 97.06 325 ILE A CA 1
ATOM 2599 C C . ILE A 1 325 ? 4.011 4.503 6.242 1.00 97.06 325 ILE A C 1
ATOM 2601 O O . ILE A 1 325 ? 2.934 4.680 5.676 1.00 97.06 325 ILE A O 1
ATOM 2605 N N . LEU A 1 326 ? 4.999 3.798 5.688 1.00 95.50 326 LEU A N 1
ATOM 2606 C CA . LEU A 1 326 ? 4.835 3.032 4.446 1.00 95.50 326 LEU A CA 1
ATOM 2607 C C . LEU A 1 326 ? 4.871 1.533 4.718 1.00 95.50 326 LEU A C 1
ATOM 2609 O O . LEU A 1 326 ? 5.791 1.064 5.383 1.00 95.50 326 LEU A O 1
ATOM 2613 N N . LEU A 1 327 ? 3.930 0.785 4.146 1.00 93.69 327 LEU A N 1
ATOM 2614 C CA . LEU A 1 327 ? 3.976 -0.674 4.081 1.00 93.69 327 LEU A CA 1
ATOM 2615 C C . LEU A 1 327 ? 4.516 -1.120 2.713 1.00 93.69 327 LEU A C 1
ATOM 2617 O O . LEU A 1 327 ? 4.059 -0.646 1.677 1.00 93.69 327 LEU A O 1
ATOM 2621 N N . LEU A 1 328 ? 5.506 -2.015 2.707 1.00 89.94 328 LEU A N 1
ATOM 2622 C CA . LEU A 1 328 ? 6.221 -2.482 1.514 1.00 89.94 328 LEU A CA 1
ATOM 2623 C C . LEU A 1 328 ? 6.378 -4.004 1.513 1.00 89.94 328 LEU A C 1
ATOM 2625 O O . LEU A 1 328 ? 6.394 -4.629 2.571 1.00 89.94 328 LEU A O 1
ATOM 2629 N N . GLU A 1 329 ? 6.580 -4.610 0.338 1.00 82.44 329 GLU A N 1
ATOM 2630 C CA . GLU A 1 329 ? 6.738 -6.069 0.183 1.00 82.44 329 GLU A CA 1
ATOM 2631 C C . GLU A 1 329 ? 7.938 -6.631 0.967 1.00 82.44 329 GLU A C 1
ATOM 2633 O O . GLU A 1 329 ? 7.869 -7.735 1.505 1.00 82.44 329 GLU A O 1
ATOM 2638 N N . GLY A 1 330 ? 9.025 -5.858 1.064 1.00 76.88 330 GLY A N 1
ATOM 2639 C CA . GLY A 1 330 ? 10.297 -6.326 1.613 1.00 76.88 330 GLY A CA 1
ATOM 2640 C C . GLY A 1 330 ? 11.176 -6.965 0.538 1.00 76.88 330 GLY A C 1
ATOM 2641 O O . GLY A 1 330 ? 11.504 -8.146 0.602 1.00 76.88 330 GLY A O 1
ATOM 2642 N N . THR A 1 331 ? 11.562 -6.178 -0.462 1.00 81.06 331 THR A N 1
ATOM 2643 C CA . THR A 1 331 ? 12.588 -6.506 -1.464 1.00 81.06 331 THR A CA 1
ATOM 2644 C C . THR A 1 331 ? 13.459 -5.267 -1.701 1.00 81.06 331 THR A C 1
ATOM 2646 O O . THR A 1 331 ? 13.059 -4.151 -1.357 1.00 81.06 331 THR A O 1
ATOM 2649 N N . ASP A 1 332 ? 14.659 -5.429 -2.279 1.00 85.44 332 ASP A N 1
ATOM 2650 C CA . ASP A 1 332 ? 15.542 -4.288 -2.589 1.00 85.44 332 ASP A CA 1
ATOM 2651 C C . ASP A 1 332 ? 14.861 -3.294 -3.554 1.00 85.44 332 ASP A C 1
ATOM 2653 O O . ASP A 1 332 ? 14.995 -2.077 -3.388 1.00 85.44 332 ASP A O 1
ATOM 2657 N N . LEU A 1 333 ? 14.088 -3.814 -4.515 1.00 87.94 333 LEU A N 1
ATOM 2658 C CA . LEU A 1 333 ? 13.221 -3.065 -5.422 1.00 87.94 333 LEU A CA 1
ATOM 2659 C C . LEU A 1 333 ? 11.815 -3.682 -5.428 1.00 87.94 333 LEU A C 1
ATOM 2661 O O . LEU A 1 333 ? 11.612 -4.774 -5.958 1.00 87.94 333 LEU A O 1
ATOM 2665 N N . SER A 1 334 ? 10.838 -2.941 -4.902 1.00 87.56 334 SER A N 1
ATOM 2666 C CA . SER A 1 334 ? 9.419 -3.245 -5.078 1.00 87.56 334 SER A CA 1
ATOM 2667 C C . SER A 1 334 ? 9.015 -2.870 -6.498 1.00 87.56 334 SER A C 1
ATOM 2669 O O . SER A 1 334 ? 8.942 -1.692 -6.853 1.00 87.56 334 SER A O 1
ATOM 2671 N N . TRP A 1 335 ? 8.798 -3.880 -7.330 1.00 85.25 335 TRP A N 1
ATOM 2672 C CA . TRP A 1 335 ? 8.511 -3.719 -8.751 1.00 85.25 335 TRP A CA 1
ATOM 2673 C C . TRP A 1 335 ? 7.110 -3.156 -9.021 1.00 85.25 335 TRP A C 1
ATOM 2675 O O . TRP A 1 335 ? 6.939 -2.336 -9.924 1.00 85.25 335 TRP A O 1
ATOM 2685 N N . THR A 1 336 ? 6.131 -3.558 -8.217 1.00 85.56 336 THR A N 1
ATOM 2686 C CA . THR A 1 336 ? 4.739 -3.083 -8.237 1.00 85.56 336 THR A CA 1
ATOM 2687 C C . THR A 1 336 ? 4.560 -1.796 -7.433 1.00 85.56 336 THR A C 1
ATOM 2689 O O . THR A 1 336 ? 3.733 -0.964 -7.783 1.00 85.56 336 THR A O 1
ATOM 2692 N N . GLY A 1 337 ? 5.373 -1.561 -6.400 1.00 87.88 337 GLY A N 1
ATOM 2693 C CA . GLY A 1 337 ? 5.395 -0.291 -5.664 1.00 87.88 337 GLY A CA 1
ATOM 2694 C C . GLY A 1 337 ? 6.263 0.787 -6.318 1.00 87.88 337 GLY A C 1
ATOM 2695 O O . GLY A 1 337 ? 6.118 1.969 -6.034 1.00 87.88 337 GLY A O 1
ATOM 2696 N N . GLY A 1 338 ? 7.191 0.412 -7.201 1.00 90.31 338 GLY A N 1
ATOM 2697 C CA . GLY A 1 338 ? 8.140 1.339 -7.816 1.00 90.31 338 GLY A CA 1
ATOM 2698 C C . GLY A 1 338 ? 9.117 1.977 -6.822 1.00 90.31 338 GLY A C 1
ATOM 2699 O O . GLY A 1 338 ? 9.565 3.095 -7.058 1.00 90.31 338 GLY A O 1
ATOM 2700 N N . LEU A 1 339 ? 9.436 1.309 -5.708 1.00 91.94 339 LEU A N 1
ATOM 2701 C CA . LEU A 1 339 ? 10.236 1.857 -4.607 1.00 91.94 339 LEU A CA 1
ATOM 2702 C C . LEU A 1 339 ? 11.447 0.979 -4.282 1.00 91.94 339 LEU A C 1
ATOM 2704 O O . LEU A 1 339 ? 11.333 -0.240 -4.217 1.00 91.94 339 LEU A O 1
ATOM 2708 N N . GLN A 1 340 ? 12.599 1.605 -4.015 1.00 91.31 340 GLN A N 1
ATOM 2709 C CA . GLN A 1 340 ? 13.786 0.916 -3.506 1.00 91.31 340 GLN A CA 1
ATOM 2710 C C . GLN A 1 340 ? 13.928 1.112 -1.998 1.00 91.31 340 GLN A C 1
ATOM 2712 O O . GLN A 1 340 ? 14.095 2.243 -1.533 1.00 91.31 340 GLN A O 1
ATOM 2717 N N . LEU A 1 341 ? 13.920 0.011 -1.247 1.00 87.88 341 LEU A N 1
ATOM 2718 C CA . LEU A 1 341 ? 13.885 0.015 0.219 1.00 87.88 341 LEU A CA 1
ATOM 2719 C C . LEU A 1 341 ? 15.066 0.794 0.828 1.00 87.88 341 LEU A C 1
ATOM 2721 O O . LEU A 1 341 ? 14.873 1.720 1.609 1.00 87.88 341 LEU A O 1
ATOM 2725 N N . LYS A 1 342 ? 16.294 0.513 0.382 1.00 87.56 342 LYS A N 1
ATOM 2726 C CA . LYS A 1 342 ? 17.515 1.198 0.855 1.00 87.56 342 LYS A CA 1
ATOM 2727 C C . LYS A 1 342 ? 17.580 2.689 0.488 1.00 87.56 342 LYS A C 1
ATOM 2729 O O . LYS A 1 342 ? 18.274 3.459 1.147 1.00 87.56 342 LYS A O 1
ATOM 2734 N N . ARG A 1 343 ? 16.876 3.129 -0.565 1.00 91.62 343 ARG A N 1
ATOM 2735 C CA . ARG A 1 343 ? 16.773 4.568 -0.879 1.00 91.62 343 ARG A CA 1
ATOM 2736 C C . ARG A 1 343 ? 15.798 5.271 0.061 1.00 91.62 343 ARG A C 1
ATOM 2738 O O . ARG A 1 343 ? 16.065 6.407 0.443 1.00 91.62 343 ARG A O 1
ATOM 2745 N N . LEU A 1 344 ? 14.722 4.588 0.459 1.00 91.81 344 LEU A N 1
ATOM 2746 C CA . LEU A 1 344 ? 13.776 5.098 1.451 1.00 91.81 344 LEU A CA 1
ATOM 2747 C C . LEU A 1 344 ? 14.403 5.260 2.833 1.00 91.81 344 LEU A C 1
ATOM 2749 O O . LEU A 1 344 ? 14.009 6.172 3.543 1.00 91.81 344 LEU A O 1
ATOM 2753 N N . ASP A 1 345 ? 15.404 4.449 3.179 1.00 88.75 345 ASP A N 1
ATOM 2754 C CA . ASP A 1 345 ? 16.124 4.565 4.453 1.00 88.75 345 ASP A CA 1
ATOM 2755 C C . ASP A 1 345 ? 16.717 5.965 4.683 1.00 88.75 345 ASP A C 1
ATOM 2757 O O . ASP A 1 345 ? 16.759 6.467 5.799 1.00 88.75 345 ASP A O 1
ATOM 2761 N N . ASN A 1 346 ? 17.133 6.624 3.599 1.00 85.75 346 ASN A N 1
ATOM 2762 C CA . ASN A 1 346 ? 17.683 7.979 3.622 1.00 85.75 346 ASN A CA 1
ATOM 2763 C C . ASN A 1 346 ? 16.614 9.061 3.371 1.00 85.75 346 ASN A C 1
ATOM 2765 O O . ASN A 1 346 ? 16.937 10.250 3.266 1.00 85.75 346 ASN A O 1
ATOM 2769 N N . SER A 1 347 ? 15.349 8.669 3.203 1.00 87.75 347 SER A N 1
ATOM 2770 C CA . SER A 1 347 ? 14.250 9.604 3.001 1.00 87.75 347 SER A CA 1
ATOM 2771 C C . SER A 1 347 ? 13.919 10.320 4.303 1.00 87.75 347 SER A C 1
ATOM 2773 O O . SER A 1 347 ? 13.893 9.734 5.377 1.00 87.75 347 SER A O 1
ATOM 2775 N N . LYS A 1 348 ? 13.602 11.612 4.202 1.00 89.25 348 LYS A N 1
ATOM 2776 C CA . LYS A 1 348 ? 13.076 12.408 5.326 1.00 89.25 348 LYS A CA 1
ATOM 2777 C C . LYS A 1 348 ? 11.553 12.538 5.278 1.00 89.25 348 LYS A C 1
ATOM 2779 O O . LYS A 1 348 ? 10.988 13.398 5.951 1.00 89.25 348 LYS A O 1
ATOM 2784 N N . HIS A 1 349 ? 10.893 11.790 4.394 1.00 93.06 349 HIS A N 1
ATOM 2785 C CA . HIS A 1 349 ? 9.458 11.927 4.147 1.00 93.06 349 HIS A CA 1
ATOM 2786 C C . HIS A 1 349 ? 8.605 10.980 4.987 1.00 93.06 349 HIS A C 1
ATOM 2788 O O . HIS A 1 349 ? 7.424 11.274 5.177 1.00 93.06 349 HIS A O 1
ATOM 2794 N N . PHE A 1 350 ? 9.202 9.917 5.525 1.00 94.31 350 PHE A N 1
ATOM 2795 C CA . PHE A 1 350 ? 8.524 8.876 6.291 1.00 94.31 350 PHE A CA 1
ATOM 2796 C C . PHE A 1 350 ? 9.188 8.729 7.658 1.00 94.31 350 PHE A C 1
ATOM 2798 O O . PHE A 1 350 ? 10.404 8.860 7.774 1.00 94.31 350 PHE A O 1
ATOM 2805 N N . ASP A 1 351 ? 8.378 8.486 8.683 1.00 93.56 351 ASP A N 1
ATOM 2806 C CA . ASP A 1 351 ? 8.846 8.329 10.062 1.00 93.56 351 ASP A CA 1
ATOM 2807 C C . ASP A 1 351 ? 9.107 6.853 10.403 1.00 93.56 351 ASP A C 1
ATOM 2809 O O . ASP A 1 351 ? 9.834 6.554 11.349 1.00 93.56 351 ASP A O 1
ATOM 2813 N N . GLU A 1 352 ? 8.489 5.929 9.659 1.00 92.19 352 GLU A N 1
ATOM 2814 C CA . GLU A 1 352 ? 8.577 4.490 9.897 1.00 92.19 352 GLU A CA 1
ATOM 2815 C C . GLU A 1 352 ? 8.273 3.697 8.612 1.00 92.19 352 GLU A C 1
ATOM 2817 O O . GLU A 1 352 ? 7.462 4.125 7.786 1.00 92.19 352 GLU A O 1
ATOM 2822 N N . ILE A 1 353 ? 8.894 2.528 8.438 1.00 91.44 353 ILE A N 1
ATOM 2823 C CA . ILE A 1 353 ? 8.626 1.626 7.303 1.00 91.44 353 ILE A CA 1
ATOM 2824 C C . ILE A 1 353 ? 8.272 0.233 7.816 1.00 91.44 353 ILE A C 1
ATOM 2826 O O . ILE A 1 353 ? 8.945 -0.328 8.676 1.00 91.44 353 ILE A O 1
ATOM 2830 N N . TRP A 1 354 ? 7.214 -0.358 7.284 1.00 90.56 354 TRP A N 1
ATOM 2831 C CA . TRP A 1 354 ? 6.791 -1.715 7.594 1.00 90.56 354 TRP A CA 1
ATOM 2832 C C . TRP A 1 354 ? 7.044 -2.603 6.389 1.00 90.56 354 TRP A C 1
ATOM 2834 O O . TRP A 1 354 ? 6.678 -2.262 5.268 1.00 90.56 354 TRP A O 1
ATOM 2844 N N . PHE A 1 355 ? 7.684 -3.746 6.600 1.00 86.19 355 PHE A N 1
ATOM 2845 C CA . PHE A 1 355 ? 7.910 -4.704 5.524 1.00 86.19 355 PHE A CA 1
ATOM 2846 C C . PHE A 1 355 ? 8.086 -6.114 6.062 1.00 86.19 355 PHE A C 1
ATOM 2848 O O . PHE A 1 355 ? 8.468 -6.321 7.218 1.00 86.19 355 PHE A O 1
ATOM 2855 N N . ASN A 1 356 ? 7.813 -7.101 5.215 1.00 79.62 356 ASN A N 1
ATOM 2856 C CA . ASN A 1 356 ? 8.072 -8.487 5.555 1.00 79.62 356 ASN A CA 1
ATOM 2857 C C . ASN A 1 356 ? 9.591 -8.743 5.591 1.00 79.62 356 ASN A C 1
ATOM 2859 O O . ASN A 1 356 ? 10.267 -8.749 4.564 1.00 79.62 356 ASN A O 1
ATOM 2863 N N . SER A 1 357 ? 10.138 -8.966 6.786 1.00 65.50 357 SER A N 1
ATOM 2864 C CA . SER A 1 357 ? 11.579 -9.121 7.026 1.00 65.50 357 SER A CA 1
ATOM 2865 C C . SER A 1 357 ? 12.087 -10.559 6.870 1.00 65.50 357 SER A C 1
ATOM 2867 O O . SER A 1 357 ? 13.169 -10.889 7.351 1.00 65.50 357 SER A O 1
ATOM 2869 N N . THR A 1 358 ? 11.343 -11.431 6.180 1.00 61.34 358 THR A N 1
ATOM 2870 C CA . THR A 1 358 ? 11.778 -12.817 5.928 1.00 61.34 358 THR A CA 1
ATOM 2871 C C . THR A 1 358 ? 13.036 -12.927 5.059 1.00 61.34 358 THR A C 1
ATOM 2873 O O . THR A 1 358 ? 13.614 -14.010 4.998 1.00 61.34 358 THR A O 1
ATOM 2876 N N . SER A 1 359 ? 13.479 -11.852 4.396 1.00 58.75 359 SER A N 1
ATOM 2877 C CA . SER A 1 359 ? 14.780 -11.835 3.713 1.00 58.75 359 SER A CA 1
ATOM 2878 C C . SER A 1 359 ? 15.879 -11.404 4.698 1.00 58.75 359 SER A C 1
ATOM 2880 O O . SER A 1 359 ? 15.838 -10.270 5.181 1.00 58.75 359 SER A O 1
ATOM 2882 N N . PRO A 1 360 ? 16.866 -12.270 4.994 1.00 53.03 360 PRO A N 1
ATOM 2883 C CA . PRO A 1 360 ? 17.815 -12.083 6.098 1.00 53.03 360 PRO A CA 1
ATOM 2884 C C . PRO A 1 360 ? 18.750 -10.873 5.949 1.00 53.03 360 PRO A C 1
ATOM 2886 O O . PRO A 1 360 ? 19.282 -10.402 6.953 1.00 53.03 360 PRO A O 1
ATOM 2889 N N . ASP A 1 361 ? 18.916 -10.347 4.733 1.00 59.03 361 ASP A N 1
ATOM 2890 C CA . ASP A 1 361 ? 19.864 -9.267 4.422 1.00 59.03 361 ASP A CA 1
ATOM 2891 C C . ASP A 1 361 ? 19.217 -7.872 4.339 1.00 59.03 361 ASP A C 1
ATOM 2893 O O . ASP A 1 361 ? 19.881 -6.892 3.994 1.00 59.03 361 ASP A O 1
ATOM 2897 N N . MET A 1 362 ? 17.918 -7.751 4.635 1.00 65.88 362 MET A N 1
ATOM 2898 C CA . MET A 1 362 ? 17.225 -6.461 4.597 1.00 65.88 362 MET A CA 1
ATOM 2899 C C . MET A 1 362 ? 17.166 -5.821 5.978 1.00 65.88 362 MET A C 1
ATOM 2901 O O . MET A 1 362 ? 16.404 -6.235 6.853 1.00 65.88 362 MET A O 1
ATOM 2905 N N . PHE A 1 363 ? 17.945 -4.758 6.137 1.00 73.12 363 PHE A N 1
ATOM 2906 C CA . PHE A 1 363 ? 17.971 -3.926 7.328 1.00 73.12 363 PHE A CA 1
ATOM 2907 C C . PHE A 1 363 ? 18.003 -2.448 6.930 1.00 73.12 363 PHE A C 1
ATOM 2909 O O . PHE A 1 363 ? 18.617 -2.100 5.921 1.00 73.12 363 PHE A O 1
ATOM 2916 N N . LEU A 1 364 ? 17.326 -1.606 7.713 1.00 78.25 364 LEU A N 1
ATOM 2917 C CA . LEU A 1 364 ? 17.355 -0.150 7.580 1.00 78.25 364 LEU A CA 1
ATOM 2918 C C . LEU A 1 364 ? 18.232 0.435 8.687 1.00 78.25 364 LEU A C 1
ATOM 2920 O O . LEU A 1 364 ? 18.076 0.083 9.855 1.00 78.25 364 LEU A O 1
ATOM 2924 N N . GLU A 1 365 ? 19.162 1.309 8.322 1.00 81.19 365 GLU A N 1
ATOM 2925 C CA . GLU A 1 365 ? 20.130 1.899 9.242 1.00 81.19 365 GLU A CA 1
ATOM 2926 C C . GLU A 1 365 ? 19.591 3.163 9.923 1.00 81.19 365 GLU A C 1
ATOM 2928 O O . GLU A 1 365 ? 19.917 3.419 11.087 1.00 81.19 365 GLU A O 1
ATOM 2933 N N . GLN A 1 366 ? 18.786 3.957 9.210 1.00 83.81 366 GLN A N 1
ATOM 2934 C CA . GLN A 1 366 ? 18.391 5.308 9.623 1.00 83.81 366 GLN A CA 1
ATOM 2935 C C . GLN A 1 366 ? 16.898 5.428 9.925 1.00 83.81 366 GLN A C 1
ATOM 2937 O O . GLN A 1 366 ? 16.520 6.106 10.882 1.00 83.81 366 GLN A O 1
ATOM 2942 N N . THR A 1 367 ? 16.053 4.787 9.122 1.00 85.81 367 THR A N 1
ATOM 2943 C CA . THR A 1 367 ? 14.600 4.855 9.259 1.00 85.81 367 THR A CA 1
ATOM 2944 C C . THR A 1 367 ? 14.104 3.721 10.155 1.00 85.81 367 THR A C 1
ATOM 2946 O O . THR A 1 367 ? 14.371 2.551 9.865 1.00 85.81 367 THR A O 1
ATOM 2949 N N . PRO A 1 368 ? 13.358 4.024 11.234 1.00 86.56 368 PRO A N 1
ATOM 2950 C CA . PRO A 1 368 ? 12.763 2.991 12.067 1.00 86.56 368 PRO A CA 1
ATOM 2951 C C . PRO A 1 368 ? 11.861 2.060 11.256 1.00 86.56 368 PRO A C 1
ATOM 2953 O O . PRO A 1 368 ? 11.143 2.498 10.355 1.00 86.56 368 PRO A O 1
ATOM 2956 N N . PHE A 1 369 ? 11.865 0.771 11.590 1.00 86.00 369 PHE A N 1
ATOM 2957 C CA . PHE A 1 369 ? 11.031 -0.192 10.884 1.00 86.00 369 PHE A CA 1
ATOM 2958 C C . PHE A 1 369 ? 10.380 -1.228 11.788 1.00 86.00 369 PHE A C 1
ATOM 2960 O O . PHE A 1 369 ? 10.885 -1.565 12.866 1.00 86.00 369 PHE A O 1
ATOM 2967 N N . ARG A 1 370 ? 9.261 -1.772 11.296 1.00 85.62 370 ARG A N 1
ATOM 2968 C CA . ARG A 1 370 ? 8.597 -2.943 11.876 1.00 85.62 370 ARG A CA 1
ATOM 2969 C C . ARG A 1 370 ? 8.608 -4.095 10.904 1.00 85.62 370 ARG A C 1
ATOM 2971 O O . ARG A 1 370 ? 8.470 -3.933 9.693 1.00 85.62 370 ARG A O 1
ATOM 2978 N N . SER A 1 371 ? 8.739 -5.284 11.473 1.00 83.75 371 SER A N 1
ATOM 2979 C CA . SER A 1 371 ? 8.562 -6.506 10.706 1.00 83.75 371 SER A CA 1
ATOM 2980 C C . SER A 1 371 ? 7.062 -6.775 10.549 1.00 83.75 371 SER A C 1
ATOM 2982 O O . SER A 1 371 ? 6.358 -6.978 11.538 1.00 83.75 371 SER A O 1
ATOM 2984 N N . TYR A 1 372 ? 6.577 -6.741 9.313 1.00 86.56 372 TYR A N 1
ATOM 2985 C CA . TYR A 1 372 ? 5.189 -7.029 8.972 1.00 86.56 372 TYR A CA 1
ATOM 2986 C C . TYR A 1 372 ? 5.014 -8.544 8.811 1.00 86.56 372 TYR A C 1
ATOM 2988 O O . TYR A 1 372 ? 5.608 -9.152 7.922 1.00 86.56 372 TYR A O 1
ATOM 2996 N N . MET A 1 373 ? 4.255 -9.174 9.709 1.00 83.00 373 MET A N 1
ATOM 2997 C CA . MET A 1 373 ? 4.131 -10.632 9.844 1.00 83.00 373 MET A CA 1
ATOM 2998 C C . MET A 1 373 ? 3.091 -11.216 8.878 1.00 83.00 373 MET A C 1
ATOM 3000 O O . MET A 1 373 ? 2.243 -12.018 9.269 1.00 83.00 373 MET A O 1
ATOM 3004 N N . TRP A 1 374 ? 3.163 -10.816 7.609 1.00 81.62 374 TRP A N 1
ATOM 3005 C CA . TRP A 1 374 ? 2.410 -11.430 6.522 1.00 81.62 374 TRP 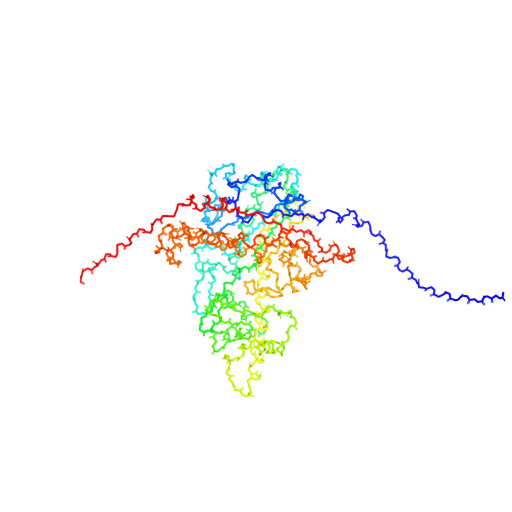A CA 1
ATOM 3006 C C . TRP A 1 374 ? 3.271 -11.530 5.274 1.00 81.62 374 TRP A C 1
ATOM 3008 O O . TRP A 1 374 ? 3.801 -10.529 4.779 1.00 81.62 374 TRP A O 1
ATOM 3018 N N . ARG A 1 375 ? 3.403 -12.742 4.734 1.00 72.31 375 ARG A N 1
ATOM 3019 C CA . ARG A 1 375 ? 4.192 -12.970 3.525 1.00 72.31 375 ARG A CA 1
ATOM 3020 C C . ARG A 1 375 ? 3.665 -12.119 2.364 1.00 72.31 375 ARG A C 1
ATOM 3022 O O . ARG A 1 375 ? 2.485 -12.192 2.034 1.00 72.31 375 ARG A O 1
ATOM 3029 N N . ARG A 1 376 ? 4.566 -11.367 1.717 1.00 70.19 376 ARG A N 1
ATOM 3030 C CA . ARG A 1 376 ? 4.260 -10.417 0.626 1.00 70.19 376 ARG A CA 1
ATOM 3031 C C . ARG A 1 376 ? 3.267 -9.313 1.015 1.00 70.19 376 ARG A C 1
ATOM 3033 O O . ARG A 1 376 ? 2.470 -8.901 0.181 1.00 70.19 376 ARG A O 1
ATOM 3040 N N . SER A 1 377 ? 3.303 -8.869 2.273 1.00 64.44 377 SER A N 1
ATOM 3041 C CA . SER A 1 377 ? 2.720 -7.595 2.714 1.00 64.44 377 SER A CA 1
ATOM 3042 C C . SER A 1 377 ? 1.310 -7.333 2.169 1.00 64.44 377 SER A C 1
ATOM 3044 O O . SER A 1 377 ? 1.112 -6.423 1.391 1.00 64.44 377 SER A O 1
ATOM 3046 N N . ARG A 1 378 ? 0.342 -8.173 2.553 1.00 82.31 378 ARG A N 1
ATOM 3047 C CA . ARG A 1 378 ? -1.096 -8.107 2.196 1.00 82.31 378 ARG A CA 1
ATOM 3048 C C . ARG A 1 378 ? -1.550 -8.568 0.811 1.00 82.31 378 ARG A C 1
ATOM 3050 O O . ARG A 1 378 ? -2.727 -8.898 0.701 1.00 82.31 378 ARG A O 1
ATOM 3057 N N . TYR A 1 379 ? -0.671 -8.794 -0.170 1.00 81.75 379 TYR A N 1
ATOM 3058 C CA . TYR A 1 379 ? -1.086 -9.165 -1.541 1.00 81.75 379 TYR A CA 1
ATOM 3059 C C . TYR A 1 379 ? -2.194 -10.240 -1.628 1.00 81.75 379 TYR A C 1
ATOM 3061 O O . TYR A 1 379 ? -3.160 -10.108 -2.378 1.00 81.75 379 TYR A O 1
ATOM 3069 N N . SER A 1 380 ? -2.076 -11.334 -0.864 1.00 85.31 380 SER A N 1
ATOM 3070 C CA . SER A 1 380 ? -3.067 -12.421 -0.888 1.00 85.31 380 SER A CA 1
ATOM 3071 C C . SER A 1 380 ? -4.392 -12.075 -0.199 1.00 85.31 380 SER A C 1
ATOM 3073 O O . SER A 1 380 ? -5.429 -12.599 -0.608 1.00 85.31 380 SER A O 1
ATOM 3075 N N . ILE A 1 381 ? -4.367 -11.194 0.804 1.00 87.88 381 ILE A N 1
ATOM 3076 C CA . ILE A 1 381 ? -5.563 -10.672 1.475 1.00 87.88 381 ILE A CA 1
ATOM 3077 C C . ILE A 1 381 ? -6.315 -9.750 0.521 1.00 87.88 381 ILE A C 1
ATOM 3079 O O . ILE A 1 381 ? -7.512 -9.942 0.293 1.00 87.88 381 ILE A O 1
ATOM 3083 N N . ASP A 1 382 ? -5.600 -8.805 -0.087 1.00 86.88 382 ASP A N 1
ATOM 3084 C CA . ASP A 1 382 ? -6.198 -7.827 -0.990 1.00 86.88 382 ASP A CA 1
ATOM 3085 C C . ASP A 1 382 ? -6.783 -8.532 -2.209 1.00 86.88 382 ASP A C 1
ATOM 3087 O O . ASP A 1 382 ? -7.943 -8.316 -2.546 1.00 86.88 382 ASP A O 1
ATOM 3091 N N . ALA A 1 383 ? -6.058 -9.487 -2.800 1.00 86.62 383 ALA A N 1
ATOM 3092 C CA . ALA A 1 383 ? -6.566 -10.289 -3.911 1.00 86.62 383 ALA A CA 1
ATOM 3093 C C . ALA A 1 383 ? -7.847 -11.074 -3.558 1.00 86.62 383 ALA A C 1
ATOM 3095 O O . ALA A 1 383 ? -8.722 -11.251 -4.415 1.00 86.62 383 ALA A O 1
ATOM 3096 N N . PHE A 1 384 ? -7.981 -11.558 -2.316 1.00 91.00 384 PHE A N 1
ATOM 3097 C CA . PHE A 1 384 ? -9.206 -12.214 -1.856 1.00 91.00 384 PHE A CA 1
ATOM 3098 C C . PHE A 1 384 ? -10.372 -11.223 -1.787 1.00 91.00 384 PHE A C 1
ATOM 3100 O O . PHE A 1 384 ? -11.394 -11.452 -2.438 1.00 91.00 384 PHE A O 1
ATOM 3107 N N . PHE A 1 385 ? -10.221 -10.098 -1.084 1.00 89.31 385 PHE A N 1
ATOM 3108 C CA . PHE A 1 385 ? -11.306 -9.119 -0.958 1.00 89.31 385 PHE A CA 1
ATOM 3109 C C . PHE A 1 385 ? -11.628 -8.403 -2.277 1.00 89.31 385 PHE A C 1
ATOM 3111 O O . PHE A 1 385 ? -12.796 -8.138 -2.552 1.00 89.31 385 PHE A O 1
ATOM 3118 N N . GLN A 1 386 ? -10.649 -8.199 -3.160 1.00 86.69 386 GLN A N 1
ATOM 3119 C CA . GLN A 1 386 ? -10.879 -7.740 -4.534 1.00 86.69 386 GLN A CA 1
ATOM 3120 C C . GLN A 1 386 ? -11.733 -8.739 -5.326 1.00 86.69 386 GLN A C 1
ATOM 3122 O O . GLN A 1 386 ? -12.631 -8.336 -6.072 1.00 86.69 386 GLN A O 1
ATOM 3127 N N . SER A 1 387 ? -11.494 -10.045 -5.154 1.00 88.69 387 SER A N 1
ATOM 3128 C CA . SER A 1 387 ? -12.310 -11.090 -5.786 1.00 88.69 387 SER A CA 1
ATOM 3129 C C . SER A 1 387 ? -13.740 -11.079 -5.239 1.00 88.69 387 SER A C 1
ATOM 3131 O O . SER A 1 387 ? -14.685 -11.195 -6.016 1.00 88.69 387 SER A O 1
ATOM 3133 N N . VAL A 1 388 ? -13.910 -10.864 -3.930 1.00 88.69 388 VAL A N 1
ATOM 3134 C CA . VAL A 1 388 ? -15.222 -10.703 -3.280 1.00 88.69 388 VAL A CA 1
ATOM 3135 C C . VAL A 1 388 ? -15.961 -9.488 -3.841 1.00 88.69 388 VAL A C 1
ATOM 3137 O O . VAL A 1 388 ? -17.082 -9.625 -4.329 1.00 88.69 388 VAL A O 1
ATOM 3140 N N . ALA A 1 389 ? -15.320 -8.317 -3.860 1.00 84.62 389 ALA A N 1
ATOM 3141 C CA . ALA A 1 389 ? -15.887 -7.091 -4.419 1.00 84.62 389 ALA A CA 1
ATOM 3142 C C . ALA A 1 389 ? -16.264 -7.255 -5.900 1.00 84.62 389 ALA A C 1
ATOM 3144 O O . ALA A 1 389 ? -17.307 -6.771 -6.347 1.00 84.62 389 ALA A O 1
ATOM 3145 N N . SER A 1 390 ? -15.435 -7.970 -6.664 1.00 84.31 390 SER A N 1
ATOM 3146 C CA . SER A 1 390 ? -15.710 -8.283 -8.066 1.00 84.31 390 SER A CA 1
ATOM 3147 C C . SER A 1 390 ? -16.880 -9.246 -8.228 1.00 84.31 390 SER A C 1
ATOM 3149 O O . SER A 1 390 ? -17.655 -9.084 -9.161 1.00 84.31 390 SER A O 1
ATOM 3151 N N . ALA A 1 391 ? -17.041 -10.215 -7.325 1.00 86.12 391 ALA A N 1
ATOM 3152 C CA . ALA A 1 391 ? -18.122 -11.197 -7.353 1.00 86.12 391 ALA A CA 1
ATOM 3153 C C . ALA A 1 391 ? -19.495 -10.601 -7.007 1.00 86.12 391 ALA A C 1
ATOM 3155 O O . ALA A 1 391 ? -20.500 -11.049 -7.552 1.00 86.12 391 ALA A O 1
ATOM 3156 N N . ILE A 1 392 ? -19.556 -9.600 -6.128 1.00 84.38 392 ILE A N 1
ATOM 3157 C CA . ILE A 1 392 ? -20.825 -9.004 -5.672 1.00 84.38 392 ILE A CA 1
ATOM 3158 C C . ILE A 1 392 ? -21.254 -7.777 -6.491 1.00 84.38 392 ILE A C 1
ATOM 3160 O O . ILE A 1 392 ? -22.431 -7.420 -6.494 1.00 84.38 392 ILE A O 1
ATOM 3164 N N . SER A 1 393 ? -20.332 -7.140 -7.223 1.00 78.50 393 SER A N 1
ATOM 3165 C CA . SER A 1 393 ? -20.621 -5.967 -8.058 1.00 78.50 393 SER A CA 1
ATOM 3166 C C . SER A 1 393 ? -20.972 -6.359 -9.500 1.00 78.50 393 SER A C 1
ATOM 3168 O O . SER A 1 393 ? -20.091 -6.819 -10.229 1.00 78.50 393 SER A O 1
ATOM 3170 N N . PRO A 1 394 ? -22.209 -6.117 -9.987 1.00 74.81 394 PRO A N 1
ATOM 3171 C CA . PRO A 1 394 ? -22.589 -6.434 -11.368 1.00 74.81 394 PRO A CA 1
ATOM 3172 C C . PRO A 1 394 ? -21.665 -5.796 -12.413 1.00 74.81 394 PRO A C 1
ATOM 3174 O O . PRO A 1 394 ? -21.309 -6.435 -13.402 1.00 74.81 394 PRO A O 1
ATOM 3177 N N . THR A 1 395 ? -21.228 -4.558 -12.165 1.00 72.31 395 THR A N 1
ATOM 3178 C CA . THR A 1 395 ? -20.311 -3.825 -13.044 1.00 72.31 395 THR A CA 1
ATOM 3179 C C . THR A 1 395 ? -18.942 -4.498 -13.108 1.00 72.31 395 THR A C 1
ATOM 3181 O O . THR A 1 395 ? -18.447 -4.765 -14.201 1.00 72.31 395 THR A O 1
ATOM 3184 N N . LYS A 1 396 ? -18.345 -4.842 -11.955 1.00 72.56 396 LYS A N 1
ATOM 3185 C CA . LYS A 1 396 ? -17.027 -5.501 -11.921 1.00 72.56 396 LYS A CA 1
ATOM 3186 C C . LYS A 1 396 ? -17.079 -6.919 -12.498 1.00 72.56 396 LYS A C 1
ATOM 3188 O O . LYS A 1 396 ? -16.138 -7.345 -13.166 1.00 72.56 396 LYS A O 1
ATOM 3193 N N . ARG A 1 397 ? -18.187 -7.650 -12.325 1.00 75.62 397 ARG A N 1
ATOM 3194 C CA . ARG A 1 397 ? -18.378 -8.967 -12.965 1.00 75.62 397 ARG A CA 1
ATOM 3195 C C . ARG A 1 397 ? -18.334 -8.877 -14.487 1.00 75.62 397 ARG A C 1
ATOM 3197 O O . ARG A 1 397 ? -17.756 -9.755 -15.130 1.00 75.62 397 ARG A O 1
ATOM 3204 N N . ALA A 1 398 ? -18.944 -7.839 -15.060 1.00 71.56 398 ALA A N 1
ATOM 3205 C CA . ALA A 1 398 ? -18.973 -7.640 -16.506 1.00 71.56 398 ALA A CA 1
ATOM 3206 C C . ALA A 1 398 ? -17.567 -7.396 -17.076 1.00 71.56 398 ALA A C 1
ATOM 3208 O O . ALA A 1 398 ? -17.232 -7.948 -18.121 1.00 71.56 398 ALA A O 1
ATOM 3209 N N . THR A 1 399 ? -16.727 -6.634 -16.370 1.00 66.62 399 THR A N 1
ATOM 3210 C CA . THR A 1 399 ? -15.371 -6.290 -16.830 1.00 66.62 399 THR A CA 1
ATOM 3211 C C . THR A 1 399 ? -14.340 -7.394 -16.588 1.00 66.62 399 THR A C 1
ATOM 3213 O O . THR A 1 399 ? -13.366 -7.486 -17.322 1.00 66.62 399 THR A O 1
ATOM 3216 N N . THR A 1 400 ? -14.546 -8.254 -15.588 1.00 67.88 400 THR A N 1
ATOM 3217 C CA . THR A 1 400 ? -13.615 -9.345 -15.226 1.00 67.88 400 THR A CA 1
ATOM 3218 C C . THR A 1 400 ? -13.916 -10.675 -15.925 1.00 67.88 400 THR A C 1
ATOM 3220 O O . THR A 1 400 ? -13.213 -11.659 -15.713 1.00 67.88 400 THR A O 1
ATOM 3223 N N . GLY A 1 401 ? -14.990 -10.758 -16.718 1.00 68.75 401 GLY A N 1
ATOM 3224 C CA . GLY A 1 401 ? -15.441 -12.008 -17.347 1.0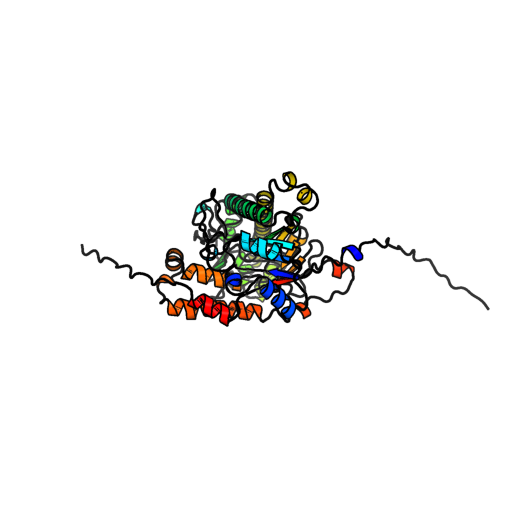0 68.75 401 GLY A CA 1
ATOM 3225 C C . GLY A 1 401 ? -16.088 -13.014 -16.380 1.00 68.75 401 GLY A C 1
ATOM 3226 O O . GLY A 1 401 ? -16.686 -13.995 -16.832 1.00 68.75 401 GLY A O 1
ATOM 3227 N N . ILE A 1 402 ? -16.061 -12.736 -15.069 1.00 79.81 402 ILE A N 1
ATOM 3228 C CA . ILE A 1 402 ? -16.704 -13.525 -14.001 1.00 79.81 402 ILE A CA 1
ATOM 3229 C C . ILE A 1 402 ? -18.238 -13.497 -14.135 1.00 79.81 402 ILE A C 1
ATOM 3231 O O . ILE A 1 402 ? -18.940 -14.372 -13.626 1.00 79.81 402 ILE A O 1
ATOM 3235 N N . ALA A 1 403 ? -18.794 -12.532 -14.877 1.00 76.62 403 ALA A N 1
ATOM 3236 C CA . ALA A 1 403 ? -20.216 -12.508 -15.220 1.00 76.62 403 ALA A CA 1
ATOM 3237 C C . ALA A 1 403 ? -20.706 -13.810 -15.878 1.00 76.62 403 ALA A C 1
ATOM 3239 O O . ALA A 1 403 ? -21.880 -14.144 -15.753 1.00 76.62 403 ALA A O 1
ATOM 3240 N N . ASN A 1 404 ? -19.845 -14.572 -16.550 1.00 80.62 404 ASN A N 1
ATOM 3241 C CA . ASN A 1 404 ? -20.265 -15.806 -17.219 1.00 80.62 404 ASN A CA 1
ATOM 3242 C C . ASN A 1 404 ? -20.263 -17.038 -16.302 1.00 80.62 404 ASN A C 1
ATOM 3244 O O . ASN A 1 404 ? -20.657 -18.118 -16.736 1.00 80.62 404 ASN A O 1
ATOM 3248 N N . TRP A 1 405 ? -19.797 -16.905 -15.059 1.00 85.94 405 TRP A N 1
ATOM 3249 C CA . TRP A 1 405 ? -19.669 -18.029 -14.137 1.00 85.94 405 TRP A CA 1
ATOM 3250 C C . TRP A 1 405 ? -20.942 -18.177 -13.287 1.00 85.94 405 TRP A C 1
ATOM 3252 O O . TRP A 1 405 ? -21.475 -17.162 -12.819 1.00 85.94 405 TRP A O 1
ATOM 3262 N N . PRO A 1 406 ? -21.432 -19.414 -13.057 1.00 87.69 406 PRO A N 1
ATOM 3263 C CA . PRO A 1 406 ? -22.483 -19.680 -12.076 1.00 87.69 406 PRO A CA 1
ATOM 3264 C C . PRO A 1 406 ? -22.079 -19.205 -10.675 1.00 87.69 406 PRO A C 1
ATOM 3266 O O . PRO A 1 406 ? -20.903 -19.287 -10.317 1.00 87.69 406 PRO A O 1
ATOM 3269 N N . ALA A 1 407 ? -23.044 -18.759 -9.865 1.00 86.50 407 ALA A N 1
ATOM 3270 C CA . ALA A 1 407 ? -22.780 -18.243 -8.516 1.00 86.50 407 ALA A CA 1
ATOM 3271 C C . ALA A 1 407 ? -22.008 -19.247 -7.640 1.00 86.50 407 ALA A C 1
ATOM 3273 O O . ALA A 1 407 ? -21.019 -18.873 -7.011 1.00 86.50 407 ALA A O 1
ATOM 3274 N N . GLU A 1 408 ? -22.387 -20.527 -7.683 1.00 87.94 408 GLU A N 1
ATOM 3275 C CA . GLU A 1 408 ? -21.683 -21.603 -6.973 1.00 87.94 408 GLU A CA 1
ATOM 3276 C C . GLU A 1 408 ? -20.220 -21.731 -7.408 1.00 87.94 408 GLU A C 1
ATOM 3278 O O . GLU A 1 408 ? -19.330 -21.783 -6.569 1.00 87.94 408 GLU A O 1
ATOM 3283 N N . MET A 1 409 ? -19.945 -21.677 -8.716 1.00 89.31 409 MET A N 1
ATOM 3284 C CA . MET A 1 409 ? -18.575 -21.736 -9.239 1.00 89.31 409 MET A CA 1
ATOM 3285 C C . MET A 1 409 ? -17.748 -20.519 -8.805 1.00 89.31 409 MET A C 1
ATOM 3287 O O . MET A 1 409 ? -16.557 -20.645 -8.536 1.00 89.31 409 MET A O 1
ATOM 3291 N N . ILE A 1 410 ? -18.362 -19.337 -8.699 1.00 89.88 410 ILE A N 1
ATOM 3292 C CA . ILE A 1 410 ? -17.693 -18.146 -8.161 1.00 89.88 410 ILE A CA 1
ATOM 3293 C C . ILE A 1 410 ? -17.326 -18.372 -6.690 1.00 89.88 410 ILE A C 1
ATOM 3295 O O . ILE A 1 410 ? -16.187 -18.118 -6.297 1.00 89.88 410 ILE A O 1
ATOM 3299 N N . LYS A 1 411 ? -18.261 -18.880 -5.879 1.00 90.94 411 LYS A N 1
ATOM 3300 C CA . LYS A 1 411 ? -18.019 -19.152 -4.457 1.00 90.94 411 LYS A CA 1
ATOM 3301 C C . LYS A 1 411 ? -16.927 -20.208 -4.253 1.00 90.94 411 LYS A C 1
ATOM 3303 O O . LYS A 1 411 ? -15.996 -19.967 -3.485 1.00 90.94 411 LYS A O 1
ATOM 3308 N N . THR A 1 412 ? -16.976 -21.331 -4.970 1.00 87.75 412 THR A N 1
ATOM 3309 C CA . THR A 1 412 ? -16.039 -22.448 -4.768 1.00 87.75 412 THR A CA 1
ATOM 3310 C C . THR A 1 412 ? -14.703 -22.271 -5.495 1.00 87.75 412 THR A C 1
ATOM 3312 O O . THR A 1 412 ? -13.646 -22.341 -4.870 1.00 87.75 412 THR A O 1
ATOM 3315 N N . GLU A 1 413 ? -14.704 -22.019 -6.804 1.00 87.31 413 GLU A N 1
ATOM 3316 C CA . GLU A 1 413 ? -13.475 -22.047 -7.614 1.00 87.31 413 GLU A CA 1
ATOM 3317 C C . GLU A 1 413 ? -12.660 -20.757 -7.504 1.00 87.31 413 GLU A C 1
ATOM 3319 O O . GLU A 1 413 ? -11.428 -20.784 -7.600 1.00 87.31 413 GLU A O 1
ATOM 3324 N N . LEU A 1 414 ? -13.330 -19.620 -7.289 1.00 88.81 414 LEU A N 1
ATOM 3325 C CA . LEU A 1 414 ? -12.667 -18.327 -7.144 1.00 88.81 414 LEU A CA 1
ATOM 3326 C C . LEU A 1 414 ? -12.487 -17.950 -5.673 1.00 88.81 414 LEU A C 1
ATOM 3328 O O . LEU A 1 414 ? -11.351 -17.834 -5.211 1.00 88.81 414 LEU A O 1
ATOM 3332 N N . LEU A 1 415 ? -13.582 -17.740 -4.937 1.00 92.50 415 LEU A N 1
ATOM 3333 C CA . LEU A 1 415 ? -13.512 -17.125 -3.608 1.00 92.50 415 LEU A CA 1
ATOM 3334 C C . LEU A 1 415 ? -12.875 -18.056 -2.576 1.00 92.50 415 LEU A C 1
ATOM 3336 O O . LEU A 1 415 ? -11.918 -17.653 -1.917 1.00 92.50 415 LEU A O 1
ATOM 3340 N N . LEU A 1 416 ? -13.325 -19.311 -2.481 1.00 92.44 416 LEU A N 1
ATOM 3341 C CA . LEU A 1 416 ? -12.758 -20.272 -1.532 1.00 92.44 416 LEU A CA 1
ATOM 3342 C C . LEU A 1 416 ? -11.285 -20.569 -1.847 1.00 92.44 416 LEU A C 1
ATOM 3344 O O . LEU A 1 416 ? -10.453 -20.609 -0.943 1.00 92.44 416 LEU A O 1
ATOM 3348 N N . ARG A 1 417 ? -10.915 -20.701 -3.125 1.00 89.81 417 ARG A N 1
ATOM 3349 C CA . ARG A 1 417 ? -9.510 -20.896 -3.519 1.00 89.81 417 ARG A CA 1
ATOM 3350 C C . ARG A 1 417 ? -8.621 -19.709 -3.131 1.00 89.81 417 ARG A C 1
ATOM 3352 O O . ARG A 1 417 ? -7.497 -19.907 -2.660 1.00 89.81 417 ARG A O 1
ATOM 3359 N N . ARG A 1 418 ? -9.106 -18.477 -3.313 1.00 90.75 418 ARG A N 1
ATOM 3360 C CA . ARG A 1 418 ? -8.390 -17.256 -2.903 1.00 90.75 418 ARG A CA 1
ATOM 3361 C C . ARG A 1 418 ? -8.287 -17.153 -1.382 1.00 90.75 418 ARG A C 1
ATOM 3363 O O . ARG A 1 418 ? -7.195 -16.875 -0.893 1.00 90.75 418 ARG A O 1
ATOM 3370 N N . LEU A 1 419 ? -9.354 -17.481 -0.652 1.00 91.62 419 LEU A N 1
ATOM 3371 C CA . LEU A 1 419 ? -9.347 -17.567 0.810 1.00 91.62 419 LEU A CA 1
ATOM 3372 C C . LEU A 1 419 ? -8.279 -18.553 1.299 1.00 91.62 419 LEU A C 1
ATOM 3374 O O . LEU A 1 419 ? -7.437 -18.192 2.112 1.00 91.62 419 LEU A O 1
ATOM 3378 N N . LEU A 1 420 ? -8.256 -19.775 0.757 1.00 89.81 420 LEU A N 1
ATOM 3379 C CA . LEU A 1 420 ? -7.263 -20.790 1.126 1.00 89.81 420 LEU A CA 1
ATOM 3380 C C . LEU A 1 420 ? -5.829 -20.350 0.795 1.00 89.81 420 LEU A C 1
ATOM 3382 O O . LEU A 1 420 ? -4.900 -20.680 1.526 1.00 89.81 420 LEU A O 1
ATOM 3386 N N . THR A 1 421 ? -5.639 -19.571 -0.273 1.00 87.75 421 THR A N 1
ATOM 3387 C CA . THR A 1 421 ? -4.333 -18.980 -0.609 1.00 87.75 421 THR A CA 1
ATOM 3388 C C . THR A 1 421 ? -3.912 -17.923 0.419 1.00 87.75 421 THR A C 1
ATOM 3390 O O . THR A 1 421 ? -2.746 -17.883 0.824 1.00 87.75 421 THR A O 1
ATOM 3393 N N . ALA A 1 422 ? -4.846 -17.080 0.866 1.00 87.56 422 ALA A N 1
ATOM 3394 C CA . ALA A 1 422 ? -4.608 -16.092 1.915 1.00 87.56 422 ALA A CA 1
ATOM 3395 C C . ALA A 1 422 ? -4.299 -16.769 3.262 1.00 87.56 422 ALA A C 1
ATOM 3397 O O . ALA A 1 422 ? -3.269 -16.471 3.860 1.00 87.56 422 ALA A O 1
ATOM 3398 N N . ILE A 1 423 ? -5.092 -17.762 3.674 1.00 86.81 423 ILE A N 1
ATOM 3399 C CA . ILE A 1 423 ? -4.858 -18.548 4.900 1.00 86.81 423 ILE A CA 1
ATOM 3400 C C . ILE A 1 423 ? -3.516 -19.288 4.833 1.00 86.81 423 ILE A C 1
ATOM 3402 O O . ILE A 1 423 ? -2.711 -19.184 5.752 1.00 86.81 423 ILE A O 1
ATOM 3406 N N . GLY A 1 424 ? -3.199 -19.946 3.714 1.00 81.94 424 GLY A N 1
ATOM 3407 C CA . GLY A 1 424 ? -1.896 -20.597 3.543 1.00 81.94 424 GLY A CA 1
ATOM 3408 C C . GLY A 1 424 ? -0.717 -19.612 3.583 1.00 81.94 424 GLY A C 1
ATOM 3409 O O . GLY A 1 424 ? 0.398 -19.981 3.956 1.00 81.94 424 GLY A O 1
ATOM 3410 N N . SER A 1 425 ? -0.944 -18.338 3.242 1.00 77.75 425 SER A N 1
ATOM 3411 C CA . SER A 1 425 ? 0.047 -17.270 3.440 1.00 77.75 425 SER A CA 1
ATOM 3412 C C . SER A 1 425 ? 0.177 -16.872 4.916 1.00 77.75 425 SER A C 1
ATOM 3414 O O . SER A 1 425 ? 1.272 -16.495 5.335 1.00 77.75 425 SER A O 1
ATOM 3416 N N . ALA A 1 426 ? -0.905 -16.976 5.695 1.00 74.06 426 ALA A N 1
ATOM 3417 C CA . ALA A 1 426 ? -0.967 -16.696 7.129 1.00 74.06 426 ALA A CA 1
ATOM 3418 C C . ALA A 1 426 ? -0.242 -17.761 7.972 1.00 74.06 426 ALA A C 1
ATOM 3420 O O . ALA A 1 426 ? 0.578 -17.421 8.827 1.00 74.06 426 ALA A O 1
ATOM 3421 N N . ASP A 1 427 ? -0.488 -19.046 7.689 1.00 70.88 427 ASP A N 1
ATOM 3422 C CA . ASP A 1 427 ? 0.009 -20.188 8.478 1.00 70.88 427 ASP A CA 1
ATOM 3423 C C . ASP A 1 427 ? 1.544 -20.257 8.550 1.00 70.88 427 ASP A C 1
ATOM 3425 O O . ASP A 1 427 ? 2.123 -20.728 9.529 1.00 70.88 427 ASP A O 1
ATOM 3429 N N . ASN A 1 428 ? 2.229 -19.716 7.541 1.00 64.56 428 ASN A N 1
ATOM 3430 C CA . ASN A 1 428 ? 3.688 -19.656 7.503 1.00 64.56 428 ASN A CA 1
ATOM 3431 C C . ASN A 1 428 ? 4.293 -18.623 8.482 1.00 64.56 428 ASN A C 1
ATOM 3433 O O . ASN A 1 428 ? 5.491 -18.685 8.755 1.00 64.56 428 ASN A O 1
ATOM 3437 N N . ASN A 1 429 ? 3.502 -17.691 9.032 1.00 61.88 429 ASN A N 1
ATOM 3438 C CA . ASN A 1 429 ? 4.020 -16.531 9.772 1.00 61.88 429 ASN A CA 1
ATOM 3439 C C . ASN A 1 429 ? 4.274 -16.798 11.264 1.00 61.88 429 ASN A C 1
ATOM 3441 O O . ASN A 1 429 ? 5.095 -16.106 11.865 1.00 61.88 429 ASN A O 1
ATOM 3445 N N . ARG A 1 430 ? 3.654 -17.827 11.864 1.00 58.44 430 ARG A N 1
ATOM 3446 C CA . ARG A 1 430 ? 3.864 -18.176 13.288 1.00 58.44 430 ARG A CA 1
ATOM 3447 C C . ARG A 1 430 ? 5.321 -18.546 13.602 1.00 58.44 430 ARG A C 1
ATOM 3449 O O . ARG A 1 430 ? 5.811 -18.257 14.688 1.00 58.44 430 ARG A O 1
ATOM 3456 N N . ASN A 1 431 ? 6.047 -19.096 12.627 1.00 58.97 431 ASN A N 1
ATOM 3457 C CA . ASN A 1 431 ? 7.474 -19.412 12.757 1.00 58.97 431 ASN A CA 1
ATOM 3458 C C . ASN A 1 431 ? 8.395 -18.214 12.452 1.00 58.97 431 ASN A C 1
ATOM 3460 O O . ASN A 1 431 ? 9.587 -18.263 12.759 1.00 58.97 431 ASN A O 1
ATOM 3464 N N . SER A 1 432 ? 7.870 -17.126 11.873 1.00 58.53 432 SER A N 1
ATOM 3465 C CA . SER A 1 432 ? 8.683 -16.001 11.397 1.00 58.53 432 SER A CA 1
ATOM 3466 C C . SER A 1 432 ? 9.279 -15.162 12.526 1.00 58.53 432 SER A C 1
ATOM 3468 O O . SER A 1 432 ? 10.357 -14.606 12.330 1.00 58.53 432 SER A O 1
ATOM 3470 N N . LEU A 1 433 ? 8.673 -15.135 13.726 1.00 59.41 433 LEU A N 1
ATOM 3471 C CA . LEU A 1 433 ? 9.276 -14.485 14.903 1.00 59.41 433 LEU A CA 1
ATOM 3472 C C . LEU A 1 433 ? 10.659 -15.062 15.245 1.00 59.41 433 LEU A C 1
ATOM 3474 O O . LEU A 1 433 ? 11.541 -14.316 15.662 1.00 59.41 433 LEU A O 1
ATOM 3478 N N . ALA A 1 434 ? 10.864 -16.369 15.051 1.00 57.81 434 ALA A N 1
ATOM 3479 C CA . ALA A 1 434 ? 12.137 -17.036 15.334 1.00 57.81 434 ALA A CA 1
ATOM 3480 C C . ALA A 1 434 ? 13.204 -16.783 14.253 1.00 57.81 434 ALA A C 1
ATOM 3482 O O . ALA A 1 434 ? 14.397 -16.880 14.531 1.00 57.81 434 ALA A O 1
ATOM 3483 N N . VAL A 1 435 ? 12.775 -16.459 13.028 1.00 54.97 435 VAL A N 1
ATOM 3484 C CA . VAL A 1 435 ? 13.646 -16.187 11.867 1.00 54.97 435 VAL A CA 1
ATOM 3485 C C . VAL A 1 435 ? 14.053 -14.711 11.800 1.00 54.97 435 VAL A C 1
ATOM 3487 O O . VAL A 1 435 ? 14.965 -14.340 11.063 1.00 54.97 435 VAL A O 1
ATOM 3490 N N . LEU A 1 436 ? 13.418 -13.860 12.607 1.00 57.81 436 LEU A N 1
ATOM 3491 C CA . LEU A 1 436 ? 13.811 -12.471 12.766 1.00 57.81 436 LEU A CA 1
ATOM 3492 C C . LEU A 1 436 ? 15.311 -12.378 13.122 1.00 57.81 436 LEU A C 1
ATOM 3494 O O . LEU A 1 436 ? 15.729 -13.018 14.088 1.00 57.81 436 LEU A O 1
ATOM 3498 N N . PRO A 1 437 ? 16.118 -11.554 12.415 1.00 53.31 437 PRO A N 1
ATOM 3499 C CA . PRO A 1 437 ? 17.563 -11.492 12.621 1.00 53.31 437 PRO A CA 1
ATOM 3500 C C . PRO A 1 437 ? 17.950 -11.363 14.103 1.00 53.31 437 PRO A C 1
ATOM 3502 O O . PRO A 1 437 ? 17.352 -10.543 14.817 1.00 53.31 437 PRO A O 1
ATOM 3505 N N . PRO A 1 438 ? 18.926 -12.154 14.592 1.00 47.94 438 PRO A N 1
ATOM 3506 C CA . PRO A 1 438 ? 19.337 -12.105 15.984 1.00 47.94 438 PRO A CA 1
ATOM 3507 C C . PRO A 1 438 ? 19.895 -10.721 16.316 1.00 47.94 438 PRO A C 1
ATOM 3509 O O . PRO A 1 438 ? 20.741 -10.178 15.613 1.00 47.94 438 PRO A O 1
ATOM 3512 N N . LEU A 1 439 ? 19.409 -10.168 17.421 1.00 49.56 439 LEU A N 1
ATOM 3513 C CA . LEU A 1 439 ? 19.764 -8.854 17.938 1.00 49.56 439 LEU A CA 1
ATOM 3514 C C . LEU A 1 439 ? 21.153 -8.905 18.603 1.00 49.56 439 LEU A C 1
ATOM 3516 O O . LEU A 1 439 ? 21.238 -9.202 19.801 1.00 49.56 439 LEU A O 1
ATOM 3520 N N . LYS A 1 440 ? 22.237 -8.676 17.849 1.00 45.94 440 LYS A N 1
ATOM 3521 C CA . LYS A 1 440 ? 23.609 -8.883 18.349 1.00 45.94 440 LYS A CA 1
ATOM 3522 C C . LYS A 1 440 ? 24.069 -7.755 19.278 1.00 45.94 440 LYS A C 1
ATOM 3524 O O . LYS A 1 440 ? 24.790 -8.042 20.233 1.00 45.94 440 LYS A O 1
ATOM 3529 N N . THR A 1 441 ? 23.609 -6.514 19.093 1.00 51.00 441 THR A N 1
ATOM 3530 C CA . THR A 1 441 ? 24.002 -5.366 19.940 1.00 51.00 441 THR A CA 1
ATOM 3531 C C . THR A 1 441 ? 22.816 -4.595 20.536 1.00 51.00 441 THR A C 1
ATOM 3533 O O . THR A 1 441 ? 21.678 -4.710 20.090 1.00 51.00 441 THR A O 1
ATOM 3536 N N . ALA A 1 442 ? 23.050 -3.824 21.607 1.00 49.22 442 ALA A N 1
ATOM 3537 C CA . ALA A 1 442 ? 22.013 -2.990 22.230 1.00 49.22 442 ALA A CA 1
ATOM 3538 C C . ALA A 1 442 ? 21.564 -1.821 21.327 1.00 49.22 442 ALA A C 1
ATOM 3540 O O . ALA A 1 442 ? 20.405 -1.417 21.388 1.00 49.22 442 ALA A O 1
ATOM 3541 N N . GLU A 1 443 ? 22.456 -1.330 20.465 1.00 47.94 443 GLU A N 1
ATOM 3542 C CA . GLU A 1 443 ? 22.160 -0.337 19.428 1.00 47.94 443 GLU A CA 1
ATOM 3543 C C . GLU A 1 443 ? 21.339 -0.961 18.282 1.00 47.94 443 GLU A C 1
ATOM 3545 O O . GLU A 1 443 ? 20.321 -0.397 17.900 1.00 47.94 443 GLU A O 1
ATOM 3550 N N . GLU A 1 444 ? 21.627 -2.189 17.844 1.00 49.75 444 GLU A N 1
ATOM 3551 C CA . GLU A 1 444 ? 20.775 -2.918 16.879 1.00 49.75 444 GLU A CA 1
ATOM 3552 C C . GLU A 1 444 ? 19.392 -3.274 17.458 1.00 49.75 444 GLU A C 1
ATOM 3554 O O . GLU A 1 444 ? 18.387 -3.289 16.748 1.00 49.75 444 GLU A O 1
ATOM 3559 N N . LYS A 1 445 ? 19.305 -3.522 18.776 1.00 47.22 445 LYS A N 1
ATOM 3560 C CA . LYS A 1 445 ? 18.024 -3.712 19.490 1.00 47.22 445 LYS A CA 1
ATOM 3561 C C . LYS A 1 445 ? 17.130 -2.476 19.461 1.00 47.22 445 LYS A C 1
ATOM 3563 O O . LYS A 1 445 ? 15.927 -2.635 19.637 1.00 47.22 445 LYS A O 1
ATOM 3568 N N . SER A 1 446 ? 17.702 -1.286 19.280 1.00 45.69 446 SER A N 1
ATOM 3569 C CA . SER A 1 446 ? 16.959 -0.023 19.213 1.00 45.69 446 SER A CA 1
ATOM 3570 C C . SER A 1 446 ? 16.341 0.256 17.850 1.00 45.69 446 SER A C 1
ATOM 3572 O O . SER A 1 446 ? 15.362 0.984 17.757 1.00 45.69 446 SER A O 1
ATOM 3574 N N . GLN A 1 447 ? 16.896 -0.348 16.800 1.00 46.72 447 GLN A N 1
ATOM 3575 C CA . GLN A 1 447 ? 16.479 -0.123 15.418 1.00 46.72 447 GLN A CA 1
ATOM 3576 C C . GLN A 1 447 ? 15.264 -0.983 15.015 1.00 46.72 447 GLN A C 1
ATOM 3578 O O . GLN A 1 447 ? 14.702 -0.778 13.943 1.00 46.72 447 GLN A O 1
ATOM 3583 N N . ARG A 1 448 ? 14.820 -1.923 15.869 1.00 50.00 448 ARG A N 1
ATOM 3584 C CA . ARG A 1 448 ? 13.610 -2.740 15.651 1.00 50.00 448 ARG A CA 1
ATOM 3585 C C . ARG A 1 448 ? 12.478 -2.304 16.580 1.00 50.00 448 ARG A C 1
ATOM 3587 O O . ARG A 1 448 ? 12.503 -2.619 17.770 1.00 50.00 448 ARG A O 1
ATOM 3594 N N . LEU A 1 449 ? 11.456 -1.662 16.016 1.00 56.91 449 LEU A N 1
ATOM 3595 C CA . LEU A 1 449 ? 10.266 -1.207 16.741 1.00 56.91 449 LEU A CA 1
ATOM 3596 C C . LEU A 1 449 ? 9.145 -2.267 16.720 1.00 56.91 449 LEU A C 1
ATOM 3598 O O . LEU A 1 449 ? 8.082 -2.061 16.156 1.00 56.91 449 LEU A O 1
ATOM 3602 N N . GLY A 1 450 ? 9.359 -3.453 17.290 1.00 71.56 450 GLY A N 1
ATOM 3603 C CA . GLY A 1 450 ? 8.296 -4.472 17.356 1.00 71.56 450 GLY A CA 1
ATOM 3604 C C . GLY A 1 450 ? 7.861 -5.046 15.992 1.00 71.56 450 GLY A C 1
ATOM 3605 O O . GLY A 1 450 ? 8.633 -5.084 15.028 1.00 71.56 450 GLY A O 1
ATOM 3606 N N . PHE A 1 451 ? 6.636 -5.571 15.928 1.00 82.69 451 PHE A N 1
ATOM 3607 C CA . PHE A 1 451 ? 6.091 -6.251 14.748 1.00 82.69 451 PHE A CA 1
ATOM 3608 C C . PHE A 1 451 ? 4.616 -5.909 14.540 1.00 82.69 451 PHE A C 1
ATOM 3610 O O . PHE A 1 451 ? 3.940 -5.443 15.457 1.00 82.69 451 PHE A O 1
ATOM 3617 N N . VAL A 1 452 ? 4.130 -6.164 13.330 1.00 88.06 452 VAL A N 1
ATOM 3618 C CA . VAL A 1 452 ? 2.722 -5.999 12.960 1.00 88.06 452 VAL A CA 1
ATOM 3619 C C . VAL A 1 452 ? 2.171 -7.371 12.600 1.00 88.06 452 VAL A C 1
ATOM 3621 O O . VAL A 1 452 ? 2.634 -7.977 11.637 1.00 88.06 452 VAL A O 1
ATOM 3624 N N . GLY A 1 453 ? 1.250 -7.893 13.404 1.00 88.25 453 GLY A N 1
ATOM 3625 C CA . GLY A 1 453 ? 0.563 -9.159 13.158 1.00 88.25 453 GLY A CA 1
ATOM 3626 C C . GLY A 1 453 ? -0.835 -8.903 12.616 1.00 88.25 453 GLY A C 1
ATOM 3627 O O . GLY A 1 453 ? -1.522 -8.005 13.087 1.00 88.25 453 GLY A O 1
ATOM 3628 N N . VAL A 1 454 ? -1.251 -9.684 11.627 1.00 89.00 454 VAL A N 1
ATOM 3629 C CA . VAL A 1 454 ? -2.510 -9.462 10.909 1.00 89.00 454 VAL A CA 1
ATOM 3630 C C . VAL A 1 454 ? -3.590 -10.392 11.442 1.00 89.00 454 VAL A C 1
ATOM 3632 O O . VAL A 1 454 ? -3.361 -11.598 11.535 1.00 89.00 454 VAL A O 1
ATOM 3635 N N . ALA A 1 455 ? -4.769 -9.852 11.741 1.00 89.88 455 ALA A N 1
ATOM 3636 C CA . ALA A 1 455 ? -5.965 -10.655 11.949 1.00 89.88 455 ALA A CA 1
ATOM 3637 C C . ALA A 1 455 ? -6.660 -10.925 10.617 1.00 89.88 455 ALA A C 1
ATOM 3639 O O . ALA A 1 455 ? -6.959 -10.014 9.846 1.00 89.88 455 ALA A O 1
ATOM 3640 N N . PHE A 1 456 ? -6.943 -12.194 10.351 1.00 89.69 456 PHE A N 1
ATOM 3641 C CA . PHE A 1 456 ? -7.608 -12.618 9.128 1.00 89.69 456 PHE A CA 1
ATOM 3642 C C . PHE A 1 456 ? -8.579 -13.758 9.406 1.00 89.69 456 PHE A C 1
ATOM 3644 O O . PHE A 1 456 ? -8.422 -14.464 10.402 1.00 89.69 456 PHE A O 1
ATOM 3651 N N . LEU A 1 457 ? -9.581 -13.918 8.539 1.00 88.12 457 LEU A N 1
ATOM 3652 C CA . LEU A 1 457 ? -10.636 -14.924 8.673 1.00 88.12 457 LEU A CA 1
ATOM 3653 C C . LEU A 1 457 ? -10.044 -16.333 8.785 1.00 88.12 457 LEU A C 1
ATOM 3655 O O . LEU A 1 457 ? -9.182 -16.720 7.989 1.00 88.12 457 LEU A O 1
ATOM 3659 N N . SER A 1 458 ? -10.541 -17.109 9.748 1.00 89.06 458 SER A N 1
ATOM 3660 C CA . SER A 1 458 ? -10.284 -18.545 9.796 1.00 89.06 458 SER A CA 1
ATOM 3661 C C . SER A 1 458 ? -10.930 -19.242 8.593 1.00 89.06 458 SER A C 1
ATOM 3663 O O . SER A 1 458 ? -11.721 -18.653 7.849 1.00 89.06 458 SER A O 1
ATOM 3665 N N . ARG A 1 459 ? -10.607 -20.521 8.375 1.00 89.25 459 ARG A N 1
ATOM 3666 C CA . ARG A 1 459 ? -11.213 -21.292 7.280 1.00 89.25 459 ARG A CA 1
ATOM 3667 C C . ARG A 1 459 ? -12.736 -21.353 7.401 1.00 89.25 459 ARG A C 1
ATOM 3669 O O . ARG A 1 459 ? -13.419 -21.189 6.393 1.00 89.25 459 ARG A O 1
ATOM 3676 N N . ASP A 1 460 ? -13.238 -21.569 8.611 1.00 91.12 460 ASP A N 1
ATOM 3677 C CA . ASP A 1 460 ? -14.669 -21.724 8.867 1.00 91.12 460 ASP A CA 1
ATOM 3678 C C . ASP A 1 460 ? -15.385 -20.371 8.777 1.00 91.12 460 ASP A C 1
ATOM 3680 O O . ASP A 1 460 ? -16.393 -20.249 8.084 1.00 91.12 460 ASP A O 1
ATOM 3684 N N . GLU A 1 461 ? -14.808 -19.319 9.368 1.00 90.94 461 GLU A N 1
ATOM 3685 C CA . GLU A 1 461 ? -15.320 -17.945 9.252 1.00 90.94 461 GLU A CA 1
ATOM 3686 C C . GLU A 1 461 ? -15.353 -17.471 7.799 1.00 90.94 461 GLU A C 1
ATOM 3688 O O . GLU A 1 461 ? -16.344 -16.908 7.342 1.00 90.94 461 GLU A O 1
ATOM 3693 N N . GLY A 1 462 ? -14.276 -17.716 7.050 1.00 89.50 462 GLY A N 1
ATOM 3694 C CA . GLY A 1 462 ? -14.193 -17.358 5.642 1.00 89.50 462 GLY A CA 1
ATOM 3695 C C . GLY A 1 462 ? -15.167 -18.159 4.776 1.00 89.50 462 GLY A C 1
ATOM 3696 O O . GLY A 1 462 ? -15.721 -17.606 3.828 1.00 89.50 462 GLY A O 1
ATOM 3697 N N . GLY A 1 463 ? -15.429 -19.425 5.119 1.00 91.06 463 GLY A N 1
ATOM 3698 C CA . GLY A 1 463 ? -16.485 -20.230 4.502 1.00 91.06 463 GLY A CA 1
ATOM 3699 C C . GLY A 1 463 ? -17.865 -19.612 4.722 1.00 91.06 463 GLY A C 1
ATOM 3700 O O . GLY A 1 463 ? -18.548 -19.284 3.755 1.00 91.06 463 GLY A O 1
ATOM 3701 N N . HIS A 1 464 ? -18.223 -19.335 5.979 1.00 89.88 464 HIS A N 1
ATOM 3702 C CA . HIS A 1 464 ? -19.483 -18.670 6.324 1.00 89.88 464 HIS A CA 1
ATOM 3703 C C . HIS A 1 464 ? -19.627 -17.291 5.676 1.00 89.88 464 HIS A C 1
ATOM 3705 O O . HIS A 1 464 ? -20.712 -16.928 5.220 1.00 89.88 464 HIS A O 1
ATOM 3711 N N . PHE A 1 465 ? -18.533 -16.535 5.604 1.00 89.88 465 PHE A N 1
ATOM 3712 C CA . PHE A 1 465 ? -18.488 -15.259 4.908 1.00 89.88 465 PHE A CA 1
ATOM 3713 C C . PHE A 1 465 ? -18.838 -15.414 3.430 1.00 89.88 465 PHE A C 1
ATOM 3715 O O . PHE A 1 465 ? -19.724 -14.712 2.953 1.00 89.88 465 PHE A O 1
ATOM 3722 N N . ILE A 1 466 ? -18.192 -16.344 2.719 1.00 90.69 466 ILE A N 1
ATOM 3723 C CA . ILE A 1 466 ? -18.444 -16.604 1.293 1.00 90.69 466 ILE A CA 1
ATOM 3724 C C . ILE A 1 466 ? -19.879 -17.096 1.065 1.00 90.69 466 ILE A C 1
ATOM 3726 O O . ILE A 1 466 ? -20.546 -16.643 0.129 1.00 90.69 466 ILE A O 1
ATOM 3730 N N . ASP A 1 467 ? -20.367 -17.991 1.921 1.00 88.81 467 ASP A N 1
ATOM 3731 C CA . ASP A 1 467 ? -21.713 -18.552 1.825 1.00 88.81 467 ASP A CA 1
ATOM 3732 C C . ASP A 1 467 ? -22.781 -17.463 1.960 1.00 88.81 467 ASP A C 1
ATOM 3734 O O . ASP A 1 467 ? -23.732 -17.442 1.173 1.00 88.81 467 ASP A O 1
ATOM 3738 N N . GLY A 1 468 ? -22.570 -16.508 2.871 1.00 85.62 468 GLY A N 1
ATOM 3739 C CA . GLY A 1 468 ? -23.444 -15.356 3.091 1.00 85.62 468 GLY A CA 1
ATOM 3740 C C . GLY A 1 468 ? -23.421 -14.291 1.986 1.00 85.62 468 GLY A C 1
ATOM 3741 O O . GLY A 1 468 ? -24.248 -13.382 2.013 1.00 85.62 468 GLY A O 1
ATOM 3742 N N . LEU A 1 469 ? -22.516 -14.370 1.000 1.00 87.06 469 LEU A N 1
ATOM 3743 C CA . LEU A 1 469 ? -22.472 -13.392 -0.092 1.00 87.06 469 LEU A CA 1
ATOM 3744 C C . LEU A 1 469 ? -23.643 -13.576 -1.067 1.00 87.06 469 LEU A C 1
ATOM 3746 O O . LEU A 1 469 ? -23.827 -14.642 -1.670 1.00 87.06 469 LEU A O 1
ATOM 3750 N N . GLU A 1 470 ? -24.372 -12.486 -1.310 1.00 85.19 470 GLU A N 1
ATOM 3751 C CA . GLU A 1 470 ? -25.383 -12.387 -2.365 1.00 85.19 470 GLU A CA 1
ATOM 3752 C C . GLU A 1 470 ? -24.731 -12.193 -3.745 1.00 85.19 470 GLU A C 1
ATOM 3754 O O . GLU A 1 470 ? -24.632 -11.086 -4.283 1.00 85.19 470 GLU A O 1
ATOM 3759 N N . VAL A 1 471 ? -24.289 -13.291 -4.358 1.00 83.12 471 VAL A N 1
ATOM 3760 C CA . VAL A 1 471 ? -23.798 -13.286 -5.743 1.00 83.12 471 VAL A CA 1
ATOM 3761 C C . VAL A 1 471 ? -24.999 -13.340 -6.689 1.00 83.12 471 VAL A C 1
ATOM 3763 O O . VAL A 1 471 ? -25.508 -14.412 -7.009 1.00 83.12 471 VAL A O 1
ATOM 3766 N N . LYS A 1 472 ? -25.480 -12.172 -7.130 1.00 73.25 472 LYS A N 1
ATOM 3767 C CA . LYS A 1 472 ? -26.601 -12.087 -8.084 1.00 73.25 472 LYS A CA 1
ATOM 3768 C C . LYS A 1 472 ? -26.254 -12.835 -9.365 1.00 73.25 472 LYS A C 1
ATOM 3770 O O . LYS A 1 472 ? -25.219 -12.537 -9.954 1.00 73.25 472 LYS A O 1
ATOM 3775 N N . GLU A 1 473 ? -27.110 -13.741 -9.836 1.00 66.62 473 GLU A N 1
ATOM 3776 C CA . GLU A 1 473 ? -26.926 -14.352 -11.154 1.00 66.62 473 GLU A CA 1
ATOM 3777 C C . GLU A 1 473 ? -26.954 -13.277 -12.242 1.00 66.62 473 GLU A C 1
ATOM 3779 O O . GLU A 1 473 ? -27.734 -12.322 -12.197 1.00 66.62 473 GLU A O 1
ATOM 3784 N N . SER A 1 474 ? -26.069 -13.411 -13.225 1.00 58.88 474 SER A N 1
ATOM 3785 C CA . SER A 1 474 ? -26.066 -12.512 -14.373 1.00 58.88 474 SER A CA 1
ATOM 3786 C C . SER A 1 474 ? -27.366 -12.742 -15.125 1.00 58.88 474 SER A C 1
ATOM 3788 O O . SER A 1 474 ? -27.567 -13.822 -15.684 1.00 58.88 474 SER A O 1
ATOM 3790 N N . GLY A 1 475 ? -28.258 -11.750 -15.132 1.00 49.97 475 GLY A N 1
ATOM 3791 C CA . GLY A 1 475 ? -29.440 -11.801 -15.982 1.00 49.97 475 GLY A CA 1
ATOM 3792 C C . GLY A 1 475 ? -28.987 -12.137 -17.398 1.00 49.97 475 GLY A C 1
ATOM 3793 O O . GLY A 1 475 ? -28.066 -11.497 -17.910 1.00 49.97 475 GLY A O 1
ATOM 3794 N N . LYS A 1 476 ? -29.576 -13.175 -18.007 1.00 41.84 476 LYS A N 1
ATOM 3795 C CA . LYS A 1 476 ? -29.368 -13.471 -19.426 1.00 41.84 476 LYS A CA 1
ATOM 3796 C C . LYS A 1 476 ? -29.612 -12.167 -20.170 1.00 41.84 476 LYS A C 1
ATOM 3798 O O . LYS A 1 476 ? -30.757 -11.735 -20.267 1.00 41.84 476 LYS A O 1
ATOM 3803 N N . VAL A 1 477 ? -28.553 -11.529 -20.662 1.00 41.06 477 VAL A N 1
ATOM 3804 C CA . VAL A 1 477 ? -28.698 -10.439 -21.617 1.00 41.06 477 VAL A CA 1
ATOM 3805 C C . VAL A 1 477 ? -29.371 -11.096 -22.811 1.00 41.06 477 VAL A C 1
ATOM 3807 O O . VAL A 1 477 ? -28.733 -11.841 -23.558 1.00 41.06 477 VAL A O 1
ATOM 3810 N N . GLN A 1 478 ? -30.689 -10.919 -22.925 1.00 34.06 478 GLN A N 1
ATOM 3811 C CA . GLN A 1 478 ? -31.410 -11.206 -24.148 1.00 34.06 478 GLN A CA 1
ATOM 3812 C C . GLN A 1 478 ? -30.728 -10.338 -25.197 1.00 34.06 478 GLN A C 1
ATOM 3814 O O . GLN A 1 478 ? -30.916 -9.127 -25.257 1.00 34.06 478 GLN A O 1
ATOM 3819 N N . ARG A 1 479 ? -29.837 -10.954 -25.976 1.00 38.09 479 ARG A N 1
ATOM 3820 C CA . ARG A 1 479 ? -29.462 -10.407 -27.267 1.00 38.09 479 ARG A CA 1
ATOM 3821 C C . ARG A 1 479 ? -30.754 -10.424 -28.058 1.00 38.09 479 ARG A C 1
ATOM 3823 O O . ARG A 1 479 ? -31.112 -11.466 -28.605 1.00 38.09 479 ARG A O 1
ATOM 3830 N N . ASP A 1 480 ? -31.461 -9.301 -28.052 1.00 36.75 480 ASP A N 1
ATOM 3831 C CA . ASP A 1 480 ? -32.500 -9.042 -29.028 1.00 36.75 480 ASP A CA 1
ATOM 3832 C C . ASP A 1 480 ? -31.850 -9.252 -30.390 1.00 36.75 480 ASP A C 1
ATOM 3834 O O . ASP A 1 480 ? -31.025 -8.461 -30.857 1.00 36.75 480 ASP A O 1
ATOM 3838 N N . LYS A 1 481 ? -32.166 -10.399 -30.996 1.00 37.72 481 LYS A N 1
ATOM 3839 C CA . LYS A 1 481 ? -31.983 -10.606 -32.420 1.00 37.72 481 LYS A CA 1
ATOM 3840 C C . LYS A 1 481 ? -32.841 -9.536 -33.077 1.00 37.72 481 LYS A C 1
ATOM 3842 O O . LYS A 1 481 ? -34.047 -9.707 -33.215 1.00 37.72 481 LYS A O 1
ATOM 3847 N N . LYS A 1 482 ? -32.223 -8.418 -33.453 1.00 37.66 482 LYS A N 1
ATOM 3848 C CA . LYS A 1 482 ? -32.779 -7.564 -34.493 1.00 37.66 482 LYS A CA 1
ATOM 3849 C C . LYS A 1 482 ? -32.761 -8.385 -35.777 1.00 37.66 482 LYS A C 1
ATOM 3851 O O . LYS A 1 482 ? -31.735 -8.487 -36.440 1.00 37.66 482 LYS A O 1
ATOM 3856 N N . GLU A 1 483 ? -33.883 -9.039 -36.047 1.00 40.62 483 GLU A N 1
ATOM 3857 C CA . GLU A 1 483 ? -34.309 -9.318 -37.409 1.00 40.62 483 GLU A CA 1
ATOM 3858 C C . GLU A 1 483 ? -34.645 -7.972 -38.061 1.00 40.62 483 GLU A C 1
ATOM 3860 O O . GLU A 1 483 ? -35.360 -7.147 -37.485 1.00 40.62 483 GLU A O 1
ATOM 3865 N N . GLY A 1 484 ? -34.043 -7.742 -39.223 1.00 38.00 484 GLY A N 1
ATOM 3866 C CA . GLY A 1 484 ? -34.131 -6.535 -40.034 1.00 38.00 484 GLY A CA 1
ATOM 3867 C C . GLY A 1 484 ? -33.130 -6.631 -41.165 1.00 38.00 484 GLY A C 1
ATOM 3868 O O . GLY A 1 484 ? -32.000 -6.139 -40.956 1.00 38.00 484 GLY A O 1
#

pLDDT: mean 81.35, std 17.52, range [24.89, 98.44]

Foldseek 3Di:
DDDDDDDDDPDPPPDPPPPCVVVQVVQAAAEEEAPDCLLCQPDAPVRSQVVCCVLAVDGHQAYEEEQAALQWGQDDDPPPPFDHDPSNDQDHPQHTPLSNLLRLLPDPSHQAYEYEYALQNLRDPDQLQFKAWLVGDTDSGGQLLDVVSLLVLLVSLLVSLVSSCVSNPVSSNNYAAYEYELQARWDWDDDPFQTITIHPRPSLVVLQCPPPPRNCLSVQSSDPPHLVLLAWTDPVVDIDGDQADALPQALVNSNVVSVVVVSCPRVDPDPPCVVVSSVSSVSVSSQLVSLQVSLLVSLLSSRCSNCPCVLVVDVSCVVRPHFAEYEYADTCASSSSSHGLQVCLPDPSGQEYEYQCLPPPDDRDRHAYAHELFHRRCPLVSLLSSLLSLQQDPVSCVVVVVLVPDLVCSLPVPNLVSLVVRVVRNVVRSCVVVSHHDQPDPSSVSRYRHHYHYDDADSVSSNVVSVPRPRDRNPPPPPPPPPD

Secondary structure (DSSP, 8-state):
------------------TTTTTSGGG--EEEE-S-GGGGGT--HHHHHHHHHHHHSS-EEEEEEESEETTEESS--TTT-PPBPGGGSS-SS--SHHHHHHHHHH-SS--EEEEEE-TT-TT---GGGEEE-SSSPEEEEE-TTSHHHHHHHHHHHHHHHHHHHHHHGGGGGGEEEEEEE-SSSS-EEEETTEEEES--SHHHHHHHHHSTT-TTHHHHHSSSS-GGGGTEEE-SSSEEE-----TT--HHHHHHHHHHHTGGGGG---TT-HHHHHHHHHHHHHHHHHHHHHHHHHHHHHHHHHTTTHHHH-HHHHHSPPEEEEEE-SSSEETTTTEEHHHHTT-SS-SEEEE-TTSTT---SSS-EEEE-STTTTHHHHHHHHHHHHHH-HHHHHHHSGGGS-HHHIIIIIIIHHHHHHHHHHHTTTTHHHHSPP--STTGGGSEEEEEEEP---HHHHHHHHHT----------------

Sequence (484 aa):
MPTESHESKLTTWQRPKLKSTERMQSERVGLLDIPHPAVLRYRSPEELINEFKETWGVFPQGVVLPVVVTDGLLFDFEELKLPRSLFSKKEGEYQGFEDTITAFGNNEEIQEIYLSVDPTLQFVITDGLHVVDIVGDSSQQVCVGNPRTQELLGDILAEAIYITLVALGDNYTKFKGVVIDAVDLWPQGASEGRIALTCFCKSCNEYFETFGKTQGLIKKFKTFPNPWNLVLQDRGDGIGPINDLPPNVTTDNIIGLSRQKGFIEIFGAEKNDLPKLKEYAEYLLLYIEARHKQTELAFKQIFENAFRGLKEQSPHFKKNPPKKILLLEGTDLSWTGGLQLKRLDNSKHFDEIWFNSTSPDMFLEQTPFRSYMWRRSRYSIDAFFQSVASAISPTKRATTGIANWPAEMIKTELLLRRLLTAIGSADNNRNSLAVLPPLKTAEEKSQRLGFVGVAFLSRDEGGHFIDGLEVKESGKVQRDKKEG